Protein AF-0000000068094461 (afdb_homodimer)

Organism: Bordetella pertussis (strain Tohama I / ATCC BAA-589 / NCTC 13251) (NCBI:txid257313)

Radius of gyration: 26.09 Å; Cα contacts (8 Å, |Δi|>4): 1152; chains: 2; bounding box: 46×74×60 Å

Solvent-accessible surface area (backbone atoms only — not comparable to full-atom values): 28260 Å² total; per-residue (Å²): 66,29,74,45,73,50,75,57,95,91,36,49,31,24,32,33,48,38,68,33,44,64,83,70,53,80,80,67,48,47,35,40,39,29,37,34,75,88,44,26,33,73,60,48,44,68,40,42,48,83,42,15,61,67,18,35,32,32,28,33,18,54,78,46,20,65,79,10,39,64,69,60,87,88,53,87,83,51,67,66,58,55,30,49,53,50,52,49,48,31,56,74,70,70,47,70,55,31,35,38,36,11,27,28,51,20,15,47,37,46,51,50,37,26,46,75,39,48,80,40,35,53,29,40,33,23,41,45,41,45,53,48,29,55,93,41,73,48,66,53,44,51,62,46,26,72,69,61,31,59,62,52,41,46,63,75,48,39,69,40,35,36,53,76,88,41,62,87,34,59,68,47,46,48,56,54,58,57,44,72,74,50,54,60,69,58,49,45,53,51,49,49,51,49,20,66,31,69,50,39,89,54,37,60,48,34,71,42,50,26,40,38,36,37,36,54,56,17,66,70,63,41,74,73,46,42,48,40,52,70,73,31,34,82,45,59,48,80,45,72,43,76,74,30,21,53,42,42,65,66,79,36,26,68,61,52,44,52,53,48,50,56,51,32,39,73,62,81,37,70,69,77,132,64,26,76,46,71,49,74,56,95,90,34,49,32,24,32,32,47,40,69,34,44,62,84,69,53,79,79,68,49,46,34,40,39,30,37,32,74,88,43,26,33,74,61,48,44,67,41,41,48,82,43,14,60,67,19,35,31,32,28,34,18,54,79,45,19,65,79,9,39,65,69,61,86,87,52,87,83,50,66,67,56,55,30,49,54,51,52,51,49,32,57,73,69,70,46,70,56,32,34,38,38,11,27,29,51,19,16,47,37,47,51,50,34,26,46,76,40,47,80,40,35,52,29,41,34,23,41,44,40,44,54,47,30,53,91,41,72,48,67,53,43,52,60,45,28,72,71,61,31,60,60,53,42,47,63,75,47,39,67,39,35,35,52,75,90,42,61,86,33,60,68,46,46,48,56,54,58,56,44,72,74,47,55,60,69,59,49,46,53,52,50,48,51,48,20,65,31,68,49,40,90,53,36,60,49,33,73,42,50,27,40,39,37,37,35,55,55,15,68,71,62,40,74,74,47,42,46,41,52,69,74,30,35,83,46,59,46,78,44,72,43,76,75,30,22,53,40,40,64,66,80,36,27,69,61,51,46,52,54,48,51,55,51,32,38,72,62,79,37,71,66,77,130

Nearest PDB structures (foldseek):
  4lyd-assembly1_A-2  TM=8.003E-01  e=4.431E-17  Rhizorhabdus wittichii RW1
  8ckp-assembly1_H  TM=7.603E-01  e=4.846E-14  Haloferax mediterranei
  7al6-assembly1_D  TM=6.971E-01  e=8.835E-15  Pseudomonas aeruginosa PAO1
  7al5-assembly1_D  TM=6.971E-01  e=2.274E-14  Pseudomonas aeruginosa PAO1
  7al5-assembly1_C  TM=7.019E-01  e=9.694E-14  Pseudomonas aeruginosa PAO1

Structure (mmCIF, N/CA/C/O backbone):
data_AF-0000000068094461-model_v1
#
loop_
_entity.id
_entity.type
_entity.pdbx_description
1 polymer Hydrolase
#
loop_
_atom_site.group_PDB
_atom_site.id
_atom_site.type_symbol
_atom_site.label_atom_id
_atom_site.label_alt_id
_atom_site.label_comp_id
_atom_site.label_asym_id
_atom_site.label_entity_id
_atom_site.label_seq_id
_atom_site.pdbx_PDB_ins_code
_atom_site.Cartn_x
_atom_site.Cartn_y
_atom_site.Cartn_z
_atom_site.occupancy
_atom_site.B_iso_or_equiv
_atom_site.auth_seq_id
_atom_site.auth_comp_id
_atom_site.auth_asym_id
_atom_site.auth_atom_id
_atom_site.pdbx_PDB_model_num
ATOM 1 N N . MET A 1 1 ? -1.047 -2.754 5.598 1 56.97 1 MET A N 1
ATOM 2 C CA . MET A 1 1 ? -0.41 -1.593 6.211 1 56.97 1 MET A CA 1
ATOM 3 C C . MET A 1 1 ? 0.22 -1.963 7.551 1 56.97 1 MET A C 1
ATOM 5 O O . MET A 1 1 ? -0.408 -2.631 8.375 1 56.97 1 MET A O 1
ATOM 9 N N . MET A 1 2 ? 1.57 -1.992 7.578 1 71.88 2 MET A N 1
ATOM 10 C CA . MET A 1 2 ? 2.16 -2.432 8.844 1 71.88 2 MET A CA 1
ATOM 11 C C . MET A 1 2 ? 2.232 -1.28 9.836 1 71.88 2 MET A C 1
ATOM 13 O O . MET A 1 2 ? 2.873 -0.261 9.57 1 71.88 2 MET A O 1
ATOM 17 N N . GLN A 1 3 ? 1.286 -1.254 10.742 1 86.62 3 GLN A N 1
ATOM 18 C CA . GLN A 1 3 ? 1.301 -0.293 11.836 1 86.62 3 GLN A CA 1
ATOM 19 C C . GLN A 1 3 ? 2.4 -0.621 12.844 1 86.62 3 GLN A C 1
ATOM 21 O O . GLN A 1 3 ? 2.592 -1.784 13.203 1 86.62 3 GLN A O 1
ATOM 26 N N . HIS A 1 4 ? 3.227 0.303 13.148 1 93.69 4 HIS A N 1
ATOM 27 C CA . HIS A 1 4 ? 4.352 0.184 14.07 1 93.69 4 HIS A CA 1
ATOM 28 C C . HIS A 1 4 ? 4.285 1.249 15.164 1 93.69 4 HIS A C 1
ATOM 30 O O . HIS A 1 4 ? 3.459 2.162 15.094 1 93.69 4 HIS A O 1
ATOM 36 N N . TYR A 1 5 ? 5.051 1.021 16.141 1 96.19 5 TYR A N 1
ATOM 37 C CA . TYR A 1 5 ? 5.164 1.994 17.219 1 96.19 5 TYR A CA 1
ATOM 38 C C . TYR A 1 5 ? 6.625 2.324 17.5 1 96.19 5 TYR A C 1
ATOM 40 O O . TYR A 1 5 ? 7.516 1.516 17.234 1 96.19 5 TYR A O 1
ATOM 48 N N . TYR A 1 6 ? 6.879 3.436 17.953 1 96 6 TYR A N 1
ATOM 49 C CA . TYR A 1 6 ? 8.117 3.873 18.578 1 96 6 TYR A CA 1
ATOM 50 C C . TYR A 1 6 ? 7.828 4.695 19.828 1 96 6 TYR A C 1
ATOM 52 O O . TYR A 1 6 ? 6.695 5.137 20.047 1 96 6 TYR A O 1
ATOM 60 N N . GLU A 1 7 ? 8.805 4.719 20.703 1 95.56 7 GLU A N 1
ATOM 61 C CA . GLU A 1 7 ? 8.562 5.383 21.969 1 95.56 7 GLU A CA 1
ATOM 62 C C . GLU A 1 7 ? 9.508 6.566 22.172 1 95.56 7 GLU A C 1
ATOM 64 O O . GLU A 1 7 ? 10.695 6.484 21.828 1 95.56 7 GLU A O 1
ATOM 69 N N . ARG A 1 8 ? 8.953 7.625 22.641 1 94.44 8 ARG A N 1
ATOM 70 C CA . ARG A 1 8 ? 9.711 8.797 23.047 1 94.44 8 ARG A CA 1
ATOM 71 C C . ARG A 1 8 ? 9.102 9.438 24.297 1 94.44 8 ARG A C 1
ATOM 73 O O . ARG A 1 8 ? 7.918 9.773 24.312 1 94.44 8 ARG A O 1
ATOM 80 N N . ASP A 1 9 ? 9.938 9.617 25.312 1 92.25 9 ASP A N 1
ATOM 81 C CA . ASP A 1 9 ? 9.555 10.289 26.547 1 92.25 9 ASP A CA 1
ATOM 82 C C . ASP A 1 9 ? 8.32 9.648 27.156 1 92.25 9 ASP A C 1
ATOM 84 O O . ASP A 1 9 ? 7.391 10.344 27.578 1 92.25 9 ASP A O 1
ATOM 88 N N . GLY A 1 10 ? 8.25 8.352 27.078 1 93.62 10 GLY A N 1
ATOM 89 C CA . GLY A 1 10 ? 7.18 7.602 27.719 1 93.62 10 GLY A CA 1
ATOM 90 C C . GLY A 1 10 ? 5.891 7.605 26.922 1 93.62 10 GLY A C 1
ATOM 91 O O . GLY A 1 10 ? 4.852 7.152 27.406 1 93.62 10 GLY A O 1
ATOM 92 N N . VAL A 1 11 ? 5.855 8.18 25.781 1 95.69 11 VAL A N 1
ATOM 93 C CA . VAL A 1 11 ? 4.691 8.227 24.906 1 95.69 11 VAL A CA 1
ATOM 94 C C . VAL A 1 11 ? 4.895 7.281 23.719 1 95.69 11 VAL A C 1
ATOM 96 O O . VAL A 1 11 ? 5.918 7.348 23.031 1 95.69 11 VAL A O 1
ATOM 99 N N . ARG A 1 12 ? 3.953 6.363 23.562 1 97.31 12 ARG A N 1
ATOM 100 C CA . ARG A 1 12 ? 3.992 5.484 22.406 1 97.31 12 ARG A CA 1
ATOM 101 C C . ARG A 1 12 ? 3.41 6.172 21.172 1 97.31 12 ARG A C 1
ATOM 103 O O . ARG A 1 12 ? 2.258 6.605 21.188 1 97.31 12 ARG A O 1
ATOM 110 N N . LEU A 1 13 ? 4.191 6.277 20.109 1 98.31 13 LEU A N 1
ATOM 111 C CA . LEU A 1 13 ? 3.779 6.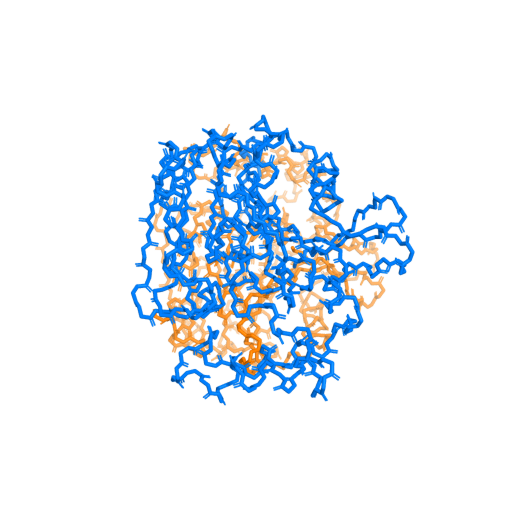961 18.891 1 98.31 13 LEU A CA 1
ATOM 112 C C . LEU A 1 13 ? 3.631 5.973 17.75 1 98.31 13 LEU A C 1
ATOM 114 O O . LEU A 1 13 ? 4.461 5.074 17.578 1 98.31 13 LEU A O 1
ATOM 118 N N . SER A 1 14 ? 2.574 6.18 17.047 1 97.56 14 SER A N 1
ATOM 119 C CA . SER A 1 14 ? 2.23 5.234 15.992 1 97.56 14 SER A CA 1
ATOM 120 C C . SER A 1 14 ? 2.652 5.762 14.625 1 97.56 14 SER A C 1
ATOM 122 O O . SER A 1 14 ? 2.631 6.969 14.383 1 97.56 14 SER A O 1
ATOM 124 N N . TYR A 1 15 ? 3.051 4.812 13.758 1 97.12 15 TYR A N 1
ATOM 125 C CA . TYR A 1 15 ? 3.301 5.137 12.359 1 97.12 15 TYR A CA 1
ATOM 126 C C . TYR A 1 15 ? 3.045 3.928 11.469 1 97.12 15 TYR A C 1
ATOM 128 O O . TYR A 1 15 ? 2.977 2.795 11.945 1 97.12 15 TYR A O 1
ATOM 136 N N . TYR A 1 16 ? 2.766 4.223 10.258 1 96 16 TYR A N 1
ATOM 137 C CA . TYR A 1 16 ? 2.645 3.205 9.219 1 96 16 TYR A CA 1
ATOM 138 C C . TYR A 1 16 ? 3.816 3.275 8.25 1 96 16 TYR A C 1
ATOM 140 O O . TYR A 1 16 ? 4.316 4.359 7.945 1 96 16 TYR A O 1
ATOM 148 N N . LEU A 1 17 ? 4.301 2.135 7.844 1 94.44 17 LEU A N 1
ATOM 149 C CA . LEU A 1 17 ? 5.324 2.02 6.809 1 94.44 17 LEU A CA 1
ATOM 150 C C . LEU A 1 17 ? 4.777 1.295 5.586 1 94.44 17 LEU A C 1
ATOM 152 O O . LEU A 1 17 ? 4.473 0.102 5.648 1 94.44 17 LEU A O 1
ATOM 156 N N . ASP A 1 18 ? 4.559 2.02 4.516 1 94.31 18 ASP A N 1
ATOM 157 C CA . ASP A 1 18 ? 4.098 1.505 3.229 1 94.31 18 ASP A CA 1
ATOM 158 C C . ASP A 1 18 ? 5.242 1.464 2.215 1 94.31 18 ASP A C 1
ATOM 160 O O . ASP A 1 18 ? 5.578 2.484 1.612 1 94.31 18 ASP A O 1
ATOM 164 N N . ASP A 1 19 ? 5.848 0.301 2.055 1 92.75 19 ASP A N 1
ATOM 165 C CA . ASP A 1 19 ? 7.043 0.155 1.225 1 92.75 19 ASP A CA 1
ATOM 166 C C . ASP A 1 19 ? 6.824 -0.886 0.129 1 92.75 19 ASP A C 1
ATOM 168 O O . ASP A 1 19 ? 6.801 -2.088 0.403 1 92.75 19 ASP A O 1
ATOM 172 N N . TYR A 1 20 ? 6.605 -0.406 -1.101 1 93.75 20 TYR A N 1
ATOM 173 C CA . TYR A 1 20 ? 6.488 -1.267 -2.271 1 93.75 20 TYR A CA 1
ATOM 174 C C . TYR A 1 20 ? 7.602 -0.985 -3.271 1 93.75 20 TYR A C 1
ATOM 176 O O . TYR A 1 20 ? 7.43 -1.18 -4.477 1 93.75 20 TYR A O 1
ATOM 184 N N . THR A 1 21 ? 8.711 -0.493 -2.77 1 92.88 21 THR A N 1
ATOM 185 C CA . THR A 1 21 ? 9.867 -0.227 -3.615 1 92.88 21 THR A CA 1
ATOM 186 C C . THR A 1 21 ? 10.57 -1.526 -3.988 1 92.88 21 THR A C 1
ATOM 188 O O . THR A 1 21 ? 10.375 -2.557 -3.34 1 92.88 21 THR A O 1
ATOM 191 N N . ASP A 1 22 ? 11.328 -1.463 -5.098 1 90.5 22 ASP A N 1
ATOM 192 C CA . ASP A 1 22 ? 12.102 -2.629 -5.5 1 90.5 22 ASP A CA 1
ATOM 193 C C . ASP A 1 22 ? 13.164 -2.971 -4.457 1 90.5 22 ASP A C 1
ATOM 195 O O . ASP A 1 22 ? 13.984 -2.123 -4.094 1 90.5 22 ASP A O 1
ATOM 199 N N . PRO A 1 23 ? 13.164 -4.141 -3.994 1 85.88 23 PRO A N 1
ATOM 200 C CA . PRO A 1 23 ? 14.047 -4.504 -2.885 1 85.88 23 PRO A CA 1
ATOM 201 C C . PRO A 1 23 ? 15.523 -4.453 -3.27 1 85.88 23 PRO A C 1
ATOM 203 O O . PRO A 1 23 ? 16.391 -4.469 -2.396 1 85.88 23 PRO A O 1
ATOM 206 N N . TRP A 1 24 ? 15.766 -4.473 -4.551 1 81.5 24 TRP A N 1
ATOM 207 C CA . TRP A 1 24 ? 17.172 -4.465 -4.961 1 81.5 24 TRP A CA 1
ATOM 208 C C . TRP A 1 24 ? 17.672 -3.039 -5.125 1 81.5 24 TRP A C 1
ATOM 210 O O . TRP A 1 24 ? 18.859 -2.824 -5.426 1 81.5 24 TRP A O 1
ATOM 220 N N . THR A 1 25 ? 16.75 -2.109 -4.996 1 76.94 25 THR A N 1
ATOM 221 C CA . THR A 1 25 ? 17.203 -0.723 -4.992 1 76.94 25 THR A CA 1
ATOM 222 C C . THR A 1 25 ? 17.844 -0.372 -3.654 1 76.94 25 THR A C 1
ATOM 224 O O . THR A 1 25 ? 17.406 -0.847 -2.604 1 76.94 25 THR A O 1
ATOM 227 N N . GLN A 1 26 ? 19.078 -0.028 -3.615 1 70.75 26 GLN A N 1
ATOM 228 C CA . GLN A 1 26 ? 19.766 0.335 -2.379 1 70.75 26 GLN A CA 1
ATOM 229 C C . GLN A 1 26 ? 19.141 1.573 -1.745 1 70.75 26 GLN A C 1
ATOM 231 O O . GLN A 1 26 ? 18.828 2.543 -2.441 1 70.75 26 GLN A O 1
ATOM 236 N N . ALA A 1 27 ? 18.812 1.532 -0.424 1 70.38 27 ALA A N 1
ATOM 237 C CA . ALA A 1 27 ? 18.422 2.615 0.474 1 70.38 27 ALA A CA 1
ATOM 238 C C . ALA A 1 27 ? 17.25 3.4 -0.093 1 70.38 27 ALA A C 1
ATOM 240 O O . ALA A 1 27 ? 17.391 4.566 -0.473 1 70.38 27 ALA A O 1
ATOM 241 N N . PRO A 1 28 ? 16.031 2.729 -0.262 1 76.38 28 PRO A N 1
ATOM 242 C CA . PRO A 1 28 ? 14.922 3.52 -0.805 1 76.38 28 PRO A CA 1
ATOM 243 C C . PRO A 1 28 ? 14.68 4.809 -0.024 1 76.38 28 PRO A C 1
ATOM 245 O O . PRO A 1 28 ? 14.852 4.836 1.198 1 76.38 28 PRO A O 1
ATOM 248 N N . THR A 1 29 ? 14.438 5.859 -0.714 1 90.06 29 THR A N 1
ATOM 249 C CA . THR A 1 29 ? 14.211 7.195 -0.179 1 90.06 29 THR A CA 1
ATOM 250 C C . THR A 1 29 ? 12.953 7.23 0.681 1 90.06 29 THR A C 1
ATOM 252 O O . THR A 1 29 ? 11.914 6.672 0.3 1 90.06 29 THR A O 1
ATOM 255 N N . LEU A 1 30 ? 13.117 7.766 1.888 1 95.25 30 LEU A N 1
ATOM 256 C CA . LEU A 1 30 ? 11.992 7.848 2.811 1 95.25 30 LEU A CA 1
ATOM 257 C C . LEU A 1 30 ? 11.172 9.117 2.562 1 95.25 30 LEU A C 1
ATOM 259 O O . LEU A 1 30 ? 11.742 10.188 2.354 1 95.25 30 LEU A O 1
ATOM 263 N N . LEU A 1 31 ? 9.891 9 2.422 1 97.69 31 LEU A N 1
ATOM 264 C CA . LEU A 1 31 ? 8.93 10.094 2.377 1 97.69 31 LEU A CA 1
ATOM 265 C C . LEU A 1 31 ? 8.008 10.055 3.59 1 97.69 31 LEU A C 1
ATOM 267 O O . LEU A 1 31 ? 7.262 9.094 3.777 1 97.69 31 LEU A O 1
ATOM 271 N N . LEU A 1 32 ? 8.133 11.047 4.438 1 98.56 32 LEU A N 1
ATOM 272 C CA . LEU A 1 32 ? 7.328 11.141 5.652 1 98.56 32 LEU A CA 1
ATOM 273 C C . LEU A 1 32 ? 6.105 12.023 5.438 1 98.56 32 LEU A C 1
ATOM 275 O O . LEU A 1 32 ? 6.23 13.156 4.961 1 98.56 32 LEU A O 1
ATOM 279 N N . LEU A 1 33 ? 4.93 11.484 5.715 1 98.81 33 LEU A N 1
ATOM 280 C CA . LEU A 1 33 ? 3.672 12.219 5.641 1 98.81 33 LEU A CA 1
ATOM 281 C C . LEU A 1 33 ? 3.146 12.531 7.035 1 98.81 33 LEU A C 1
ATOM 283 O O . LEU A 1 33 ? 3.01 11.633 7.871 1 98.81 33 LEU A O 1
ATOM 287 N N . LEU A 1 34 ? 2.869 13.797 7.289 1 98.69 34 LEU A N 1
ATOM 288 C CA . LEU A 1 34 ? 2.328 14.242 8.57 1 98.69 34 LEU A CA 1
ATOM 289 C C . LEU A 1 34 ? 0.957 14.883 8.383 1 98.69 34 LEU A C 1
ATOM 291 O O . LEU A 1 34 ? 0.802 15.82 7.594 1 98.69 34 LEU A O 1
ATOM 295 N N . HIS A 1 35 ? -0.01 14.422 9.125 1 96.75 35 HIS A N 1
ATOM 296 C CA . HIS A 1 35 ? -1.402 14.828 8.977 1 96.75 35 HIS A CA 1
ATOM 297 C C . HIS A 1 35 ? -1.664 16.156 9.68 1 96.75 35 HIS A C 1
ATOM 299 O O . HIS A 1 35 ? -0.8 16.672 10.398 1 96.75 35 HIS A O 1
ATOM 305 N N . GLY A 1 36 ? -2.809 16.75 9.391 1 93.75 36 GLY A N 1
ATOM 306 C CA . GLY A 1 36 ? -3.24 17.984 10.023 1 93.75 36 GLY A CA 1
ATOM 307 C C . GLY A 1 36 ? -3.83 17.781 11.406 1 93.75 36 GLY A C 1
ATOM 308 O O . GLY A 1 36 ? -3.973 16.641 11.859 1 93.75 36 GLY A O 1
ATOM 309 N N . ALA A 1 37 ? -4.156 18.891 12.07 1 89.88 37 ALA A N 1
ATOM 310 C CA . ALA A 1 37 ? -4.828 18.797 13.359 1 89.88 37 ALA A CA 1
ATOM 311 C C . ALA A 1 37 ? -6.156 18.062 13.242 1 89.88 37 ALA A C 1
ATOM 313 O O . ALA A 1 37 ? -6.836 18.141 12.219 1 89.88 37 ALA A O 1
ATOM 314 N N . MET A 1 38 ? -6.496 17.328 14.281 1 85.75 38 MET A N 1
ATOM 315 C CA . MET A 1 38 ? -7.762 16.594 14.383 1 85.75 38 MET A CA 1
ATOM 316 C C . MET A 1 38 ? -7.844 15.5 13.328 1 85.75 38 MET A C 1
ATOM 318 O O . MET A 1 38 ? -8.938 15.125 12.906 1 85.75 38 MET A O 1
ATOM 322 N N . ALA A 1 39 ? -6.805 15.109 12.781 1 89.75 39 ALA A N 1
ATOM 323 C CA . ALA A 1 39 ? -6.723 14.031 11.805 1 89.75 39 ALA A CA 1
ATOM 324 C C . ALA A 1 39 ? -5.816 12.906 12.297 1 89.75 39 ALA A C 1
ATOM 326 O O . ALA A 1 39 ? -5.664 12.711 13.5 1 89.75 39 ALA A O 1
ATOM 327 N N . ASN A 1 40 ? -5.418 12.055 11.445 1 93.25 40 ASN A N 1
ATOM 328 C CA . ASN A 1 40 ? -4.484 10.969 11.719 1 93.25 40 ASN A CA 1
ATOM 329 C C . ASN A 1 40 ? -3.811 10.469 10.445 1 93.25 40 ASN A C 1
ATOM 331 O O . ASN A 1 40 ? -4.07 10.984 9.359 1 93.25 40 ASN A O 1
ATOM 335 N N . ALA A 1 41 ? -2.938 9.531 10.641 1 94.94 41 ALA A N 1
ATOM 336 C CA . ALA A 1 41 ? -2.119 9.039 9.531 1 94.94 41 ALA A CA 1
ATOM 337 C C . ALA A 1 41 ? -2.982 8.391 8.461 1 94.94 41 ALA A C 1
ATOM 339 O O . ALA A 1 41 ? -2.602 8.352 7.285 1 94.94 41 ALA A O 1
ATOM 340 N N . GLN A 1 42 ? -4.148 7.883 8.789 1 91.88 42 GLN A N 1
ATOM 341 C CA . GLN A 1 42 ? -5.02 7.172 7.855 1 91.88 42 GLN A CA 1
ATOM 342 C C . GLN A 1 42 ? -5.594 8.117 6.809 1 91.88 42 GLN A C 1
ATOM 344 O O . GLN A 1 42 ? -6.113 7.68 5.781 1 91.88 42 GLN A O 1
ATOM 349 N N . ARG A 1 43 ? -5.473 9.414 7.07 1 92.88 43 ARG A N 1
ATOM 350 C CA . ARG A 1 43 ? -5.992 10.398 6.129 1 92.88 43 ARG A CA 1
ATOM 351 C C . ARG A 1 43 ? -5.172 10.414 4.844 1 92.88 43 ARG A C 1
ATOM 353 O O . ARG A 1 43 ? -5.617 10.938 3.822 1 92.88 43 ARG A O 1
ATOM 360 N N . PHE A 1 44 ? -3.984 9.781 4.879 1 96.38 44 PHE A N 1
ATOM 361 C CA . PHE A 1 44 ? -3.1 9.766 3.721 1 96.38 44 PHE A CA 1
ATOM 362 C C . PHE A 1 44 ? -3.174 8.422 3.004 1 96.38 44 PHE A C 1
ATOM 364 O O . PHE A 1 44 ? -2.383 8.148 2.098 1 96.38 44 PHE A O 1
ATOM 371 N N . TYR A 1 45 ? -4.113 7.59 3.314 1 93.31 45 TYR A N 1
ATOM 372 C CA . TYR A 1 45 ? -4.152 6.246 2.744 1 93.31 45 TYR A CA 1
ATOM 373 C C . TYR A 1 45 ? -4.207 6.301 1.223 1 93.31 45 TYR A C 1
ATOM 375 O O . TYR A 1 45 ? -3.564 5.5 0.542 1 93.31 45 TYR A O 1
ATOM 383 N N . SER A 1 46 ? -4.902 7.273 0.676 1 95.69 46 SER A N 1
ATOM 384 C CA . SER A 1 46 ? -5.137 7.355 -0.762 1 95.69 46 SER A CA 1
ATOM 385 C C . SER A 1 46 ? -3.906 7.883 -1.492 1 95.69 46 SER A C 1
ATOM 387 O O . SER A 1 46 ? -3.826 7.805 -2.721 1 95.69 46 SER A O 1
ATOM 389 N N . TRP A 1 47 ? -2.926 8.422 -0.726 1 98 47 TRP A N 1
ATOM 390 C CA . TRP A 1 47 ? -1.689 8.922 -1.316 1 98 47 TRP A CA 1
ATOM 391 C C . TRP A 1 47 ? -0.721 7.781 -1.605 1 98 47 TRP A C 1
ATOM 393 O O . TRP A 1 47 ? 0.092 7.867 -2.529 1 98 47 TRP A O 1
ATOM 403 N N . VAL A 1 48 ? -0.812 6.723 -0.879 1 96.75 48 VAL A N 1
ATOM 404 C CA . VAL A 1 48 ? 0.229 5.707 -0.754 1 96.75 48 VAL A CA 1
ATOM 405 C C . VAL A 1 48 ? 0.444 5.02 -2.102 1 96.75 48 VAL A C 1
ATOM 407 O O . VAL A 1 48 ? 1.576 4.918 -2.58 1 96.75 48 VAL A O 1
ATOM 410 N N . PRO A 1 49 ? -0.654 4.598 -2.791 1 96.69 49 PRO A N 1
ATOM 411 C CA . PRO A 1 49 ? -0.434 3.893 -4.055 1 96.69 49 PRO A CA 1
ATOM 412 C C . PRO A 1 49 ? 0.334 4.734 -5.074 1 96.69 49 PRO A C 1
ATOM 414 O O . PRO A 1 49 ? 1.141 4.195 -5.836 1 96.69 49 PRO A O 1
ATOM 417 N N . GLY A 1 50 ? 0.168 5.996 -5.074 1 96.75 50 GLY A N 1
ATOM 418 C CA . GLY A 1 50 ? 0.82 6.863 -6.043 1 96.75 50 GLY A CA 1
ATOM 419 C C . GLY A 1 50 ? 2.26 7.18 -5.684 1 96.75 50 GLY A C 1
ATOM 420 O O . GLY A 1 50 ? 2.998 7.742 -6.496 1 96.75 50 GLY A O 1
ATOM 421 N N . LEU A 1 51 ? 2.695 6.77 -4.465 1 96.81 51 LEU A N 1
ATOM 422 C CA . LEU A 1 51 ? 4.008 7.195 -3.984 1 96.81 51 LEU A CA 1
ATOM 423 C C . LEU A 1 51 ? 4.895 5.996 -3.68 1 96.81 51 LEU A C 1
ATOM 425 O O . LEU A 1 51 ? 6.121 6.09 -3.756 1 96.81 51 LEU A O 1
ATOM 429 N N . SER A 1 52 ? 4.336 4.887 -3.404 1 94.94 52 SER A N 1
ATOM 430 C CA . SER A 1 52 ? 5.008 3.846 -2.637 1 94.94 52 SER A CA 1
ATOM 431 C C . SER A 1 52 ? 5.848 2.945 -3.541 1 94.94 52 SER A C 1
ATOM 433 O O . SER A 1 52 ? 6.602 2.1 -3.057 1 94.94 52 SER A O 1
ATOM 435 N N . ARG A 1 53 ? 5.773 3.111 -4.887 1 93.69 53 ARG A N 1
ATOM 436 C CA . ARG A 1 53 ? 6.672 2.385 -5.781 1 93.69 53 ARG A CA 1
ATOM 437 C C . ARG A 1 53 ? 8.055 3.018 -5.793 1 93.69 53 ARG A C 1
ATOM 439 O O . ARG A 1 53 ? 9.047 2.352 -6.102 1 93.69 53 ARG A O 1
ATOM 446 N N . ASP A 1 54 ? 8.094 4.277 -5.406 1 93.25 54 ASP A N 1
ATOM 447 C CA . ASP A 1 54 ? 9.336 5.023 -5.566 1 93.25 54 ASP A CA 1
ATOM 448 C C . ASP A 1 54 ? 9.898 5.461 -4.215 1 93.25 54 ASP A C 1
ATOM 450 O O . ASP A 1 54 ? 11.07 5.824 -4.113 1 93.25 54 ASP A O 1
ATOM 454 N N . TYR A 1 55 ? 9.047 5.422 -3.207 1 94.56 55 TYR A N 1
ATOM 455 C CA . TYR A 1 55 ? 9.438 5.871 -1.878 1 94.56 55 TYR A CA 1
ATOM 456 C C . TYR A 1 55 ? 9.008 4.871 -0.812 1 94.56 55 TYR A C 1
ATOM 458 O O . TYR A 1 55 ? 7.949 4.25 -0.924 1 94.56 55 TYR A O 1
ATOM 466 N N . ARG A 1 56 ? 9.844 4.703 0.185 1 94.25 56 ARG A N 1
ATOM 467 C CA . ARG A 1 56 ? 9.367 4.164 1.453 1 94.25 56 ARG A CA 1
ATOM 468 C C . ARG A 1 56 ? 8.492 5.18 2.186 1 94.25 56 ARG A C 1
ATOM 470 O O . ARG A 1 56 ? 9.008 6.156 2.738 1 94.25 56 ARG A O 1
ATOM 477 N N . VAL A 1 57 ? 7.176 5 2.129 1 96.69 57 VAL A N 1
ATOM 478 C CA . VAL A 1 57 ? 6.25 6.004 2.645 1 96.69 57 VAL A CA 1
ATOM 479 C C . VAL A 1 57 ? 5.969 5.738 4.121 1 96.69 57 VAL A C 1
ATOM 481 O O . VAL A 1 57 ? 5.512 4.652 4.488 1 96.69 57 VAL A O 1
ATOM 484 N N . VAL A 1 58 ? 6.273 6.691 4.961 1 97.12 58 VAL A N 1
ATOM 485 C CA . VAL A 1 58 ? 5.961 6.641 6.383 1 97.12 58 VAL A CA 1
ATOM 486 C C . VAL A 1 58 ? 4.836 7.625 6.699 1 97.12 58 VAL A C 1
ATOM 488 O O . VAL A 1 58 ? 4.922 8.805 6.352 1 97.12 58 VAL A O 1
ATOM 491 N N . ARG A 1 59 ? 3.762 7.152 7.207 1 98.06 59 ARG A N 1
ATOM 492 C CA . ARG A 1 59 ? 2.686 7.984 7.734 1 98.06 59 ARG A CA 1
ATOM 493 C C . ARG A 1 59 ? 2.66 7.941 9.258 1 98.06 59 ARG A C 1
ATOM 495 O O . ARG A 1 59 ? 2.416 6.891 9.852 1 98.06 59 ARG A O 1
ATOM 502 N N . ALA A 1 60 ? 2.83 9.062 9.914 1 98.12 60 ALA A N 1
ATOM 503 C CA . ALA A 1 60 ? 2.938 9.055 11.367 1 98.12 60 ALA A CA 1
ATOM 504 C C . ALA A 1 60 ? 1.733 9.742 12.008 1 98.12 60 ALA A C 1
ATOM 506 O O . ALA A 1 60 ? 1.253 10.758 11.516 1 98.12 60 ALA A O 1
ATOM 507 N N . ASP A 1 61 ? 1.278 9.227 13.102 1 97.38 61 ASP A N 1
ATOM 508 C CA . ASP A 1 61 ? 0.314 9.906 13.961 1 97.38 61 ASP A CA 1
ATOM 509 C C . ASP A 1 61 ? 1.016 10.852 14.938 1 97.38 61 ASP A C 1
ATOM 511 O O . ASP A 1 61 ? 1.852 10.422 15.734 1 97.38 61 ASP A O 1
ATOM 515 N N . LEU A 1 62 ? 0.715 12.086 14.82 1 97.56 62 LEU A N 1
ATOM 516 C CA . LEU A 1 62 ? 1.208 13.008 15.836 1 97.56 62 LEU A CA 1
ATOM 517 C C . LEU A 1 62 ? 0.736 12.594 17.234 1 97.56 62 LEU A C 1
ATOM 519 O O . LEU A 1 62 ? -0.312 11.961 17.359 1 97.56 62 LEU A O 1
ATOM 523 N N . ARG A 1 63 ? 1.578 12.93 18.266 1 97.38 63 ARG A N 1
ATOM 524 C CA . ARG A 1 63 ? 1.139 12.641 19.625 1 97.38 63 ARG A CA 1
ATOM 525 C C . ARG A 1 63 ? -0.273 13.156 19.875 1 97.38 63 ARG A C 1
ATOM 527 O O . ARG A 1 63 ? -0.624 14.25 19.422 1 97.38 63 ARG A O 1
ATOM 534 N N . GLY A 1 64 ? -1.061 12.273 20.531 1 95 64 GLY A N 1
ATOM 535 C CA . GLY A 1 64 ? -2.428 12.641 20.859 1 95 64 GLY A CA 1
ATOM 536 C C . GLY A 1 64 ? -3.396 12.445 19.719 1 95 64 GLY A C 1
ATOM 537 O O . GLY A 1 64 ? -4.59 12.727 19.844 1 95 64 GLY A O 1
ATOM 538 N N . HIS A 1 65 ? -2.928 11.945 18.562 1 94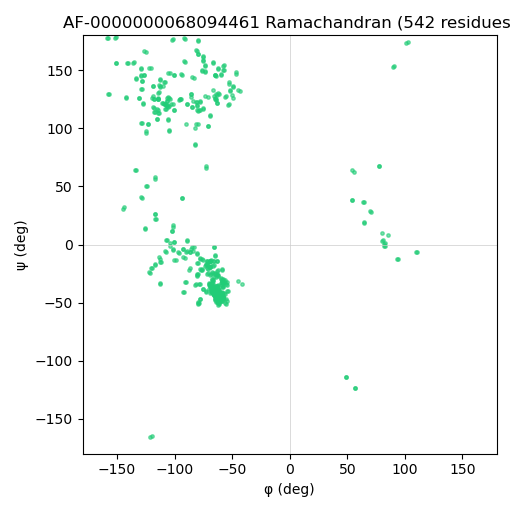.31 65 HIS A N 1
ATOM 539 C CA . HIS A 1 65 ? -3.76 11.695 17.391 1 94.31 65 HIS A CA 1
ATOM 540 C C . HIS A 1 65 ? -3.691 10.234 16.969 1 94.31 65 HIS A C 1
ATOM 542 O O . HIS A 1 65 ? -2.705 9.547 17.234 1 94.31 65 HIS A O 1
ATOM 548 N N . GLY A 1 66 ? -4.797 9.789 16.344 1 92.94 66 GLY A N 1
ATOM 549 C CA . GLY A 1 66 ? -4.812 8.438 15.805 1 92.94 66 GLY A CA 1
ATOM 550 C C . GLY A 1 66 ? -4.516 7.379 16.859 1 92.94 66 GLY A C 1
ATOM 551 O O . GLY A 1 66 ? -5.148 7.348 17.906 1 92.94 66 GLY A O 1
ATOM 552 N N . LEU A 1 67 ? -3.463 6.566 16.578 1 94.25 67 LEU A N 1
ATOM 553 C CA . LEU A 1 67 ? -3.125 5.465 17.469 1 94.25 67 LEU A CA 1
ATOM 554 C C . LEU A 1 67 ? -1.95 5.836 18.375 1 94.25 67 LEU A C 1
ATOM 556 O O . LEU A 1 67 ? -1.453 5 19.125 1 94.25 67 LEU A O 1
ATOM 560 N N . SER A 1 68 ? -1.482 7.078 18.234 1 96.88 68 SER A N 1
ATOM 561 C CA . SER A 1 68 ? -0.493 7.574 19.188 1 96.88 68 SER A CA 1
ATOM 562 C C . SER A 1 68 ? -1.133 7.887 20.531 1 96.88 68 SER A C 1
ATOM 564 O O . SER A 1 68 ? -2.273 8.352 20.594 1 96.88 68 SER A O 1
ATOM 566 N N . ASP A 1 69 ? -0.355 7.715 21.562 1 96.88 69 ASP A N 1
ATOM 567 C CA . ASP A 1 69 ? -0.844 7.969 22.906 1 96.88 69 ASP A CA 1
ATOM 568 C C . ASP A 1 69 ? -1.199 9.445 23.109 1 96.88 69 ASP A C 1
ATOM 570 O O . ASP A 1 69 ? -0.544 10.32 22.531 1 96.88 69 ASP A O 1
ATOM 574 N N . VAL A 1 70 ? -2.219 9.641 23.891 1 95.62 70 VAL A N 1
ATOM 575 C CA . VAL A 1 70 ? -2.459 10.969 24.422 1 95.62 70 VAL A CA 1
ATOM 576 C C . VAL A 1 70 ? -1.512 11.234 25.594 1 95.62 70 VAL A C 1
ATOM 578 O O . VAL A 1 70 ? -1.56 10.539 26.609 1 95.62 70 VAL A O 1
ATOM 581 N N . PRO A 1 71 ? -0.667 12.18 25.422 1 96.06 71 PRO A N 1
ATOM 582 C CA . PRO A 1 71 ? 0.226 12.461 26.547 1 96.06 71 PRO A CA 1
ATOM 583 C C . PRO A 1 71 ? -0.524 12.922 27.781 1 96.06 71 PRO A C 1
ATOM 585 O O . PRO A 1 71 ? -1.593 13.531 27.672 1 96.06 71 PRO A O 1
ATOM 588 N N . PRO A 1 72 ? 0.111 12.625 28.922 1 92.69 72 PRO A N 1
ATOM 589 C CA . PRO A 1 72 ? -0.471 13.172 30.156 1 92.69 72 PRO A CA 1
ATOM 590 C C . PRO A 1 72 ? -0.582 14.695 30.125 1 92.69 72 PRO A C 1
ATOM 592 O O . PRO A 1 72 ? 0.231 15.359 29.484 1 92.69 72 PRO A O 1
ATOM 595 N N . ALA A 1 73 ? -1.536 15.18 30.891 1 89.56 73 ALA A N 1
ATOM 596 C CA . ALA A 1 73 ? -1.862 16.609 30.859 1 89.56 73 ALA A CA 1
ATOM 597 C C . ALA A 1 73 ? -0.695 17.438 31.359 1 89.56 73 ALA A C 1
ATOM 599 O O . ALA A 1 73 ? -0.566 18.609 31 1 89.56 73 ALA A O 1
ATOM 600 N N . ASP A 1 74 ? 0.13 16.859 32.156 1 90.25 74 ASP A N 1
ATOM 601 C CA . ASP A 1 74 ? 1.215 17.625 32.75 1 90.25 74 ASP A CA 1
ATOM 602 C C . ASP A 1 74 ? 2.43 17.688 31.844 1 90.25 74 ASP A C 1
ATOM 604 O O . ASP A 1 74 ? 3.396 18.391 32.125 1 90.25 74 ASP A O 1
ATOM 608 N N . LYS A 1 75 ? 2.375 17 30.719 1 91.69 75 LYS A N 1
ATOM 609 C CA . LYS A 1 75 ? 3.48 17.031 29.766 1 91.69 75 LYS A CA 1
ATOM 610 C C . LYS A 1 75 ? 3.371 18.25 28.828 1 91.69 75 LYS A C 1
ATOM 612 O O . LYS A 1 75 ? 2.268 18.656 28.469 1 91.69 75 LYS A O 1
ATOM 617 N N . PRO A 1 76 ? 4.512 18.781 28.5 1 92.62 76 PRO A N 1
ATOM 618 C CA . PRO A 1 76 ? 4.5 19.938 27.594 1 92.62 76 PRO A CA 1
ATOM 619 C C . PRO A 1 76 ? 3.984 19.578 26.203 1 92.62 76 PRO A C 1
ATOM 621 O O . PRO A 1 76 ? 4.16 18.453 25.75 1 92.62 76 PRO A O 1
ATOM 624 N N . LEU A 1 77 ? 3.291 20.562 25.594 1 93.56 77 LEU A N 1
ATOM 625 C CA . LEU A 1 77 ? 2.873 20.5 24.203 1 93.56 77 LEU A CA 1
ATOM 626 C C . LEU A 1 77 ? 3.291 21.781 23.469 1 93.56 77 LEU A C 1
ATOM 628 O O . LEU A 1 77 ? 2.701 22.844 23.672 1 93.56 77 LEU A O 1
ATOM 632 N N . ASP A 1 78 ? 4.262 21.688 22.719 1 95.5 78 ASP A N 1
ATOM 633 C CA . ASP A 1 78 ? 4.715 22.766 21.844 1 95.5 78 ASP A CA 1
ATOM 634 C C . ASP A 1 78 ? 5.406 22.219 20.594 1 95.5 78 ASP A C 1
ATOM 636 O O . ASP A 1 78 ? 5.531 21 20.438 1 95.5 78 ASP A O 1
ATOM 640 N N . LEU A 1 79 ? 5.809 23.094 19.75 1 96 79 LEU A N 1
ATOM 641 C CA . LEU A 1 79 ? 6.371 22.672 18.469 1 96 79 LEU A CA 1
ATOM 642 C C . LEU A 1 79 ? 7.699 21.953 18.672 1 96 79 LEU A C 1
ATOM 644 O O . LEU A 1 79 ? 8.047 21.047 17.891 1 96 79 LEU A O 1
ATOM 648 N N . GLN A 1 80 ? 8.414 22.312 19.703 1 96.44 80 GLN A N 1
ATOM 649 C CA . GLN A 1 80 ? 9.68 21.641 19.984 1 96.44 80 GLN A CA 1
ATOM 650 C C . GLN A 1 80 ? 9.461 20.172 20.297 1 96.44 80 GLN A C 1
ATOM 652 O O . GLN A 1 80 ? 10.164 19.312 19.766 1 96.44 80 GLN A O 1
ATOM 657 N N . VAL A 1 81 ? 8.477 19.906 21.141 1 97.44 81 VAL A N 1
ATOM 658 C CA . VAL A 1 81 ? 8.164 18.531 21.516 1 97.44 81 VAL A CA 1
ATOM 659 C C . VAL A 1 81 ? 7.727 17.734 20.281 1 97.44 81 VAL A C 1
ATOM 661 O O . VAL A 1 81 ? 8.156 16.594 20.078 1 97.44 81 VAL A O 1
ATOM 664 N N . LEU A 1 82 ? 6.914 18.312 19.469 1 97.81 82 LEU A N 1
ATOM 665 C CA . LEU A 1 82 ? 6.41 17.641 18.281 1 97.81 82 LEU A CA 1
ATOM 666 C C . LEU A 1 82 ? 7.539 17.375 17.281 1 97.81 82 LEU A C 1
ATOM 668 O O . LEU A 1 82 ? 7.598 16.297 16.688 1 97.81 82 LEU A O 1
ATOM 672 N N . THR A 1 83 ? 8.422 18.375 17.109 1 98.06 83 THR A N 1
ATOM 673 C CA . THR A 1 83 ? 9.57 18.219 16.219 1 98.06 83 THR A CA 1
ATOM 674 C C . THR A 1 83 ? 10.492 17.109 16.719 1 98.06 83 THR A C 1
ATOM 676 O O . THR A 1 83 ? 10.977 16.297 15.93 1 98.06 83 THR A O 1
ATOM 679 N N . GLU A 1 84 ? 10.703 17.031 18 1 98.12 84 GLU A N 1
ATOM 680 C CA . GLU A 1 84 ? 11.555 16 18.594 1 98.12 84 GLU A CA 1
ATOM 681 C C . GLU A 1 84 ? 10.953 14.617 18.406 1 98.12 84 GLU A C 1
ATOM 683 O O . GLU A 1 84 ? 11.68 13.633 18.25 1 98.12 84 GLU A O 1
ATOM 688 N N . ASP A 1 85 ? 9.617 14.516 18.469 1 98.44 85 ASP A N 1
ATOM 689 C CA . ASP A 1 85 ? 8.961 13.25 18.172 1 98.44 85 ASP A CA 1
ATOM 690 C C . ASP A 1 85 ? 9.344 12.75 16.781 1 98.44 85 ASP A C 1
ATOM 692 O O . ASP A 1 85 ? 9.617 11.562 16.594 1 98.44 85 ASP A O 1
ATOM 696 N N . ILE A 1 86 ? 9.375 13.656 15.812 1 98.62 86 ILE A N 1
ATOM 697 C CA . ILE A 1 86 ? 9.656 13.289 14.43 1 98.62 86 ILE A CA 1
ATOM 698 C C . ILE A 1 86 ? 11.133 12.938 14.281 1 98.62 86 ILE A C 1
ATOM 700 O O . ILE A 1 86 ? 11.477 11.969 13.594 1 98.62 86 ILE A O 1
ATOM 704 N N . LEU A 1 87 ? 12.008 13.711 14.945 1 98.38 87 LEU A N 1
ATOM 705 C CA . LEU A 1 87 ? 13.43 13.383 14.922 1 98.38 87 LEU A CA 1
ATOM 706 C C . LEU A 1 87 ? 13.68 11.984 15.484 1 98.38 87 LEU A C 1
ATOM 708 O O . LEU A 1 87 ? 14.445 11.211 14.906 1 98.38 87 LEU A O 1
ATOM 712 N N . ALA A 1 88 ? 12.992 11.672 16.547 1 98.31 88 ALA A N 1
ATOM 713 C CA . ALA A 1 88 ? 13.125 10.344 17.156 1 98.31 88 ALA A CA 1
ATOM 714 C C . ALA A 1 88 ? 12.664 9.258 16.203 1 98.31 88 ALA A C 1
ATOM 716 O O . ALA A 1 88 ? 13.266 8.18 16.125 1 98.31 88 ALA A O 1
ATOM 717 N N . LEU A 1 89 ? 11.555 9.5 15.516 1 98.25 89 LEU A N 1
ATOM 718 C CA . LEU A 1 89 ? 11.07 8.547 14.531 1 98.25 89 LEU A CA 1
ATOM 719 C C . LEU A 1 89 ? 12.102 8.328 13.422 1 98.25 89 LEU A C 1
ATOM 721 O O . LEU A 1 89 ? 12.375 7.191 13.039 1 98.25 89 LEU A O 1
ATOM 725 N N . LEU A 1 90 ? 12.664 9.43 12.883 1 97.75 90 LEU A N 1
ATOM 726 C CA . LEU A 1 90 ? 13.672 9.336 11.836 1 97.75 90 LEU A CA 1
ATOM 727 C C . LEU A 1 90 ? 14.875 8.531 12.305 1 97.75 90 LEU A C 1
ATOM 729 O O . LEU A 1 90 ? 15.375 7.668 11.578 1 97.75 90 LEU A O 1
ATOM 733 N N . ASP A 1 91 ? 15.266 8.781 13.562 1 97.25 91 ASP A N 1
ATOM 734 C CA . ASP A 1 91 ? 16.375 8.023 14.141 1 97.25 91 ASP A CA 1
ATOM 735 C C . ASP A 1 91 ? 16.016 6.547 14.273 1 97.25 91 ASP A C 1
ATOM 737 O O . ASP A 1 91 ? 16.828 5.676 13.953 1 97.25 91 ASP A O 1
ATOM 741 N N . HIS A 1 92 ? 14.797 6.324 14.758 1 96.88 92 HIS A N 1
ATOM 742 C CA . HIS A 1 92 ? 14.297 4.965 14.922 1 96.88 92 HIS A CA 1
ATOM 743 C C . HIS A 1 92 ? 14.312 4.207 13.602 1 96.88 92 HIS A C 1
ATOM 745 O O . HIS A 1 92 ? 14.586 3.008 13.57 1 96.88 92 HIS A O 1
ATOM 751 N N . LEU A 1 93 ? 14.094 4.895 12.508 1 95.69 93 LEU A N 1
ATOM 752 C CA . LEU A 1 93 ? 14 4.289 11.18 1 95.69 93 LEU A CA 1
ATOM 753 C C . LEU A 1 93 ? 15.359 4.293 10.484 1 95.69 93 LEU A C 1
ATOM 755 O O . LEU A 1 93 ? 15.492 3.812 9.359 1 95.69 93 LEU A O 1
ATOM 759 N N . GLY A 1 94 ? 16.359 4.871 11.094 1 95.19 94 GLY A N 1
ATOM 760 C CA . GLY A 1 94 ? 17.688 4.957 10.5 1 95.19 94 GLY A CA 1
ATOM 761 C C . GLY A 1 94 ? 17.75 5.906 9.32 1 95.19 94 GLY A C 1
ATOM 762 O O . GLY A 1 94 ? 18.531 5.695 8.391 1 95.19 94 GLY A O 1
ATOM 763 N N . CYS A 1 95 ? 16.922 6.875 9.312 1 95.88 95 CYS A N 1
ATOM 764 C CA . CYS A 1 95 ? 16.859 7.844 8.227 1 95.88 95 CYS A CA 1
ATOM 765 C C . CYS A 1 95 ? 17.578 9.133 8.594 1 95.88 95 CYS A C 1
ATOM 767 O O . CYS A 1 95 ? 17.156 9.852 9.492 1 95.88 95 CYS A O 1
ATOM 769 N N . GLU A 1 96 ? 18.625 9.484 7.922 1 95.19 96 GLU A N 1
ATOM 770 C CA . GLU A 1 96 ? 19.422 10.672 8.219 1 95.19 96 GLU A CA 1
ATOM 771 C C . GLU A 1 96 ? 18.766 11.93 7.668 1 95.19 96 GLU A C 1
ATOM 773 O O . GLU A 1 96 ? 18.703 12.953 8.344 1 95.19 96 GLU A O 1
ATOM 778 N N . ARG A 1 97 ? 18.391 11.875 6.438 1 96.31 97 ARG A N 1
ATOM 779 C CA . ARG A 1 97 ? 17.766 12.992 5.742 1 96.31 97 ARG A CA 1
ATOM 780 C C . ARG A 1 97 ? 16.484 12.555 5.047 1 96.31 97 ARG A C 1
ATOM 782 O O . ARG A 1 97 ? 16.453 11.547 4.344 1 96.31 97 ARG A O 1
ATOM 789 N N . VAL A 1 98 ? 15.297 13.336 5.156 1 97.44 98 VAL A N 1
ATOM 790 C CA . VAL A 1 98 ? 13.992 12.836 4.734 1 97.44 98 VAL A CA 1
ATOM 791 C C . VAL A 1 98 ? 13.32 13.852 3.816 1 97.44 98 VAL A C 1
ATOM 793 O O . VAL A 1 98 ? 13.555 15.055 3.932 1 97.44 98 VAL A O 1
ATOM 796 N N . HIS A 1 99 ? 12.547 13.375 2.814 1 98.25 99 HIS A N 1
ATOM 797 C CA . HIS A 1 99 ? 11.5 14.188 2.197 1 98.25 99 HIS A CA 1
ATOM 798 C C . HIS A 1 99 ? 10.258 14.234 3.076 1 98.25 99 HIS A C 1
ATOM 800 O O . HIS A 1 99 ? 9.711 13.195 3.451 1 98.25 99 HIS A O 1
ATOM 806 N N . LEU A 1 100 ? 9.828 15.406 3.443 1 98.62 100 LEU A N 1
ATOM 807 C CA . LEU A 1 100 ? 8.688 15.547 4.352 1 98.62 100 LEU A CA 1
ATOM 808 C C . LEU A 1 100 ? 7.539 16.281 3.668 1 98.62 100 LEU A C 1
ATOM 810 O O . LEU A 1 100 ? 7.75 17.297 3.012 1 98.62 100 LEU A O 1
ATOM 814 N N . ALA A 1 101 ? 6.391 15.672 3.67 1 98.81 101 ALA A N 1
ATOM 815 C CA . ALA A 1 101 ? 5.152 16.328 3.268 1 98.81 101 ALA A CA 1
ATOM 816 C C . ALA A 1 101 ? 4.191 16.453 4.445 1 98.81 101 ALA A C 1
ATOM 818 O O . ALA A 1 101 ? 3.869 15.469 5.102 1 98.81 101 ALA A O 1
ATOM 819 N N . GLY A 1 102 ? 3.764 17.625 4.711 1 98.56 102 GLY A N 1
ATOM 820 C CA . GLY A 1 102 ? 2.857 17.875 5.82 1 98.56 102 GLY A CA 1
ATOM 821 C C . GLY A 1 102 ? 1.62 18.656 5.418 1 98.56 102 GLY A C 1
ATOM 822 O O . GLY A 1 102 ? 1.695 19.562 4.59 1 98.56 102 GLY A O 1
ATOM 823 N N . ASN A 1 103 ? 0.51 18.266 6 1 97.19 103 ASN A N 1
ATOM 824 C CA . ASN A 1 103 ? -0.746 19 5.871 1 97.19 103 ASN A CA 1
ATOM 825 C C . ASN A 1 103 ? -1.066 19.797 7.137 1 97.19 103 ASN A C 1
ATOM 827 O O . ASN A 1 103 ? -1.143 19.219 8.227 1 97.19 103 ASN A O 1
ATOM 831 N N . SER A 1 104 ? -1.283 21.078 6.926 1 94.19 104 SER A N 1
ATOM 832 C CA . SER A 1 104 ? -1.694 21.922 8.039 1 94.19 104 SER A CA 1
ATOM 833 C C . SER A 1 104 ? -0.788 21.719 9.25 1 94.19 104 SER A C 1
ATOM 835 O O . SER A 1 104 ? 0.429 21.906 9.156 1 94.19 104 SER A O 1
ATOM 837 N N . ALA A 1 105 ? -1.22 21.188 10.398 1 94.12 105 ALA A N 1
ATOM 838 C CA . ALA A 1 105 ? -0.418 20.984 11.602 1 94.12 105 ALA A CA 1
ATOM 839 C C . ALA A 1 105 ? 0.842 20.188 11.297 1 94.12 105 ALA A C 1
ATOM 841 O O . ALA A 1 105 ? 1.916 20.469 11.828 1 94.12 105 ALA A O 1
ATOM 842 N N . GLY A 1 106 ? 0.681 19.188 10.43 1 97.38 106 GLY A N 1
ATOM 843 C CA . GLY A 1 106 ? 1.85 18.422 10.016 1 97.38 106 GLY A CA 1
ATOM 844 C C . GLY A 1 106 ? 2.873 19.266 9.273 1 97.38 106 GLY A C 1
ATOM 845 O O . GLY A 1 106 ? 4.078 19.016 9.383 1 97.38 106 GLY A O 1
ATOM 846 N N . GLY A 1 107 ? 2.395 20.172 8.516 1 97.5 107 GLY A N 1
ATOM 847 C CA . GLY A 1 107 ? 3.283 21.109 7.836 1 97.5 107 GLY A CA 1
ATOM 848 C C . GLY A 1 107 ? 3.965 22.078 8.781 1 97.5 107 GLY A C 1
ATOM 849 O O . GLY A 1 107 ? 5.094 22.516 8.531 1 97.5 107 GLY A O 1
ATOM 850 N N . TYR A 1 108 ? 3.287 22.516 9.891 1 96.38 108 TYR A N 1
ATOM 851 C CA . TYR A 1 108 ? 3.906 23.375 10.898 1 96.38 108 TYR A CA 1
ATOM 852 C C . TYR A 1 108 ? 5.074 22.656 11.57 1 96.38 108 TYR A C 1
ATOM 854 O O . TYR A 1 108 ? 6.148 23.25 11.742 1 96.38 108 TYR A O 1
ATOM 862 N N . VAL A 1 109 ? 4.82 21.422 11.867 1 97.81 109 VAL A N 1
ATOM 863 C CA . VAL A 1 109 ? 5.891 20.609 12.438 1 97.81 109 VAL A CA 1
ATOM 864 C C . VAL A 1 109 ? 7.047 20.5 11.453 1 97.81 109 VAL A C 1
ATOM 866 O O . VAL A 1 109 ? 8.211 20.641 11.828 1 97.81 109 VAL A O 1
ATOM 869 N N . GLY A 1 110 ? 6.734 20.281 10.219 1 98.38 110 GLY A N 1
ATOM 870 C CA . GLY A 1 110 ? 7.742 20.203 9.18 1 98.38 110 GLY A CA 1
ATOM 871 C C . GLY A 1 110 ? 8.547 21.469 9.023 1 98.38 110 GLY A C 1
ATOM 872 O O . GLY A 1 110 ? 9.766 21.438 8.859 1 98.38 110 GLY A O 1
ATOM 873 N N . GLN A 1 111 ? 7.852 22.594 9.039 1 98.19 111 GLN A N 1
ATOM 874 C CA . GLN A 1 111 ? 8.539 23.891 8.961 1 98.19 111 GLN A CA 1
ATOM 875 C C . GLN A 1 111 ? 9.523 24.062 10.109 1 98.19 111 GLN A C 1
ATOM 877 O O . GLN A 1 111 ? 10.672 24.438 9.898 1 98.19 111 GLN A O 1
ATOM 882 N N . HIS A 1 112 ? 9.102 23.75 11.273 1 97.88 112 HIS A N 1
ATOM 883 C CA . HIS A 1 112 ? 9.969 23.891 12.43 1 97.88 112 HIS A CA 1
ATOM 884 C C . HIS A 1 112 ? 11.156 22.938 12.352 1 97.88 112 HIS A C 1
ATOM 886 O O . HIS A 1 112 ? 12.281 23.312 12.688 1 97.88 112 HIS A O 1
ATOM 892 N N . LEU A 1 113 ? 10.859 21.766 11.945 1 98.19 113 LEU A N 1
ATOM 893 C CA . LEU A 1 113 ? 11.93 20.797 11.773 1 98.19 113 LEU A CA 1
ATOM 894 C C . LEU A 1 113 ? 12.953 21.281 10.75 1 98.19 113 LEU A C 1
ATOM 896 O O . LEU A 1 113 ? 14.164 21.203 10.992 1 98.19 113 LEU A O 1
ATOM 900 N N . ALA A 1 114 ? 12.492 21.812 9.703 1 98.12 114 ALA A N 1
ATOM 901 C CA . ALA A 1 114 ? 13.367 22.297 8.641 1 98.12 114 ALA A CA 1
ATOM 902 C C . ALA A 1 114 ? 14.18 23.5 9.109 1 98.12 114 ALA A C 1
ATOM 904 O O . ALA A 1 114 ? 15.32 23.688 8.672 1 98.12 114 ALA A O 1
ATOM 905 N N . MET A 1 115 ? 13.617 24.328 9.984 1 97.88 115 MET A N 1
ATOM 906 C CA . MET A 1 115 ? 14.32 25.5 10.5 1 97.88 115 MET A CA 1
ATOM 907 C C . MET A 1 115 ? 15.375 25.094 11.523 1 97.88 115 MET A C 1
ATOM 909 O O . MET A 1 115 ? 16.484 25.625 11.531 1 97.88 115 MET A O 1
ATOM 913 N N . GLN A 1 116 ? 15.055 24.125 12.312 1 97.81 116 GLN A N 1
ATOM 914 C CA . GLN A 1 116 ? 15.898 23.781 13.453 1 97.81 116 GLN A CA 1
ATOM 915 C C . GLN A 1 116 ? 16.938 22.734 13.07 1 97.81 116 GLN A C 1
ATOM 917 O O . GLN A 1 116 ? 18.031 22.703 13.641 1 97.81 116 GLN A O 1
ATOM 922 N N . HIS A 1 117 ? 16.578 21.891 12.172 1 98.19 117 HIS A N 1
ATOM 923 C CA . HIS A 1 117 ? 17.453 20.797 11.75 1 98.19 117 HIS A CA 1
ATOM 924 C C . HIS A 1 117 ? 17.484 20.672 10.227 1 98.19 117 HIS A C 1
ATOM 926 O O . HIS A 1 117 ? 17.141 19.641 9.672 1 98.19 117 HIS A O 1
ATOM 932 N N . PRO A 1 118 ? 18.016 21.734 9.609 1 97.88 118 PRO A N 1
ATOM 933 C CA . PRO A 1 118 ? 17.984 21.734 8.141 1 97.88 118 PRO A CA 1
ATOM 934 C C . PRO A 1 118 ? 18.703 20.547 7.535 1 97.88 118 PRO A C 1
ATOM 936 O O . PRO A 1 118 ? 18.359 20.094 6.434 1 97.88 118 PRO A O 1
ATOM 939 N N . GLN A 1 119 ? 19.609 19.891 8.25 1 97.44 119 GLN A N 1
ATOM 940 C CA . GLN A 1 119 ? 20.391 18.766 7.738 1 97.44 119 GLN A CA 1
ATOM 941 C C . GLN A 1 119 ? 19.547 17.5 7.676 1 97.44 119 GLN A C 1
ATOM 943 O O . GLN A 1 119 ? 19.953 16.516 7.059 1 97.44 119 GLN A O 1
ATOM 948 N N . ARG A 1 120 ? 18.375 17.516 8.305 1 97.88 120 ARG A N 1
ATOM 949 C CA . ARG A 1 120 ? 17.547 16.312 8.383 1 97.88 120 ARG A CA 1
ATOM 950 C C . ARG A 1 120 ? 16.469 16.328 7.289 1 97.88 120 ARG A C 1
ATOM 952 O O . ARG A 1 120 ? 15.758 15.344 7.105 1 97.88 120 ARG A O 1
ATOM 959 N N . ILE A 1 121 ? 16.391 17.469 6.566 1 97.88 121 ILE A N 1
ATOM 960 C CA . ILE A 1 121 ? 15.289 17.609 5.617 1 97.88 121 ILE A CA 1
ATOM 961 C C . ILE A 1 121 ? 15.844 17.766 4.203 1 97.88 121 ILE A C 1
ATOM 963 O O . ILE A 1 121 ? 16.594 18.703 3.922 1 97.88 121 ILE A O 1
ATOM 967 N N . GLU A 1 122 ? 15.5 16.828 3.34 1 97.25 122 GLU A N 1
ATOM 968 C CA . GLU A 1 122 ? 15.883 16.891 1.934 1 97.25 122 GLU A CA 1
ATOM 969 C C . GLU A 1 122 ? 14.969 17.844 1.16 1 97.25 122 GLU A C 1
ATOM 971 O O . GLU A 1 122 ? 15.445 18.703 0.421 1 97.25 122 GLU A O 1
ATOM 976 N N . THR A 1 123 ? 13.734 17.672 1.275 1 98.25 123 THR A N 1
ATOM 977 C CA . THR A 1 123 ? 12.719 18.562 0.734 1 98.25 123 THR A CA 1
ATOM 978 C C . THR A 1 123 ? 11.555 18.719 1.706 1 98.25 123 THR A C 1
ATOM 980 O O . THR A 1 123 ? 11.352 17.859 2.574 1 98.25 123 THR A O 1
ATOM 983 N N . LEU A 1 124 ? 10.844 19.797 1.584 1 98.38 124 LEU A N 1
ATOM 984 C C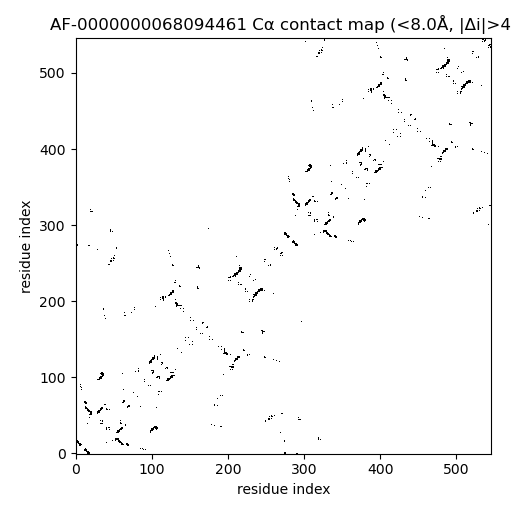A . LEU A 1 124 ? 9.656 20.078 2.389 1 98.38 124 LEU A CA 1
ATOM 985 C C . LEU A 1 124 ? 8.469 20.422 1.502 1 98.38 124 LEU A C 1
ATOM 987 O O . LEU A 1 124 ? 8.57 21.281 0.624 1 98.38 124 LEU A O 1
ATOM 991 N N . ALA A 1 125 ? 7.426 19.672 1.617 1 98.75 125 ALA A N 1
ATOM 992 C CA . ALA A 1 125 ? 6.176 19.984 0.923 1 98.75 125 ALA A CA 1
ATOM 993 C C . ALA A 1 125 ? 5.066 20.328 1.914 1 98.75 125 ALA A C 1
ATOM 995 O O . ALA A 1 125 ? 4.781 19.547 2.828 1 98.75 125 ALA A O 1
ATOM 996 N N . LEU A 1 126 ? 4.465 21.453 1.721 1 98.12 126 LEU A N 1
ATOM 997 C CA . LEU A 1 126 ? 3.477 22 2.645 1 98.12 126 LEU A CA 1
ATOM 998 C C . LEU A 1 126 ? 2.117 22.141 1.967 1 98.12 126 LEU A C 1
ATOM 1000 O O . LEU A 1 126 ? 1.962 22.922 1.029 1 98.12 126 LEU A O 1
ATOM 1004 N N . PHE A 1 127 ? 1.198 21.391 2.424 1 97.75 127 PHE A N 1
ATOM 1005 C CA . PHE A 1 127 ? -0.163 21.438 1.903 1 97.75 127 PHE A CA 1
ATOM 1006 C C . PHE A 1 127 ? -1.093 22.141 2.885 1 97.75 127 PHE A C 1
ATOM 1008 O O . PHE A 1 127 ? -1.427 21.594 3.936 1 97.75 127 PHE A O 1
ATOM 1015 N N . GLY A 1 128 ? -1.513 23.344 2.551 1 94.12 128 GLY A N 1
ATOM 1016 C CA . GLY A 1 128 ? -2.389 24.109 3.424 1 94.12 128 GLY A CA 1
ATOM 1017 C C . GLY A 1 128 ? -1.743 24.469 4.746 1 94.12 128 GLY A C 1
ATOM 1018 O O . GLY A 1 128 ? -2.393 24.422 5.793 1 94.12 128 GLY A O 1
ATOM 1019 N N . SER A 1 129 ? -0.459 24.766 4.703 1 94.25 129 SER A N 1
ATOM 1020 C CA . SER A 1 129 ? 0.279 25.062 5.93 1 94.25 129 SER A CA 1
ATOM 1021 C C . SER A 1 129 ? 0.968 26.422 5.855 1 94.25 129 SER A C 1
ATOM 1023 O O . SER A 1 129 ? 2.094 26.516 5.363 1 94.25 129 SER A O 1
ATOM 1025 N N . ALA A 1 130 ? 0.4 27.453 6.387 1 90.62 130 ALA A N 1
ATOM 1026 C CA . ALA A 1 130 ? 0.977 28.797 6.496 1 90.62 130 ALA A CA 1
ATOM 1027 C C . ALA A 1 130 ? 1.953 28.875 7.664 1 90.62 130 ALA A C 1
ATOM 1029 O O . ALA A 1 130 ? 2.072 27.938 8.453 1 90.62 130 ALA A O 1
ATOM 1030 N N . PRO A 1 131 ? 2.809 29.984 7.625 1 90.19 131 PRO A N 1
ATOM 1031 C CA . PRO A 1 131 ? 3.707 30.141 8.773 1 90.19 131 PRO A CA 1
ATOM 1032 C C . PRO A 1 131 ? 2.98 30.594 10.039 1 90.19 131 PRO A C 1
ATOM 1034 O O . PRO A 1 131 ? 2.926 31.781 10.328 1 90.19 131 PRO A O 1
ATOM 1037 N N . GLY A 1 132 ? 2.107 29.75 10.641 1 80.69 132 GLY A N 1
ATOM 1038 C CA . GLY A 1 132 ? 1.378 30.016 11.867 1 80.69 132 GLY A CA 1
ATOM 1039 C C . GLY A 1 132 ? -0.06 30.438 11.625 1 80.69 132 GLY A C 1
ATOM 1040 O O . GLY A 1 132 ? -0.482 30.594 10.477 1 80.69 132 GLY A O 1
ATOM 1041 N N . LEU A 1 133 ? -0.749 30.547 12.742 1 77.94 133 LEU A N 1
ATOM 1042 C CA . LEU A 1 133 ? -2.182 30.828 12.672 1 77.94 133 LEU A CA 1
ATOM 1043 C C . LEU A 1 133 ? -2.545 32.062 13.5 1 77.94 133 LEU A C 1
ATOM 1045 O O . LEU A 1 133 ? -3.721 32.406 13.602 1 77.94 133 LEU A O 1
ATOM 1049 N N . ARG A 1 134 ? -1.491 32.688 13.797 1 76.25 134 ARG A N 1
ATOM 1050 C CA . ARG A 1 134 ? -1.796 33.875 14.633 1 76.25 134 ARG A CA 1
ATOM 1051 C C . ARG A 1 134 ? -2.592 34.906 13.852 1 76.25 134 ARG A C 1
ATOM 1053 O O . ARG A 1 134 ? -2.342 35.125 12.664 1 76.25 134 ARG A O 1
ATOM 1060 N N . ASN A 1 135 ? -3.748 35.344 14.445 1 65.31 135 ASN A N 1
ATOM 1061 C CA . ASN A 1 135 ? -4.633 36.375 13.922 1 65.31 135 ASN A CA 1
ATOM 1062 C C . ASN A 1 135 ? -5.645 35.781 12.93 1 65.31 135 ASN A C 1
ATOM 1064 O O . ASN A 1 135 ? -6.199 36.5 12.109 1 65.31 135 ASN A O 1
ATOM 1068 N N . SER A 1 136 ? -5.621 34.5 12.891 1 70.69 136 SER A N 1
ATOM 1069 C CA . SER A 1 136 ? -6.645 33.844 12.086 1 70.69 136 SER A CA 1
ATOM 1070 C C . SER A 1 136 ? -7.887 33.531 12.914 1 70.69 136 SER A C 1
ATOM 1072 O O . SER A 1 136 ? -7.977 33.938 14.078 1 70.69 136 SER A O 1
ATOM 1074 N N . GLN A 1 137 ? -8.844 33 12.219 1 70.62 137 GLN A N 1
ATOM 1075 C CA . GLN A 1 137 ? -10.086 32.625 12.891 1 70.62 137 GLN A CA 1
ATOM 1076 C C . GLN A 1 137 ? -9.859 31.5 13.891 1 70.62 137 GLN A C 1
ATOM 1078 O O . GLN A 1 137 ? -10.75 31.172 14.672 1 70.62 137 GLN A O 1
ATOM 1083 N N . ALA A 1 138 ? -8.641 31.047 13.953 1 73.69 138 ALA A N 1
ATOM 1084 C CA . ALA A 1 138 ? -8.367 29.875 14.797 1 73.69 138 ALA A CA 1
ATOM 1085 C C . ALA A 1 138 ? -8.445 30.25 16.281 1 73.69 138 ALA A C 1
ATOM 1087 O O . ALA A 1 138 ? -8.703 29.391 17.125 1 73.69 138 ALA A O 1
ATOM 1088 N N . SER A 1 139 ? -8.211 31.531 16.547 1 70.38 139 SER A N 1
ATOM 1089 C CA . SER A 1 139 ? -8.234 32 17.938 1 70.38 139 SER A CA 1
ATOM 1090 C C . SER A 1 139 ? -9.609 31.812 18.562 1 70.38 139 SER A C 1
ATOM 1092 O O . SER A 1 139 ? -9.742 31.734 19.781 1 70.38 139 SER A O 1
ATOM 1094 N N . THR A 1 140 ? -10.594 31.719 17.719 1 76 140 THR A N 1
ATOM 1095 C CA . THR A 1 140 ? -11.961 31.609 18.219 1 76 140 THR A CA 1
ATOM 1096 C C . THR A 1 140 ? -12.367 30.141 18.359 1 76 140 THR A C 1
ATOM 1098 O O . THR A 1 140 ? -13.414 29.828 18.938 1 76 140 THR A O 1
ATOM 1101 N N . TRP A 1 141 ? -11.555 29.281 17.828 1 76.88 141 TRP A N 1
ATOM 1102 C CA . TRP A 1 141 ? -11.93 27.875 17.766 1 76.88 141 TRP A CA 1
ATOM 1103 C C . TRP A 1 141 ? -12.078 27.266 19.156 1 76.88 141 TRP A C 1
ATOM 1105 O O . TRP A 1 141 ? -13.016 26.516 19.422 1 76.88 141 TRP A O 1
ATOM 1115 N N . LEU A 1 142 ? -11.172 27.641 20.047 1 73.94 142 LEU A N 1
ATOM 1116 C CA . LEU A 1 142 ? -11.164 27.062 21.375 1 73.94 142 LEU A CA 1
ATOM 1117 C C . LEU A 1 142 ? -12.492 27.312 22.094 1 73.94 142 LEU A C 1
ATOM 1119 O O . LEU A 1 142 ? -13.062 26.391 22.688 1 73.94 142 LEU A O 1
ATOM 1123 N N . GLU A 1 143 ? -12.883 28.531 22.031 1 78.81 143 GLU A N 1
ATOM 1124 C CA . GLU A 1 143 ? -14.133 28.906 22.703 1 78.81 143 GLU A CA 1
ATOM 1125 C C . GLU A 1 143 ? -15.32 28.172 22.078 1 78.81 143 GLU A C 1
ATOM 1127 O O . GLU A 1 143 ? -16.203 27.688 22.797 1 78.81 143 GLU A O 1
ATOM 1132 N N . ARG A 1 144 ? -15.336 28.094 20.812 1 80.62 144 ARG A N 1
ATOM 1133 C CA . ARG A 1 144 ? -16.438 27.453 20.109 1 80.62 144 ARG A CA 1
ATOM 1134 C C . ARG A 1 144 ? -16.469 25.953 20.359 1 80.62 144 ARG A C 1
ATOM 1136 O O . ARG A 1 144 ? -17.547 25.359 20.516 1 80.62 144 ARG A O 1
ATOM 1143 N N . VAL A 1 145 ? -15.352 25.344 20.359 1 76.75 145 VAL A N 1
ATOM 1144 C CA . VAL A 1 145 ? -15.25 23.922 20.641 1 76.75 145 VAL A CA 1
ATOM 1145 C C . VAL A 1 145 ? -15.711 23.641 22.062 1 76.75 145 VAL A C 1
ATOM 1147 O O . VAL A 1 145 ? -16.391 22.641 22.312 1 76.75 145 VAL A O 1
ATOM 1150 N N . ALA A 1 146 ? -15.242 24.5 23 1 75.94 146 ALA A N 1
ATOM 1151 C CA . ALA A 1 146 ? -15.648 24.344 24.406 1 75.94 146 ALA A CA 1
ATOM 1152 C C . ALA A 1 146 ? -17.156 24.453 24.547 1 75.94 146 ALA A C 1
ATOM 1154 O O . ALA A 1 146 ? -17.766 23.75 25.359 1 75.94 146 ALA A O 1
ATOM 1155 N N . GLU A 1 147 ? -17.734 25.266 23.766 1 83.56 147 GLU A N 1
ATOM 1156 C CA . GLU A 1 147 ? -19.172 25.547 23.859 1 83.56 147 GLU A CA 1
ATOM 1157 C C . GLU A 1 147 ? -20 24.438 23.25 1 83.56 147 GLU A C 1
ATOM 1159 O O . GLU A 1 147 ? -20.969 23.969 23.828 1 83.56 147 GLU A O 1
ATOM 1164 N N . LYS A 1 148 ? -19.641 24 22.109 1 84.75 148 LYS A N 1
ATOM 1165 C CA . LYS A 1 148 ? -20.547 23.125 21.344 1 84.75 148 LYS A CA 1
ATOM 1166 C C . LYS A 1 148 ? -19.969 21.734 21.203 1 84.75 148 LYS A C 1
ATOM 1168 O O . LYS A 1 148 ? -20.672 20.797 20.797 1 84.75 148 LYS A O 1
ATOM 1173 N N . GLY A 1 149 ? -18.734 21.625 21.562 1 77.94 149 GLY A N 1
ATOM 1174 C CA . GLY A 1 149 ? -18.047 20.359 21.297 1 77.94 149 GLY A CA 1
ATOM 1175 C C . GLY A 1 149 ? -17.359 20.344 19.938 1 77.94 149 GLY A C 1
ATOM 1176 O O . GLY A 1 149 ? -17.734 21.078 19.031 1 77.94 149 GLY A O 1
ATOM 1177 N N . LEU A 1 150 ? -16.359 19.578 19.812 1 77 150 LEU A N 1
ATOM 1178 C CA . LEU A 1 150 ? -15.516 19.531 18.625 1 77 150 LEU A CA 1
ATOM 1179 C C . LEU A 1 150 ? -16.312 19.094 17.406 1 77 150 LEU A C 1
ATOM 1181 O O . LEU A 1 150 ? -16.234 19.719 16.344 1 77 150 LEU A O 1
ATOM 1185 N N . ARG A 1 151 ? -17.031 17.984 17.484 1 79.81 151 ARG A N 1
ATOM 1186 C CA . ARG A 1 151 ? -17.766 17.453 16.344 1 79.81 151 ARG A CA 1
ATOM 1187 C C . ARG A 1 151 ? -18.719 18.5 15.773 1 79.81 151 ARG A C 1
ATOM 1189 O O . ARG A 1 151 ? -18.766 18.719 14.555 1 79.81 151 ARG A O 1
ATOM 1196 N N . GLN A 1 152 ? -19.531 19.094 16.688 1 83.62 152 GLN A N 1
ATOM 1197 C CA . GLN A 1 152 ? -20.5 20.078 16.234 1 83.62 152 GLN A CA 1
ATOM 1198 C C . GLN A 1 152 ? -19.797 21.297 15.641 1 83.62 152 GLN A C 1
ATOM 1200 O O . GLN A 1 152 ? -20.266 21.875 14.656 1 83.62 152 GLN A O 1
ATOM 1205 N N . PHE A 1 153 ? -18.797 21.703 16.266 1 81.81 153 PHE A N 1
ATOM 1206 C CA . PHE A 1 153 ? -18.016 22.812 15.734 1 81.81 153 PHE A CA 1
ATOM 1207 C C . PHE A 1 153 ? -17.547 22.5 14.312 1 81.81 153 PHE A C 1
ATOM 1209 O O . PHE A 1 153 ? -17.703 23.344 13.414 1 81.81 153 PHE A O 1
ATOM 1216 N N . LEU A 1 154 ? -17.016 21.344 14.055 1 83.56 154 LEU A N 1
ATOM 1217 C CA . LEU A 1 154 ? -16.516 20.969 12.734 1 83.56 154 LEU A CA 1
ATOM 1218 C C . LEU A 1 154 ? -17.656 20.828 11.742 1 83.56 154 LEU A C 1
ATOM 1220 O O . LEU A 1 154 ? -17.516 21.219 10.578 1 83.56 154 LEU A O 1
ATOM 1224 N N . ALA A 1 155 ? -18.734 20.297 12.227 1 87 155 ALA A N 1
ATOM 1225 C CA . ALA A 1 155 ? -19.906 20.188 11.367 1 87 155 ALA A CA 1
ATOM 1226 C C . ALA A 1 155 ? -20.375 21.562 10.914 1 87 155 ALA A C 1
ATOM 1228 O O . ALA A 1 155 ? -20.688 21.766 9.742 1 87 155 ALA A O 1
ATOM 1229 N N . ASP A 1 156 ? -20.344 22.531 11.852 1 87.5 156 ASP A N 1
ATOM 1230 C CA . ASP A 1 156 ? -20.812 23.891 11.578 1 87.5 156 ASP A CA 1
ATOM 1231 C C . ASP A 1 156 ? -19.875 24.594 10.602 1 87.5 156 ASP A C 1
ATOM 1233 O O . ASP A 1 156 ? -20.281 25.531 9.906 1 87.5 156 ASP A O 1
ATOM 1237 N N . THR A 1 157 ? -1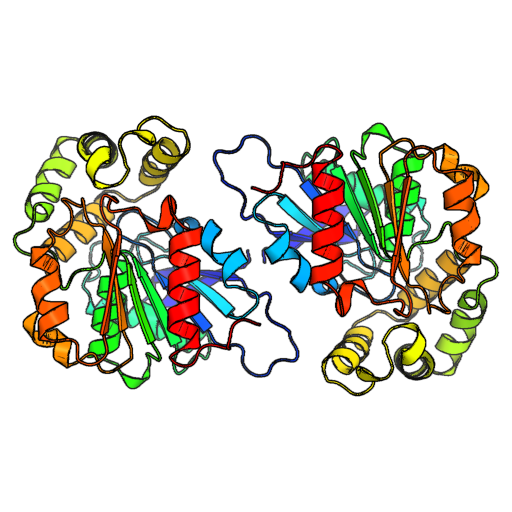8.625 24.188 10.578 1 86.94 157 THR A N 1
ATOM 1238 C CA . THR A 1 157 ? -17.625 24.875 9.766 1 86.94 157 THR A CA 1
ATOM 1239 C C . THR A 1 157 ? -17.094 23.953 8.68 1 86.94 157 THR A C 1
ATOM 1241 O O . THR A 1 157 ? -15.969 24.141 8.195 1 86.94 157 THR A O 1
ATOM 1244 N N . ILE A 1 158 ? -17.797 22.938 8.312 1 89.38 158 ILE A N 1
ATOM 1245 C CA . ILE A 1 158 ? -17.344 21.891 7.418 1 89.38 158 ILE A CA 1
ATOM 1246 C C . ILE A 1 158 ? -17.031 22.469 6.043 1 89.38 158 ILE A C 1
ATOM 1248 O O . ILE A 1 158 ? -16.172 21.953 5.32 1 89.38 158 ILE A O 1
ATOM 1252 N N . ASP A 1 159 ? -17.672 23.578 5.688 1 89.38 159 ASP A N 1
ATOM 1253 C CA . ASP A 1 159 ? -17.453 24.219 4.398 1 89.38 159 ASP A CA 1
ATOM 1254 C C . ASP A 1 159 ? -16.078 24.891 4.336 1 89.38 159 ASP A C 1
ATOM 1256 O O . ASP A 1 159 ? -15.609 25.25 3.256 1 89.38 159 ASP A O 1
ATOM 1260 N N . ASP A 1 160 ? -15.398 25.078 5.422 1 88.75 160 ASP A N 1
ATOM 1261 C CA . ASP A 1 160 ? -14.008 25.531 5.441 1 88.75 160 ASP A CA 1
ATOM 1262 C C . ASP A 1 160 ? -13.07 24.438 4.941 1 88.75 160 ASP A C 1
ATOM 1264 O O . ASP A 1 160 ? -11.961 24.719 4.48 1 88.75 160 ASP A O 1
ATOM 1268 N N . ARG A 1 161 ? -13.531 23.234 4.992 1 91.62 161 ARG A N 1
ATOM 1269 C CA . ARG A 1 161 ? -12.656 22.094 4.754 1 91.62 161 ARG A CA 1
ATOM 1270 C C . ARG A 1 161 ? -13.031 21.375 3.463 1 91.62 161 ARG A C 1
ATOM 1272 O O . ARG A 1 161 ? -12.164 20.828 2.773 1 91.62 161 ARG A O 1
ATOM 1279 N N . PHE A 1 162 ? -14.25 21.359 3.152 1 94.19 162 PHE A N 1
ATOM 1280 C CA . PHE A 1 162 ? -14.727 20.641 1.974 1 94.19 162 PHE A CA 1
ATOM 1281 C C . PHE A 1 162 ? -15.555 21.562 1.082 1 94.19 162 PHE A C 1
ATOM 1283 O O . PHE A 1 162 ? -16.281 22.438 1.577 1 94.19 162 PHE A O 1
ATOM 1290 N N . PRO A 1 163 ? -15.445 21.328 -0.233 1 94.19 163 PRO A N 1
ATOM 1291 C CA . PRO A 1 163 ? -16.328 22.094 -1.115 1 94.19 163 PRO A CA 1
ATOM 1292 C C . PRO A 1 163 ? -17.797 21.734 -0.933 1 94.19 163 PRO A C 1
ATOM 1294 O O . PRO A 1 163 ? -18.109 20.625 -0.486 1 94.19 163 PRO A O 1
ATOM 1297 N N . PRO A 1 164 ? -18.688 22.625 -1.292 1 92.19 164 PRO A N 1
ATOM 1298 C CA . PRO A 1 164 ? -20.109 22.438 -1.042 1 92.19 164 PRO A CA 1
ATOM 1299 C C . PRO A 1 164 ? -20.656 21.141 -1.636 1 92.19 164 PRO A C 1
ATOM 1301 O O . PRO A 1 164 ? -21.531 20.5 -1.044 1 92.19 164 PRO A O 1
ATOM 1304 N N . GLU A 1 165 ? -20.094 20.703 -2.703 1 93.94 165 GLU A N 1
ATOM 1305 C CA . GLU A 1 165 ? -20.594 19.531 -3.387 1 93.94 165 GLU A CA 1
ATOM 1306 C C . GLU A 1 165 ? -20.281 18.25 -2.6 1 93.94 165 GLU A C 1
ATOM 1308 O O . GLU A 1 165 ? -20.891 17.203 -2.838 1 93.94 165 GLU A O 1
ATOM 1313 N N . LEU A 1 166 ? -19.359 18.375 -1.682 1 93.56 166 LEU A N 1
ATOM 1314 C CA . LEU A 1 166 ? -18.969 17.188 -0.919 1 93.56 166 LEU A CA 1
ATOM 1315 C C . LEU A 1 166 ? -19.656 17.188 0.446 1 93.56 166 LEU A C 1
ATOM 1317 O O . LEU A 1 166 ? -19.672 16.156 1.132 1 93.56 166 LEU A O 1
ATOM 1321 N N . VAL A 1 167 ? -20.219 18.281 0.817 1 90.88 167 VAL A N 1
ATOM 1322 C CA . VAL A 1 167 ? -20.891 18.359 2.113 1 90.88 167 VAL A CA 1
ATOM 1323 C C . VAL A 1 167 ? -22.094 17.422 2.139 1 90.88 167 VAL A C 1
ATOM 1325 O O . VAL A 1 167 ? -22.906 17.422 1.215 1 90.88 167 VAL A O 1
ATOM 1328 N N . GLY A 1 168 ? -22.156 16.531 3.111 1 89.44 168 GLY A N 1
ATOM 1329 C CA . GLY A 1 168 ? -23.25 15.57 3.23 1 89.44 168 GLY A CA 1
ATOM 1330 C C . GLY A 1 168 ? -22.969 14.234 2.578 1 89.44 168 GLY A C 1
ATOM 1331 O O . GLY A 1 168 ? -23.719 13.281 2.736 1 89.44 168 GLY A O 1
ATOM 1332 N N . THR A 1 169 ? -21.906 14.234 1.798 1 91.56 169 THR A N 1
ATOM 1333 C CA . THR A 1 169 ? -21.5 12.969 1.193 1 91.56 169 THR A CA 1
ATOM 1334 C C . THR A 1 169 ? -20.828 12.062 2.221 1 91.56 169 THR A C 1
ATOM 1336 O O . THR A 1 169 ? -20.391 12.531 3.273 1 91.56 169 THR A O 1
ATOM 1339 N N . PRO A 1 170 ? -20.734 10.758 1.94 1 89.69 170 PRO A N 1
ATOM 1340 C CA . PRO A 1 170 ? -20.078 9.828 2.863 1 89.69 170 PRO A CA 1
ATOM 1341 C C . PRO A 1 170 ? -18.625 10.203 3.141 1 89.69 170 PRO A C 1
ATOM 1343 O O . PRO A 1 170 ? -18.125 9.977 4.246 1 89.69 170 PRO A O 1
ATOM 1346 N N . ARG A 1 171 ? -18.031 10.789 2.195 1 88.38 171 ARG A N 1
ATOM 1347 C CA . ARG A 1 171 ? -16.656 11.211 2.369 1 88.38 171 ARG A CA 1
ATOM 1348 C C . ARG A 1 171 ? -16.531 12.258 3.471 1 88.38 171 ARG A C 1
ATOM 1350 O O . ARG A 1 171 ? -15.695 12.133 4.367 1 88.38 171 ARG A O 1
ATOM 1357 N N . CYS A 1 172 ? -17.375 13.25 3.369 1 88.81 172 CYS A N 1
ATOM 1358 C CA . CYS A 1 172 ? -17.375 14.305 4.375 1 88.81 172 CYS A CA 1
ATOM 1359 C C . CYS A 1 172 ? -17.828 13.773 5.73 1 88.81 172 CYS A C 1
ATOM 1361 O O . CYS A 1 172 ? -17.25 14.133 6.766 1 88.81 172 CYS A O 1
ATOM 1363 N N . GLU A 1 173 ? -18.797 12.891 5.691 1 86.75 173 GLU A N 1
ATOM 1364 C CA . GLU A 1 173 ? -19.312 12.32 6.934 1 86.75 173 GLU A CA 1
ATOM 1365 C C . GLU A 1 173 ? -18.266 11.469 7.633 1 86.75 173 GLU A C 1
ATOM 1367 O O . GLU A 1 173 ? -18.188 11.453 8.859 1 86.75 173 GLU A O 1
ATOM 1372 N N . GLN A 1 174 ? -17.516 10.805 6.844 1 84.56 174 GLN A N 1
ATOM 1373 C CA . GLN A 1 174 ? -16.438 9.992 7.418 1 84.56 174 GLN A CA 1
ATOM 1374 C C . GLN A 1 174 ? -15.43 10.867 8.156 1 84.56 174 GLN A C 1
ATOM 1376 O O . GLN A 1 174 ? -14.906 10.469 9.195 1 84.56 174 GLN A O 1
ATOM 1381 N N . PHE A 1 175 ? -15.172 11.969 7.617 1 85.06 175 PHE A N 1
ATOM 1382 C CA . PHE A 1 175 ? -14.289 12.93 8.273 1 85.06 175 PHE A CA 1
ATOM 1383 C C . PHE A 1 175 ? -14.836 13.32 9.641 1 85.06 175 PHE A C 1
ATOM 1385 O O . PHE A 1 175 ? -14.109 13.289 10.633 1 85.06 175 PHE A O 1
ATOM 1392 N N . LEU A 1 176 ? -16.094 13.594 9.641 1 84.62 176 LEU A N 1
ATOM 1393 C CA . LEU A 1 176 ? -16.75 14.039 10.867 1 84.62 176 LEU A CA 1
ATOM 1394 C C . LEU A 1 176 ? -16.812 12.898 11.883 1 84.62 176 LEU A C 1
ATOM 1396 O O . LEU A 1 176 ? -16.609 13.109 13.078 1 84.62 176 LEU A O 1
ATOM 1400 N N . ASP A 1 177 ? -17.031 11.727 11.359 1 82.44 177 ASP A N 1
ATOM 1401 C CA . ASP A 1 177 ? -17.188 10.57 12.234 1 82.44 177 ASP A CA 1
ATOM 1402 C C . ASP A 1 177 ? -15.859 10.195 12.891 1 82.44 177 ASP A C 1
ATOM 1404 O O . ASP A 1 177 ? -15.82 9.789 14.047 1 82.44 177 ASP A O 1
ATOM 1408 N N . ALA A 1 178 ? -14.805 10.422 12.156 1 78.94 178 ALA A N 1
ATOM 1409 C CA . ALA A 1 178 ? -13.484 10.055 12.656 1 78.94 178 ALA A CA 1
ATOM 1410 C C . ALA A 1 178 ? -13.023 11.008 13.758 1 78.94 178 ALA A C 1
ATOM 1412 O O . ALA A 1 178 ? -12.125 10.688 14.531 1 78.94 178 ALA A O 1
ATOM 1413 N N . LEU A 1 179 ? -13.625 12.148 13.828 1 77.25 179 LEU A N 1
ATOM 1414 C CA . LEU A 1 179 ? -13.258 13.141 14.828 1 77.25 179 LEU A CA 1
ATOM 1415 C C . LEU A 1 179 ? -13.602 12.656 16.234 1 77.25 179 LEU A C 1
ATOM 1417 O O . LEU A 1 179 ? -12.938 13.023 17.203 1 77.25 179 LEU A O 1
ATOM 1421 N N . SER A 1 180 ? -14.672 11.852 16.297 1 70.88 180 SER A N 1
ATOM 1422 C CA . SER A 1 180 ? -15.148 11.344 17.578 1 70.88 180 SER A CA 1
ATOM 1423 C C . SER A 1 180 ? -14.125 10.422 18.219 1 70.88 180 SER A C 1
ATOM 1425 O O . SER A 1 180 ? -14.188 10.164 19.422 1 70.88 180 SER A O 1
ATOM 1427 N N . ASP A 1 181 ? -13.133 10.078 17.531 1 75.31 181 ASP A N 1
ATOM 1428 C CA . ASP A 1 181 ? -12.148 9.125 18.016 1 75.31 181 ASP A CA 1
ATOM 1429 C C . ASP A 1 181 ? -11.023 9.836 18.781 1 75.31 181 ASP A C 1
ATOM 1431 O O . ASP A 1 181 ? -10.172 9.188 19.391 1 75.31 181 ASP A O 1
ATOM 1435 N N . HIS A 1 182 ? -11.133 11.156 18.938 1 82.69 182 HIS A N 1
ATOM 1436 C CA . HIS A 1 182 ? -10.039 11.914 19.516 1 82.69 182 HIS A CA 1
ATOM 1437 C C . HIS A 1 182 ? -10.344 12.297 20.969 1 82.69 182 HIS A C 1
ATOM 1439 O O . HIS A 1 182 ? -11.508 12.406 21.344 1 82.69 182 HIS A O 1
ATOM 1445 N N . ASP A 1 183 ? -9.227 12.344 21.75 1 87.25 183 ASP A N 1
ATOM 1446 C CA . ASP A 1 183 ? -9.344 12.984 23.047 1 87.25 183 ASP A CA 1
ATOM 1447 C C . ASP A 1 183 ? -9.547 14.492 22.906 1 87.25 183 ASP A C 1
ATOM 1449 O O . ASP A 1 183 ? -8.602 15.227 22.594 1 87.25 183 ASP A O 1
ATOM 1453 N N . MET A 1 184 ? -10.688 14.914 23.234 1 81.19 184 MET A N 1
ATOM 1454 C CA . MET A 1 184 ? -11.094 16.281 22.938 1 81.19 184 MET A CA 1
ATOM 1455 C C . MET A 1 184 ? -10.305 17.281 23.781 1 81.19 184 MET A C 1
ATOM 1457 O O . MET A 1 184 ? -10.016 18.391 23.328 1 81.19 184 MET A O 1
ATOM 1461 N N . ALA A 1 185 ? -10.039 16.891 24.953 1 84.75 185 ALA A N 1
ATOM 1462 C CA . ALA A 1 185 ? -9.25 17.797 25.812 1 84.75 185 ALA A CA 1
ATOM 1463 C C . ALA A 1 185 ? -7.867 18.031 25.203 1 84.75 185 ALA A C 1
ATOM 1465 O O . ALA A 1 185 ? -7.398 19.172 25.156 1 84.75 185 ALA A O 1
ATOM 1466 N N . TYR A 1 186 ? -7.258 16.984 24.766 1 90.69 186 TYR A N 1
ATOM 1467 C CA . TYR A 1 186 ? -5.938 17.125 24.172 1 90.69 186 TYR A CA 1
ATOM 1468 C C . TYR A 1 186 ? -6.016 17.906 22.859 1 90.69 186 TYR A C 1
ATOM 1470 O O . TYR A 1 186 ? -5.195 18.797 22.625 1 90.69 186 TYR A O 1
ATOM 1478 N N . ILE A 1 187 ? -7 17.609 22.062 1 88.81 187 ILE A N 1
ATOM 1479 C CA . ILE A 1 187 ? -7.133 18.281 20.766 1 88.81 187 ILE A CA 1
ATOM 1480 C C . ILE A 1 187 ? -7.387 19.766 20.984 1 88.81 187 ILE A C 1
ATOM 1482 O O . ILE A 1 187 ? -6.855 20.609 20.234 1 88.81 187 ILE A O 1
ATOM 1486 N N . GLY A 1 188 ? -8.18 20.047 21.938 1 83.19 188 GLY A N 1
ATOM 1487 C CA . GLY A 1 188 ? -8.375 21.453 22.281 1 83.19 188 GLY A CA 1
ATOM 1488 C C . GLY A 1 188 ? -7.09 22.172 22.625 1 83.19 188 GLY A C 1
ATOM 1489 O O . GLY A 1 188 ? -6.848 23.297 22.156 1 83.19 188 GLY A O 1
ATOM 1490 N N . ARG A 1 189 ? -6.277 21.547 23.469 1 86.81 189 ARG A N 1
ATOM 1491 C CA . ARG A 1 189 ? -4.984 22.109 23.828 1 86.81 189 ARG A CA 1
ATOM 1492 C C . ARG A 1 189 ? -4.082 22.266 22.609 1 86.81 189 ARG A C 1
ATOM 1494 O O . ARG A 1 189 ? -3.396 23.266 22.453 1 86.81 189 ARG A O 1
ATOM 1501 N N . PHE A 1 190 ? -4.117 21.25 21.797 1 91.44 190 PHE A N 1
ATOM 1502 C CA . PHE A 1 190 ? -3.291 21.219 20.594 1 91.44 190 PHE A CA 1
ATOM 1503 C C . PHE A 1 190 ? -3.658 22.359 19.656 1 91.44 190 PHE A C 1
ATOM 1505 O O . PHE A 1 190 ? -2.793 23.125 19.234 1 91.44 190 PHE A O 1
ATOM 1512 N N . VAL A 1 191 ? -4.91 22.547 19.344 1 86.25 191 VAL A N 1
ATOM 1513 C CA . VAL A 1 191 ? -5.395 23.578 18.438 1 86.25 191 VAL A CA 1
ATOM 1514 C C . VAL A 1 191 ? -5.188 24.953 19.047 1 86.25 191 VAL A C 1
ATOM 1516 O O . VAL A 1 191 ? -4.816 25.906 18.359 1 86.25 191 VAL A O 1
ATOM 1519 N N . GLY A 1 192 ? -5.461 25.016 20.328 1 84.12 192 GLY A N 1
ATOM 1520 C CA . GLY A 1 192 ? -5.227 26.266 21.031 1 84.12 192 GLY A CA 1
ATOM 1521 C C . GLY A 1 192 ? -3.785 26.734 20.953 1 84.12 192 GLY A C 1
ATOM 1522 O O . GLY A 1 192 ? -3.514 27.906 20.734 1 84.12 192 GLY A O 1
ATOM 1523 N N . TYR A 1 193 ? -2.912 25.844 21.141 1 88.75 193 TYR A N 1
ATOM 1524 C CA . TYR A 1 193 ? -1.494 26.156 21.031 1 88.75 193 TYR A CA 1
ATOM 1525 C C . TYR A 1 193 ? -1.14 26.609 19.625 1 88.75 193 TYR A C 1
ATOM 1527 O O . TYR A 1 193 ? -0.51 27.656 19.438 1 88.75 193 TYR A O 1
ATOM 1535 N N . MET A 1 194 ? -1.558 25.875 18.641 1 88.38 194 MET A N 1
ATOM 1536 C CA . MET A 1 194 ? -1.223 26.172 17.25 1 88.38 194 MET A CA 1
ATOM 1537 C C . MET A 1 194 ? -1.784 27.516 16.828 1 88.38 194 MET A C 1
ATOM 1539 O O . MET A 1 194 ? -1.146 28.25 16.078 1 88.38 194 MET A O 1
ATOM 1543 N N . ALA A 1 195 ? -2.906 27.828 17.344 1 82.81 195 ALA A N 1
ATOM 1544 C CA . ALA A 1 195 ? -3.594 29.062 16.969 1 82.81 195 ALA A CA 1
ATOM 1545 C C . ALA A 1 195 ? -2.812 30.281 17.438 1 82.81 195 ALA A C 1
ATOM 1547 O O . ALA A 1 195 ? -3.037 31.406 16.953 1 82.81 195 ALA A O 1
ATOM 1548 N N . GLN A 1 196 ? -1.867 30.062 18.312 1 84.81 196 GLN A N 1
ATOM 1549 C CA . GLN A 1 196 ? -1.138 31.188 18.891 1 84.81 196 GLN A CA 1
ATOM 1550 C C . GLN A 1 196 ? 0.25 31.312 18.281 1 84.81 196 GLN A C 1
ATOM 1552 O O . GLN A 1 196 ? 0.997 32.25 18.609 1 84.81 196 GLN A O 1
ATOM 1557 N N . GLN A 1 197 ? 0.564 30.484 17.391 1 88.12 197 GLN A N 1
ATOM 1558 C CA . GLN A 1 197 ? 1.923 30.453 16.859 1 88.12 197 GLN A CA 1
ATOM 1559 C C . GLN A 1 197 ? 2.039 31.297 15.586 1 88.12 197 GLN A C 1
ATOM 1561 O O . GLN A 1 197 ? 1.065 31.453 14.844 1 88.12 197 GLN A O 1
ATOM 1566 N N . GLU A 1 198 ? 3.23 31.906 15.398 1 88.62 198 GLU A N 1
ATOM 1567 C CA . GLU A 1 198 ? 3.613 32.656 14.211 1 88.62 198 GLU A CA 1
ATOM 1568 C C . GLU A 1 198 ? 5.133 32.719 14.062 1 88.62 198 GLU A C 1
ATOM 1570 O O . GLU A 1 198 ? 5.836 33.062 15.023 1 88.62 198 GLU A O 1
ATOM 1575 N N . TRP A 1 199 ? 5.594 32.375 12.883 1 93.19 199 TRP A N 1
ATOM 1576 C CA . TRP A 1 199 ? 7.039 32.406 12.688 1 93.19 199 TRP A CA 1
ATOM 1577 C C . TRP A 1 199 ? 7.383 32.844 11.266 1 93.19 199 TRP A C 1
ATOM 1579 O O . TRP A 1 199 ? 8.398 32.406 10.711 1 93.19 199 TRP A O 1
ATOM 1589 N N . GLY A 1 200 ? 6.539 33.688 10.648 1 93.12 200 GLY A N 1
ATOM 1590 C CA . GLY A 1 200 ? 6.695 34.125 9.273 1 93.12 200 GLY A CA 1
ATOM 1591 C C . GLY A 1 200 ? 8.039 34.781 9.008 1 93.12 200 GLY A C 1
ATOM 1592 O O . GLY A 1 200 ? 8.602 34.625 7.918 1 93.12 200 GLY A O 1
ATOM 1593 N N . ASP A 1 201 ? 8.578 35.438 9.969 1 92.94 201 ASP A N 1
ATOM 1594 C CA . ASP A 1 201 ? 9.828 36.156 9.789 1 92.94 201 ASP A CA 1
ATOM 1595 C C . ASP A 1 201 ? 11.039 35.25 9.938 1 92.94 201 ASP A C 1
ATOM 1597 O O . ASP A 1 201 ? 12.172 35.656 9.711 1 92.94 201 ASP A O 1
ATOM 1601 N N . GLN A 1 202 ? 10.773 33.969 10.242 1 96.38 202 GLN A N 1
ATOM 1602 C CA . GLN A 1 202 ? 11.867 33.031 10.469 1 96.38 202 GLN A CA 1
ATOM 1603 C C . GLN A 1 202 ? 12.008 32.062 9.305 1 96.38 202 GLN A C 1
ATOM 1605 O O . GLN A 1 202 ? 12.883 31.188 9.312 1 96.38 202 GLN A O 1
ATOM 1610 N N . LEU A 1 203 ? 11.25 32.219 8.297 1 97.12 203 LEU A N 1
ATOM 1611 C CA . LEU A 1 203 ? 11.148 31.219 7.234 1 97.12 203 LEU A CA 1
ATOM 1612 C C . LEU A 1 203 ? 12.438 31.156 6.414 1 97.12 203 LEU A C 1
ATOM 1614 O O . LEU A 1 203 ? 12.68 30.188 5.703 1 97.12 203 LEU A O 1
ATOM 1618 N N . HIS A 1 204 ? 13.258 32.219 6.492 1 96.56 204 HIS A N 1
ATOM 1619 C CA . HIS A 1 204 ? 14.523 32.25 5.77 1 96.56 204 HIS A CA 1
ATOM 1620 C C . HIS A 1 204 ? 15.461 31.156 6.254 1 96.56 204 HIS A C 1
ATOM 1622 O O . HIS A 1 204 ? 16.438 30.812 5.574 1 96.56 204 HIS A O 1
ATOM 1628 N N . ARG A 1 205 ? 15.125 30.562 7.41 1 97.75 205 ARG A N 1
ATOM 1629 C CA . ARG A 1 205 ? 15.938 29.5 7.984 1 97.75 205 ARG A CA 1
ATOM 1630 C C . ARG A 1 205 ? 15.656 28.156 7.301 1 97.75 205 ARG A C 1
ATOM 1632 O O . ARG A 1 205 ? 16.406 27.203 7.473 1 97.75 205 ARG A O 1
ATOM 1639 N N . ILE A 1 206 ? 14.594 28.047 6.582 1 98.12 206 ILE A N 1
ATOM 1640 C CA . ILE A 1 206 ? 14.328 26.875 5.754 1 98.12 206 ILE A CA 1
ATOM 1641 C C . ILE A 1 206 ? 15.117 26.984 4.453 1 98.12 206 ILE A C 1
ATOM 1643 O O . ILE A 1 206 ? 14.844 27.844 3.613 1 98.12 206 ILE A O 1
ATOM 1647 N N . THR A 1 207 ? 16.047 26.062 4.266 1 97.31 207 THR A N 1
ATOM 1648 C CA . THR A 1 207 ? 16.969 26.203 3.146 1 97.31 207 THR A CA 1
ATOM 1649 C C . THR A 1 207 ? 16.734 25.109 2.111 1 97.31 207 THR A C 1
ATOM 1651 O O . THR A 1 207 ? 17.25 25.188 0.993 1 97.31 207 THR A O 1
ATOM 1654 N N . CYS A 1 208 ? 16.016 24.078 2.453 1 97.38 208 CYS A N 1
ATOM 1655 C CA . CYS A 1 208 ? 15.727 23 1.517 1 97.38 208 CYS A CA 1
ATOM 1656 C C . CYS A 1 208 ? 14.695 23.422 0.478 1 97.38 208 CYS A C 1
ATOM 1658 O O . CYS A 1 208 ? 13.945 24.375 0.7 1 97.38 208 CYS A O 1
ATOM 1660 N N . PRO A 1 209 ? 14.727 22.781 -0.735 1 98.06 209 PRO A N 1
ATOM 1661 C CA . PRO A 1 209 ? 13.609 23.016 -1.649 1 98.06 209 PRO A CA 1
ATOM 1662 C C . PRO A 1 209 ? 12.25 22.781 -0.993 1 98.06 209 PRO A C 1
ATOM 1664 O O . PRO A 1 209 ? 12.07 21.797 -0.272 1 98.06 209 PRO A O 1
ATOM 1667 N N . THR A 1 210 ? 11.328 23.719 -1.173 1 98.25 210 THR A N 1
ATOM 1668 C CA . THR A 1 210 ? 10.039 23.656 -0.486 1 98.25 210 THR A CA 1
ATOM 1669 C C . THR A 1 210 ? 8.891 23.859 -1.473 1 98.25 210 THR A C 1
ATOM 1671 O O . THR A 1 210 ? 8.914 24.797 -2.277 1 98.25 210 THR A O 1
ATOM 1674 N N . LEU A 1 211 ? 7.961 22.922 -1.477 1 98.5 211 LEU A N 1
ATOM 1675 C CA . LEU A 1 211 ? 6.695 23.062 -2.191 1 98.5 211 LEU A CA 1
ATOM 1676 C C . LEU A 1 211 ? 5.605 23.594 -1.267 1 98.5 211 LEU A C 1
ATOM 1678 O O . LEU A 1 211 ? 5.391 23.047 -0.181 1 98.5 211 LEU A O 1
ATOM 1682 N N . VAL A 1 212 ? 4.969 24.672 -1.646 1 97.44 212 VAL A N 1
ATOM 1683 C CA . VAL A 1 212 ? 3.834 25.219 -0.909 1 97.44 212 VAL A CA 1
ATOM 1684 C C . VAL A 1 212 ? 2.57 25.125 -1.761 1 97.44 212 VAL A C 1
ATOM 1686 O O .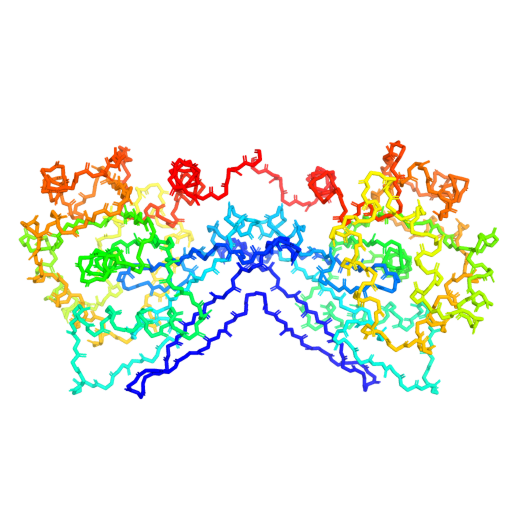 VAL A 1 212 ? 2.504 25.703 -2.85 1 97.44 212 VAL A O 1
ATOM 1689 N N . VAL A 1 213 ? 1.61 24.359 -1.316 1 97.31 213 VAL A N 1
ATOM 1690 C CA . VAL A 1 213 ? 0.313 24.25 -1.976 1 97.31 213 VAL A CA 1
ATOM 1691 C C . VAL A 1 213 ? -0.748 24.969 -1.146 1 97.31 213 VAL A C 1
ATOM 1693 O O . VAL A 1 213 ? -1.013 24.594 -0.003 1 97.31 213 VAL A O 1
ATOM 1696 N N . ILE A 1 214 ? -1.376 25.953 -1.719 1 94.81 214 ILE A N 1
ATOM 1697 C CA . ILE A 1 214 ? -2.322 26.812 -1.022 1 94.81 214 ILE A CA 1
ATOM 1698 C C . ILE A 1 214 ? -3.744 26.5 -1.47 1 94.81 214 ILE A C 1
ATOM 1700 O O . ILE A 1 214 ? -4.07 26.609 -2.652 1 94.81 214 ILE A O 1
ATOM 1704 N N . PRO A 1 215 ? -4.605 26.016 -0.533 1 94 215 PRO A N 1
ATOM 1705 C CA . PRO A 1 215 ? -6.031 26 -0.867 1 94 215 PRO A CA 1
ATOM 1706 C C . PRO A 1 215 ? -6.598 27.406 -1.078 1 94 215 PRO A C 1
ATOM 1708 O O . PRO A 1 215 ? -6.617 28.219 -0.146 1 94 215 PRO A O 1
ATOM 1711 N N . GLY A 1 216 ? -7.137 27.703 -2.191 1 90.19 216 GLY A N 1
ATOM 1712 C CA . GLY A 1 216 ? -7.406 29.078 -2.619 1 90.19 216 GLY A CA 1
ATOM 1713 C C . GLY A 1 216 ? -8.672 29.656 -2.008 1 90.19 216 GLY A C 1
ATOM 1714 O O . GLY A 1 216 ? -8.844 30.875 -1.983 1 90.19 216 GLY A O 1
ATOM 1715 N N . ALA A 1 217 ? -9.609 28.875 -1.632 1 82.19 217 ALA A N 1
ATOM 1716 C CA . ALA A 1 217 ? -10.859 29.359 -1.055 1 82.19 217 ALA A CA 1
ATOM 1717 C C . ALA A 1 217 ? -10.859 29.219 0.464 1 82.19 217 ALA A C 1
ATOM 1719 O O . ALA A 1 217 ? -11.898 29.359 1.108 1 82.19 217 ALA A O 1
ATOM 1720 N N . GLY A 1 218 ? -9.844 29.016 1.023 1 69.12 218 GLY A N 1
ATOM 1721 C CA . GLY A 1 218 ? -9.828 28.625 2.424 1 69.12 218 GLY A CA 1
ATOM 1722 C C . GLY A 1 218 ? -9.867 29.812 3.375 1 69.12 218 GLY A C 1
ATOM 1723 O O . GLY A 1 218 ? -9.305 30.875 3.08 1 69.12 218 GLY A O 1
ATOM 1724 N N . ARG A 1 219 ? -10.859 29.688 4.254 1 70.25 219 ARG A N 1
ATOM 1725 C CA . ARG A 1 219 ? -10.891 30.656 5.352 1 70.25 219 ARG A CA 1
ATOM 1726 C C . ARG A 1 219 ? -9.844 30.312 6.406 1 70.25 219 ARG A C 1
ATOM 1728 O O . ARG A 1 219 ? -9.414 31.172 7.172 1 70.25 219 ARG A O 1
ATOM 1735 N N . ILE A 1 220 ? -9.508 29.016 6.328 1 67.62 220 ILE A N 1
ATOM 1736 C CA . ILE A 1 220 ? -8.43 28.594 7.215 1 67.62 220 ILE A CA 1
ATOM 1737 C C . ILE A 1 220 ? -7.082 28.984 6.621 1 67.62 220 ILE A C 1
ATOM 1739 O O . ILE A 1 220 ? -6.695 28.5 5.555 1 67.62 220 ILE A O 1
ATOM 1743 N N . GLY A 1 221 ? -6.461 30.031 7.152 1 60.84 221 GLY A N 1
ATOM 1744 C CA . GLY A 1 221 ? -5.227 30.562 6.586 1 60.84 221 GLY A CA 1
ATOM 1745 C C . GLY A 1 221 ? -5.445 31.406 5.348 1 60.84 221 GLY A C 1
ATOM 1746 O O . GLY A 1 221 ? -5.242 30.938 4.227 1 60.84 221 GLY A O 1
ATOM 1747 N N . ALA A 1 222 ? -6.055 32.531 5.504 1 65.81 222 ALA A N 1
ATOM 1748 C CA . ALA A 1 222 ? -6.305 33.438 4.402 1 65.81 222 ALA A CA 1
ATOM 1749 C C . ALA A 1 222 ? -5.055 33.625 3.545 1 65.81 222 ALA A C 1
ATOM 1751 O O . ALA A 1 222 ? -3.938 33.375 3.998 1 65.81 222 ALA A O 1
ATOM 1752 N N . MET A 1 223 ? -5.25 33.812 2.309 1 69.94 223 MET A N 1
ATOM 1753 C CA . MET A 1 223 ? -4.18 33.969 1.326 1 69.94 223 MET A CA 1
ATOM 1754 C C . MET A 1 223 ? -3.068 34.844 1.852 1 69.94 223 MET A C 1
ATOM 1756 O O . MET A 1 223 ? -1.892 34.625 1.569 1 69.94 223 MET A O 1
ATOM 1760 N N . ASP A 1 224 ? -3.438 35.75 2.604 1 77.75 224 ASP A N 1
ATOM 1761 C CA . ASP A 1 224 ? -2.449 36.688 3.139 1 77.75 224 ASP A CA 1
ATOM 1762 C C . ASP A 1 224 ? -1.528 36 4.141 1 77.75 224 ASP A C 1
ATOM 1764 O O . ASP A 1 224 ? -0.402 36.438 4.367 1 77.75 224 ASP A O 1
ATOM 1768 N N . ALA A 1 225 ? -1.996 34.906 4.625 1 81.38 225 ALA A N 1
ATOM 1769 C CA . ALA A 1 225 ? -1.207 34.125 5.594 1 81.38 225 ALA A CA 1
ATOM 1770 C C . ALA A 1 225 ? 0.009 33.5 4.934 1 81.38 225 ALA A C 1
ATOM 1772 O O . ALA A 1 225 ? 0.97 33.125 5.609 1 81.38 225 ALA A O 1
ATOM 1773 N N . TYR A 1 226 ? 0.021 33.438 3.609 1 88.88 226 TYR A N 1
ATOM 1774 C CA . TYR A 1 226 ? 1.09 32.75 2.895 1 88.88 226 TYR A CA 1
ATOM 1775 C C . TYR A 1 226 ? 2.1 33.75 2.334 1 88.88 226 TYR A C 1
ATOM 1777 O O . TYR A 1 226 ? 3.139 33.344 1.8 1 88.88 226 TYR A O 1
ATOM 1785 N N . GLN A 1 227 ? 1.827 35.062 2.484 1 88.31 227 GLN A N 1
ATOM 1786 C CA . GLN A 1 227 ? 2.699 36.094 1.933 1 88.31 227 GLN A CA 1
ATOM 1787 C C . GLN A 1 227 ? 4.121 35.969 2.467 1 88.31 227 GLN A C 1
ATOM 1789 O O . GLN A 1 227 ? 5.09 36.031 1.708 1 88.31 227 GLN A O 1
ATOM 1794 N N . PRO A 1 228 ? 4.273 35.75 3.791 1 91.56 228 PRO A N 1
ATOM 1795 C CA . PRO A 1 228 ? 5.637 35.562 4.301 1 91.56 228 PRO A CA 1
ATOM 1796 C C . PRO A 1 228 ? 6.402 34.469 3.596 1 91.56 228 PRO A C 1
ATOM 1798 O O . PRO A 1 228 ? 7.633 34.5 3.498 1 91.56 228 PRO A O 1
ATOM 1801 N N . MET A 1 229 ? 5.711 33.406 3.195 1 93.38 229 MET A N 1
ATOM 1802 C CA . MET A 1 229 ? 6.371 32.312 2.49 1 93.38 229 MET A CA 1
ATOM 1803 C C . MET A 1 229 ? 6.977 32.781 1.178 1 93.38 229 MET A C 1
ATOM 1805 O O . MET A 1 229 ? 8.102 32.438 0.835 1 93.38 229 MET A O 1
ATOM 1809 N N . ARG A 1 230 ? 6.277 33.656 0.494 1 90.38 230 ARG A N 1
ATOM 1810 C CA . ARG A 1 230 ? 6.785 34.25 -0.735 1 90.38 230 ARG A CA 1
ATOM 1811 C C . ARG A 1 230 ? 7.98 35.156 -0.45 1 90.38 230 ARG A C 1
ATOM 1813 O O . ARG A 1 230 ? 8.945 35.156 -1.215 1 90.38 230 ARG A O 1
ATOM 1820 N N . ASP A 1 231 ? 7.859 35.75 0.602 1 92.5 231 ASP A N 1
ATOM 1821 C CA . ASP A 1 231 ? 8.852 36.781 0.93 1 92.5 231 ASP A CA 1
ATOM 1822 C C . ASP A 1 231 ? 10.141 36.156 1.438 1 92.5 231 ASP A C 1
ATOM 1824 O O . ASP A 1 231 ? 11.234 36.656 1.187 1 92.5 231 ASP A O 1
ATOM 1828 N N . HIS A 1 232 ? 10 35.031 2.16 1 94.75 232 HIS A N 1
ATOM 1829 C CA . HIS A 1 232 ? 11.148 34.656 2.982 1 94.75 232 HIS A CA 1
ATOM 1830 C C . HIS A 1 232 ? 11.68 33.281 2.576 1 94.75 232 HIS A C 1
ATOM 1832 O O . HIS A 1 232 ? 12.805 32.938 2.93 1 94.75 232 HIS A O 1
ATOM 1838 N N . LEU A 1 233 ? 10.883 32.438 1.897 1 95.5 233 LEU A N 1
ATOM 1839 C CA . LEU A 1 233 ? 11.406 31.172 1.431 1 95.5 233 LEU A CA 1
ATOM 1840 C C . LEU A 1 233 ? 12.203 31.344 0.145 1 95.5 233 LEU A C 1
ATOM 1842 O O . LEU A 1 233 ? 11.656 31.75 -0.884 1 95.5 233 LEU A O 1
ATOM 1846 N N . LYS A 1 234 ? 13.445 31.016 0.133 1 91.88 234 LYS A N 1
ATOM 1847 C CA . LYS A 1 234 ? 14.336 31.281 -0.997 1 91.88 234 LYS A CA 1
ATOM 1848 C C . LYS A 1 234 ? 14.172 30.203 -2.08 1 91.88 234 LYS A C 1
ATOM 1850 O O . LYS A 1 234 ? 14.359 30.484 -3.266 1 91.88 234 LYS A O 1
ATOM 1855 N N . ARG A 1 235 ? 13.914 28.969 -1.731 1 95.44 235 ARG A N 1
ATOM 1856 C CA . ARG A 1 235 ? 13.781 27.844 -2.66 1 95.44 235 ARG A CA 1
ATOM 1857 C C . ARG A 1 235 ? 12.375 27.25 -2.604 1 95.44 235 ARG A C 1
ATOM 1859 O O . ARG A 1 235 ? 12.211 26.062 -2.346 1 95.44 235 ARG A O 1
ATOM 1866 N N . ALA A 1 236 ? 11.406 28.141 -2.883 1 96.31 236 ALA A N 1
ATOM 1867 C CA . ALA A 1 236 ? 10.023 27.688 -2.756 1 96.31 236 ALA A CA 1
ATOM 1868 C C . ALA A 1 236 ? 9.336 27.641 -4.117 1 96.31 236 ALA A C 1
ATOM 1870 O O . ALA A 1 236 ? 9.586 28.484 -4.98 1 96.31 236 ALA A O 1
ATOM 1871 N N . GLU A 1 237 ? 8.617 26.594 -4.375 1 96.94 237 GLU A N 1
ATOM 1872 C CA . GLU A 1 237 ? 7.59 26.516 -5.406 1 96.94 237 GLU A CA 1
ATOM 1873 C C . GLU A 1 237 ? 6.191 26.641 -4.809 1 96.94 237 GLU A C 1
ATOM 1875 O O . GLU A 1 237 ? 5.82 25.859 -3.924 1 96.94 237 GLU A O 1
ATOM 1880 N N . ILE A 1 238 ? 5.465 27.656 -5.266 1 95.69 238 ILE A N 1
ATOM 1881 C CA . ILE A 1 238 ? 4.152 27.922 -4.688 1 95.69 238 ILE A CA 1
ATOM 1882 C C . ILE A 1 238 ? 3.062 27.594 -5.707 1 95.69 238 ILE A C 1
ATOM 1884 O O . ILE A 1 238 ? 3.086 28.109 -6.828 1 95.69 238 ILE A O 1
ATOM 1888 N N . LEU A 1 239 ? 2.156 26.688 -5.371 1 96.5 239 LEU A N 1
ATOM 1889 C CA . LEU A 1 239 ? 0.983 26.328 -6.16 1 96.5 239 LEU A CA 1
ATOM 1890 C C . LEU A 1 239 ? -0.3 26.734 -5.438 1 96.5 239 LEU A C 1
ATOM 1892 O O . LEU A 1 239 ? -0.443 26.484 -4.238 1 96.5 239 LEU A O 1
ATOM 1896 N N . VAL A 1 240 ? -1.188 27.406 -6.156 1 95.12 240 VAL A N 1
ATOM 1897 C CA . VAL A 1 240 ? -2.498 27.719 -5.602 1 95.12 240 VAL A CA 1
ATOM 1898 C C . VAL A 1 240 ? -3.559 26.812 -6.223 1 95.12 240 VAL A C 1
ATOM 1900 O O . VAL A 1 240 ? -3.684 26.734 -7.445 1 95.12 240 VAL A O 1
ATOM 1903 N N . TYR A 1 241 ? -4.238 26.016 -5.406 1 96.25 241 TYR A N 1
ATOM 1904 C CA . TYR A 1 241 ? -5.422 25.281 -5.84 1 96.25 241 TYR A CA 1
ATOM 1905 C C . TYR A 1 241 ? -6.66 26.172 -5.797 1 96.25 241 TYR A C 1
ATOM 1907 O O . TYR A 1 241 ? -7.422 26.141 -4.824 1 96.25 241 TYR A O 1
ATOM 1915 N N . GLU A 1 242 ? -6.887 26.906 -6.855 1 94.12 242 GLU A N 1
ATOM 1916 C CA . GLU A 1 242 ? -7.938 27.922 -6.914 1 94.12 242 GLU A CA 1
ATOM 1917 C C . GLU A 1 242 ? -9.297 27.328 -6.586 1 94.12 242 GLU A C 1
ATOM 1919 O O . GLU A 1 242 ? -9.688 26.297 -7.152 1 94.12 242 GLU A O 1
ATOM 1924 N N . GLY A 1 243 ? -9.953 27.922 -5.652 1 92.56 243 GLY A N 1
ATOM 1925 C CA . GLY A 1 243 ? -11.32 27.547 -5.328 1 92.56 243 GLY A CA 1
ATOM 1926 C C . GLY A 1 243 ? -11.406 26.344 -4.402 1 92.56 243 GLY A C 1
ATOM 1927 O O . GLY A 1 243 ? -12.5 25.938 -4.004 1 92.56 243 GLY A O 1
ATOM 1928 N N . GLU A 1 244 ? -10.305 25.781 -4.031 1 94.62 244 GLU A N 1
ATOM 1929 C CA . GLU A 1 244 ? -10.32 24.578 -3.215 1 94.62 244 GLU A CA 1
ATOM 1930 C C . GLU A 1 244 ? -10.281 24.906 -1.728 1 94.62 244 GLU A C 1
ATOM 1932 O O . GLU A 1 244 ? -9.867 26 -1.343 1 94.62 244 GLU A O 1
ATOM 1937 N N . ARG A 1 245 ? -10.758 23.969 -0.958 1 93.81 245 ARG A N 1
ATOM 1938 C CA . ARG A 1 245 ? -10.883 24.125 0.487 1 93.81 245 ARG A CA 1
ATOM 1939 C C . ARG A 1 245 ? -9.75 23.406 1.22 1 93.81 245 ARG A C 1
ATOM 1941 O O . ARG A 1 245 ? -8.875 22.812 0.589 1 93.81 245 ARG A O 1
ATOM 1948 N N . HIS A 1 246 ? -9.711 23.516 2.527 1 92.62 246 HIS A N 1
ATOM 1949 C CA . HIS A 1 246 ? -8.547 23.234 3.354 1 92.62 246 HIS A CA 1
ATOM 1950 C C . HIS A 1 246 ? -8.188 21.75 3.291 1 92.62 246 HIS A C 1
ATOM 1952 O O . HIS A 1 246 ? -7.012 21.391 3.385 1 92.62 246 HIS A O 1
ATOM 1958 N N . SER A 1 247 ? -9.141 20.812 3.055 1 93.88 247 SER A N 1
ATOM 1959 C CA . SER A 1 247 ? -8.891 19.375 3.135 1 93.88 247 SER A CA 1
ATOM 1960 C C . SER A 1 247 ? -8.523 18.812 1.771 1 93.88 247 SER A C 1
ATOM 1962 O O . SER A 1 247 ? -8.922 17.688 1.432 1 93.88 247 SER A O 1
ATOM 1964 N N . ILE A 1 248 ? -7.734 19.531 1.018 1 95.88 248 ILE A N 1
ATOM 1965 C CA . ILE A 1 248 ? -7.34 19.156 -0.335 1 95.88 248 ILE A CA 1
ATOM 1966 C C . ILE A 1 248 ? -6.629 17.797 -0.309 1 95.88 248 ILE A C 1
ATOM 1968 O O . ILE A 1 248 ? -6.762 17.016 -1.241 1 95.88 248 ILE A O 1
ATOM 1972 N N . CYS A 1 249 ? -5.898 17.422 0.74 1 96.81 249 CYS A N 1
ATOM 1973 C CA . CYS A 1 249 ? -5.164 16.156 0.824 1 96.81 249 CYS A CA 1
ATOM 1974 C C . CYS A 1 249 ? -6.121 14.977 0.88 1 96.81 249 CYS A C 1
ATOM 1976 O O . CYS A 1 249 ? -5.75 13.859 0.52 1 96.81 249 CYS A O 1
ATOM 1978 N N . GLU A 1 250 ? -7.34 15.258 1.338 1 94 250 GLU A N 1
ATOM 1979 C CA . GLU A 1 250 ? -8.312 14.18 1.523 1 94 250 GLU A CA 1
ATOM 1980 C C . GLU A 1 250 ? -9.18 14 0.283 1 94 250 GLU A C 1
ATOM 1982 O O . GLU A 1 250 ? -9.461 12.875 -0.131 1 94 250 GLU A O 1
ATOM 1987 N N . TYR A 1 251 ? -9.594 15.164 -0.317 1 94.62 251 TYR A N 1
ATOM 1988 C CA . TYR A 1 251 ? -10.578 14.977 -1.383 1 94.62 251 TYR A CA 1
ATOM 1989 C C . TYR A 1 251 ? -9.945 15.227 -2.748 1 94.62 251 TYR A C 1
ATOM 1991 O O . TYR A 1 251 ? -10.547 14.922 -3.781 1 94.62 251 TYR A O 1
ATOM 1999 N N . LEU A 1 252 ? -8.695 15.688 -2.857 1 96.75 252 LEU A N 1
ATOM 2000 C CA . LEU A 1 252 ? -7.941 15.789 -4.102 1 96.75 252 LEU A CA 1
ATOM 2001 C C . LEU A 1 252 ? -6.617 15.039 -3.996 1 96.75 252 LEU A C 1
ATOM 2003 O O . LEU A 1 252 ? -5.566 15.586 -4.352 1 96.75 252 LEU A O 1
ATOM 2007 N N . PRO A 1 253 ? -6.625 13.797 -3.551 1 97.19 253 PRO A N 1
ATOM 2008 C CA . PRO A 1 253 ? -5.355 13.102 -3.316 1 97.19 253 PRO A CA 1
ATOM 2009 C C . PRO A 1 253 ? -4.547 12.906 -4.598 1 97.19 253 PRO A C 1
ATOM 2011 O O . PRO A 1 253 ? -3.32 13.031 -4.578 1 97.19 253 PRO A O 1
ATOM 2014 N N . GLN A 1 254 ? -5.18 12.609 -5.719 1 96.69 254 GLN A N 1
ATOM 2015 C CA . GLN A 1 254 ? -4.465 12.352 -6.965 1 96.69 254 GLN A CA 1
ATOM 2016 C C . GLN A 1 254 ? -3.723 13.594 -7.441 1 96.69 254 GLN A C 1
ATOM 2018 O O . GLN A 1 254 ? -2.58 13.508 -7.895 1 96.69 254 GLN A O 1
ATOM 2023 N N . ARG A 1 255 ? -4.402 14.711 -7.355 1 98.06 255 ARG A N 1
ATOM 2024 C CA . ARG A 1 255 ? -3.762 15.969 -7.746 1 98.06 255 ARG A CA 1
ATOM 2025 C C . ARG A 1 255 ? -2.592 16.297 -6.824 1 98.06 255 ARG A C 1
ATOM 2027 O O . ARG A 1 255 ? -1.506 16.641 -7.293 1 98.06 255 ARG A O 1
ATOM 2034 N N . CYS A 1 256 ? -2.789 16.172 -5.539 1 98.62 256 CYS A N 1
ATOM 2035 C CA . CYS A 1 256 ? -1.738 16.438 -4.562 1 98.62 256 CYS A CA 1
ATOM 2036 C C . CYS A 1 256 ? -0.529 15.539 -4.805 1 98.62 256 CYS A C 1
ATOM 2038 O O . CYS A 1 256 ? 0.607 16.016 -4.824 1 98.62 256 CYS A O 1
ATOM 2040 N N . VAL A 1 257 ? -0.784 14.258 -5.039 1 98.31 257 VAL A N 1
ATOM 2041 C CA . VAL A 1 257 ? 0.289 13.297 -5.246 1 98.31 257 VAL A CA 1
ATOM 2042 C C . VAL A 1 257 ? 1.032 13.625 -6.539 1 98.31 257 VAL A C 1
ATOM 2044 O O . VAL A 1 257 ? 2.264 13.562 -6.586 1 98.31 257 VAL A O 1
ATOM 2047 N N . ALA A 1 258 ? 0.286 13.945 -7.59 1 97.81 258 ALA A N 1
ATOM 2048 C CA . ALA A 1 258 ? 0.915 14.289 -8.859 1 97.81 258 ALA A CA 1
ATOM 2049 C C . ALA A 1 258 ? 1.847 15.492 -8.703 1 97.81 258 ALA A C 1
ATOM 2051 O O . ALA A 1 258 ? 2.982 15.469 -9.188 1 97.81 258 ALA A O 1
ATOM 2052 N N . ASP A 1 259 ? 1.405 16.516 -8.023 1 98.31 259 ASP A N 1
ATOM 2053 C CA . ASP A 1 259 ? 2.211 17.719 -7.828 1 98.31 259 ASP A CA 1
ATOM 2054 C C . ASP A 1 259 ? 3.406 17.438 -6.918 1 98.31 259 ASP A C 1
ATOM 2056 O O . ASP A 1 259 ? 4.504 17.938 -7.156 1 98.31 259 ASP A O 1
ATOM 2060 N N . LEU A 1 260 ? 3.195 16.641 -5.91 1 98.25 260 LEU A N 1
ATOM 2061 C CA . LEU A 1 260 ? 4.301 16.25 -5.035 1 98.25 260 LEU A CA 1
ATOM 2062 C C . LEU A 1 260 ? 5.355 15.469 -5.809 1 98.25 260 LEU A C 1
ATOM 2064 O O . LEU A 1 260 ? 6.551 15.75 -5.684 1 98.25 260 LEU A O 1
ATOM 2068 N N . ARG A 1 261 ? 4.906 14.492 -6.586 1 96.94 261 ARG A N 1
ATOM 2069 C CA . ARG A 1 261 ? 5.832 13.68 -7.367 1 96.94 261 ARG A CA 1
ATOM 2070 C C . ARG A 1 261 ? 6.648 14.539 -8.32 1 96.94 261 ARG A C 1
ATOM 2072 O O . ARG A 1 261 ? 7.859 14.359 -8.453 1 96.94 261 ARG A O 1
ATOM 2079 N N . SER A 1 262 ? 5.957 15.438 -9.023 1 96.75 262 SER A N 1
ATOM 2080 C CA . SER A 1 262 ? 6.637 16.344 -9.953 1 96.75 262 SER A CA 1
ATOM 2081 C C . SER A 1 262 ? 7.695 17.172 -9.234 1 96.75 262 SER A C 1
ATOM 2083 O O . SER A 1 262 ? 8.82 17.312 -9.727 1 96.75 262 SER A O 1
ATOM 2085 N N . PHE A 1 263 ? 7.344 17.688 -8.125 1 97.94 263 PHE A N 1
ATOM 2086 C CA . PHE A 1 263 ? 8.258 18.469 -7.309 1 97.94 263 PHE A CA 1
ATOM 2087 C C . PHE A 1 263 ? 9.461 17.641 -6.879 1 97.94 263 PHE A C 1
ATOM 2089 O O . PHE A 1 263 ? 10.609 18.062 -7.031 1 97.94 263 PHE A O 1
ATOM 2096 N N . LEU A 1 264 ? 9.219 16.406 -6.34 1 96.62 264 LEU A N 1
ATOM 2097 C CA . LEU A 1 264 ? 10.281 15.539 -5.852 1 96.62 264 LEU A CA 1
ATOM 2098 C C . LEU A 1 264 ? 11.219 15.133 -6.984 1 96.62 264 LEU A C 1
ATOM 2100 O O . LEU A 1 264 ? 12.43 15.008 -6.781 1 96.62 264 LEU A O 1
ATOM 2104 N N . ALA A 1 265 ? 10.648 14.891 -8.156 1 93.69 265 ALA A N 1
ATOM 2105 C CA . ALA A 1 265 ? 11.461 14.523 -9.312 1 93.69 265 ALA A CA 1
ATOM 2106 C C . ALA A 1 265 ? 12.477 15.617 -9.648 1 93.69 265 ALA A C 1
ATOM 2108 O O . ALA A 1 265 ? 13.578 15.328 -10.125 1 93.69 265 ALA A O 1
ATOM 2109 N N . ARG A 1 266 ? 12.094 16.828 -9.328 1 93.94 266 ARG A N 1
ATOM 2110 C CA . ARG A 1 266 ? 12.961 17.953 -9.633 1 93.94 266 ARG A CA 1
ATOM 2111 C C . ARG A 1 266 ? 13.977 18.188 -8.523 1 93.94 266 ARG A C 1
ATOM 2113 O O . ARG A 1 266 ? 15.016 18.812 -8.742 1 93.94 266 ARG A O 1
ATOM 2120 N N . HIS A 1 267 ? 13.742 17.719 -7.363 1 92.19 267 HIS A N 1
ATOM 2121 C CA . HIS A 1 267 ? 14.578 18.094 -6.23 1 92.19 267 HIS A CA 1
ATOM 2122 C C . HIS A 1 267 ? 15.062 16.859 -5.473 1 92.19 267 HIS A C 1
ATOM 2124 O O . HIS A 1 267 ? 15.117 16.875 -4.242 1 92.19 267 HIS A O 1
ATOM 2130 N N . GLY A 1 268 ? 15.484 15.711 -6.117 1 73.12 268 GLY A N 1
ATOM 2131 C CA . GLY A 1 268 ? 16.172 14.625 -5.457 1 73.12 268 GLY A CA 1
ATOM 2132 C C . GLY A 1 268 ? 15.328 13.367 -5.324 1 73.12 268 GLY A C 1
ATOM 2133 O O . GLY A 1 268 ? 15.727 12.414 -4.648 1 73.12 268 GLY A O 1
ATOM 2134 N N . GLY A 1 269 ? 14.141 13.398 -5.648 1 65.81 269 GLY A N 1
ATOM 2135 C CA . GLY A 1 269 ? 13.391 12.156 -5.691 1 65.81 269 GLY A CA 1
ATOM 2136 C C . GLY A 1 269 ? 13.695 11.312 -6.914 1 65.81 269 GLY A C 1
ATOM 2137 O O . GLY A 1 269 ? 14.328 11.781 -7.859 1 65.81 269 GLY A O 1
ATOM 2138 N N . PRO A 1 270 ? 13.578 10.023 -6.723 1 59.41 270 PRO A N 1
ATOM 2139 C CA . PRO A 1 270 ? 13.719 9.227 -7.941 1 59.41 270 PRO A CA 1
ATOM 2140 C C . PRO A 1 270 ? 12.844 9.734 -9.086 1 59.41 270 PRO A C 1
ATOM 2142 O O . PRO A 1 270 ? 11.781 10.312 -8.844 1 59.41 270 PRO A O 1
ATOM 2145 N N . ALA A 1 271 ? 13.469 9.961 -10.312 1 47.56 271 ALA A N 1
ATOM 2146 C CA . ALA A 1 271 ? 12.695 10.391 -11.477 1 47.56 271 ALA A CA 1
ATOM 2147 C C . ALA A 1 271 ? 11.539 9.438 -11.742 1 47.56 271 ALA A C 1
ATOM 2149 O O . ALA A 1 271 ? 11.656 8.227 -11.523 1 47.56 271 ALA A O 1
ATOM 2150 N N . TRP A 1 272 ? 10.164 9.852 -11.742 1 43.41 272 TRP A N 1
ATOM 2151 C CA . TRP A 1 272 ? 9.055 9.023 -12.195 1 43.41 272 TRP A CA 1
ATOM 2152 C C . TRP A 1 272 ? 9.391 8.328 -13.508 1 43.41 272 TRP A C 1
ATOM 2154 O O . TRP A 1 272 ? 9.969 8.938 -14.414 1 43.41 272 TRP A O 1
ATOM 2164 N N . PRO A 1 273 ? 9.141 7.023 -13.656 1 39.5 273 PRO A N 1
ATOM 2165 C CA . PRO A 1 273 ? 9.445 6.453 -14.977 1 39.5 273 PRO A CA 1
ATOM 2166 C C . PRO A 1 273 ? 8.625 7.082 -16.094 1 39.5 273 PRO A C 1
ATOM 2168 O O . PRO A 1 273 ? 7.547 7.629 -15.844 1 39.5 273 PRO A O 1
ATOM 2171 N N . MET B 1 1 ? 2.051 -2.594 5.062 1 59.34 1 MET B N 1
ATOM 2172 C CA . MET B 1 1 ? 1.671 -3.967 4.746 1 59.34 1 MET B CA 1
ATOM 2173 C C . MET B 1 1 ? 1.336 -4.746 6.016 1 59.34 1 MET B C 1
ATOM 2175 O O . MET B 1 1 ? 2.131 -4.781 6.957 1 59.34 1 MET B O 1
ATOM 2179 N N . MET B 1 2 ? 0.049 -4.977 6.219 1 72.94 2 MET B N 1
ATOM 2180 C CA . MET B 1 2 ? -0.266 -5.676 7.461 1 72.94 2 MET B CA 1
ATOM 2181 C C . MET B 1 2 ? -0.269 -7.188 7.25 1 72.94 2 MET B C 1
ATOM 2183 O O . MET B 1 2 ? -1.024 -7.699 6.426 1 72.94 2 MET B O 1
ATOM 2187 N N . GLN B 1 3 ? 0.8 -7.809 7.715 1 86.81 3 GLN B N 1
ATOM 2188 C CA . GLN B 1 3 ? 0.89 -9.266 7.695 1 86.81 3 GLN B CA 1
ATOM 2189 C C . GLN B 1 3 ? -0.014 -9.891 8.758 1 86.81 3 GLN B C 1
ATOM 2191 O O . GLN B 1 3 ? -0.071 -9.406 9.891 1 86.81 3 GLN B O 1
ATOM 2196 N N . HIS B 1 4 ? -0.831 -10.805 8.375 1 93.94 4 HIS B N 1
ATOM 2197 C CA . HIS B 1 4 ? -1.786 -11.5 9.234 1 93.94 4 HIS B CA 1
ATOM 2198 C C . HIS B 1 4 ? -1.629 -13.016 9.117 1 93.94 4 HIS B C 1
ATOM 2200 O O . HIS B 1 4 ? -0.89 -13.5 8.258 1 93.94 4 HIS B O 1
ATOM 2206 N N . TYR B 1 5 ? -2.227 -13.656 10.031 1 96.31 5 TYR B N 1
ATOM 2207 C CA . TYR B 1 5 ? -2.246 -15.117 10.008 1 96.31 5 TYR B CA 1
ATOM 2208 C C . TYR B 1 5 ? -3.666 -15.648 10.164 1 96.31 5 TYR B C 1
ATOM 2210 O O . TYR B 1 5 ? -4.531 -14.969 10.727 1 96.31 5 TYR B O 1
ATOM 2218 N N . TYR B 1 6 ? -3.938 -16.719 9.648 1 96.12 6 TYR B N 1
ATOM 2219 C CA . TYR B 1 6 ? -5.094 -17.562 9.914 1 96.12 6 TYR B CA 1
ATOM 2220 C C . TYR B 1 6 ? -4.684 -19.016 10.039 1 96.12 6 TYR B C 1
ATOM 2222 O O . TYR B 1 6 ? -3.564 -19.391 9.672 1 96.12 6 TYR B O 1
ATOM 2230 N N . GLU B 1 7 ? -5.523 -19.766 10.719 1 95.69 7 GLU B N 1
ATOM 2231 C CA . GLU B 1 7 ? -5.141 -21.141 10.984 1 95.69 7 GLU B CA 1
ATOM 2232 C C . GLU B 1 7 ? -6.125 -22.125 10.359 1 95.69 7 GLU B C 1
ATOM 2234 O O . GLU B 1 7 ? -7.34 -21.891 10.391 1 95.69 7 GLU B O 1
ATOM 2239 N N . ARG B 1 8 ? -5.586 -23.141 9.766 1 94.56 8 ARG B N 1
ATOM 2240 C CA . ARG B 1 8 ? -6.359 -24.266 9.258 1 94.56 8 ARG B CA 1
ATOM 2241 C C . ARG B 1 8 ? -5.621 -25.578 9.484 1 94.56 8 ARG B C 1
ATOM 2243 O O . ARG B 1 8 ? -4.473 -25.734 9.062 1 94.56 8 ARG B O 1
ATOM 2250 N N . ASP B 1 9 ? -6.309 -26.516 10.117 1 92.25 9 ASP B N 1
ATOM 2251 C CA . ASP B 1 9 ? -5.801 -27.875 10.336 1 92.25 9 ASP B CA 1
ATOM 2252 C C . ASP B 1 9 ? -4.441 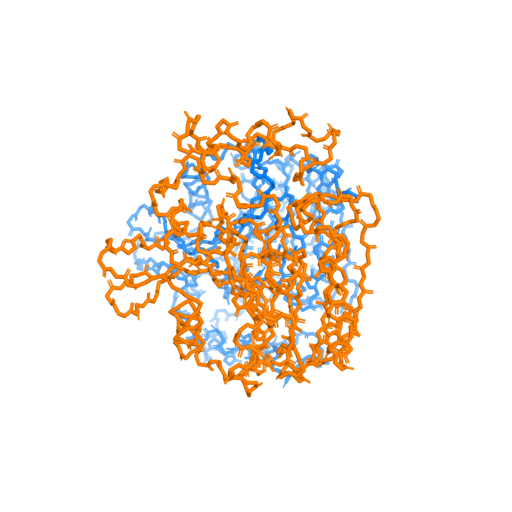-27.844 11.031 1 92.25 9 ASP B C 1
ATOM 2254 O O . ASP B 1 9 ? -3.516 -28.547 10.625 1 92.25 9 ASP B O 1
ATOM 2258 N N . GLY B 1 10 ? -4.289 -26.938 11.938 1 93.69 10 GLY B N 1
ATOM 2259 C CA . GLY B 1 10 ? -3.086 -26.859 12.75 1 93.69 10 GLY B CA 1
ATOM 2260 C C . GLY B 1 10 ? -1.933 -26.172 12.047 1 93.69 10 GLY B C 1
ATOM 2261 O O . GLY B 1 10 ? -0.804 -26.172 12.547 1 93.69 10 GLY B O 1
ATOM 2262 N N . VAL B 1 11 ? -2.105 -25.672 10.883 1 95.75 11 VAL B N 1
ATOM 2263 C CA . VAL B 1 11 ? -1.087 -24.969 10.125 1 95.75 11 VAL B CA 1
ATOM 2264 C C . VAL B 1 11 ? -1.398 -23.469 10.117 1 95.75 11 VAL B C 1
ATOM 2266 O O . VAL B 1 11 ? -2.514 -23.062 9.781 1 95.75 11 VAL B O 1
ATOM 2269 N N . ARG B 1 12 ? -0.436 -22.688 10.578 1 97.44 12 ARG B N 1
ATOM 2270 C CA . ARG B 1 12 ? -0.585 -21.234 10.516 1 97.44 12 ARG B CA 1
ATOM 2271 C C . ARG B 1 12 ? -0.237 -20.719 9.125 1 97.44 12 ARG B C 1
ATOM 2273 O O . ARG B 1 12 ? 0.876 -20.922 8.641 1 97.44 12 ARG B O 1
ATOM 2280 N N . LEU B 1 13 ? -1.159 -20.031 8.477 1 98.38 13 LEU B N 1
ATOM 2281 C CA . LEU B 1 13 ? -0.981 -19.531 7.121 1 98.38 13 LEU B CA 1
ATOM 2282 C C . LEU B 1 13 ? -0.94 -18.016 7.109 1 98.38 13 LEU B C 1
ATOM 2284 O O . LEU B 1 13 ? -1.713 -17.359 7.816 1 98.38 13 LEU B O 1
ATOM 2288 N N . SER B 1 14 ? -0.023 -17.531 6.344 1 97.62 14 SER B N 1
ATOM 2289 C CA . SER B 1 14 ? 0.225 -16.094 6.328 1 97.62 14 SER B CA 1
ATOM 2290 C C . SER B 1 14 ? -0.425 -15.438 5.117 1 97.62 14 SER B C 1
ATOM 2292 O O . SER B 1 14 ? -0.52 -16.047 4.051 1 97.62 14 SER B O 1
ATOM 2294 N N . TYR B 1 15 ? -0.877 -14.203 5.344 1 97.19 15 TYR B N 1
ATOM 2295 C CA . TYR B 1 15 ? -1.349 -13.375 4.242 1 97.19 15 TYR B CA 1
ATOM 2296 C C . TYR B 1 15 ? -1.142 -11.898 4.547 1 97.19 15 TYR B C 1
ATOM 2298 O O . TYR B 1 15 ? -0.933 -11.516 5.703 1 97.19 15 TYR B O 1
ATOM 2306 N N . TYR B 1 16 ? -1.062 -11.148 3.51 1 96.06 16 TYR B N 1
ATOM 2307 C CA . TYR B 1 16 ? -1.026 -9.695 3.6 1 96.06 16 TYR B CA 1
ATOM 2308 C C . TYR B 1 16 ? -2.334 -9.086 3.105 1 96.06 16 TYR B C 1
ATOM 2310 O O . TYR B 1 16 ? -2.947 -9.602 2.166 1 96.06 16 TYR B O 1
ATOM 2318 N N . LEU B 1 17 ? -2.801 -8.078 3.781 1 94.56 17 LEU B N 1
ATOM 2319 C CA . LEU B 1 17 ? -3.955 -7.289 3.361 1 94.56 17 LEU B CA 1
ATOM 2320 C C . LEU B 1 17 ? -3.547 -5.852 3.051 1 94.56 17 LEU B C 1
ATOM 2322 O O . LEU B 1 17 ? -3.141 -5.109 3.947 1 94.56 17 LEU B O 1
ATOM 2326 N N . ASP B 1 18 ? -3.549 -5.5 1.789 1 94.38 18 ASP B N 1
ATOM 2327 C CA . ASP B 1 18 ? -3.254 -4.16 1.292 1 94.38 18 ASP B CA 1
ATOM 2328 C C . ASP B 1 18 ? -4.527 -3.443 0.85 1 94.38 18 ASP B C 1
ATOM 2330 O O . ASP B 1 18 ? -5.031 -3.682 -0.251 1 94.38 18 ASP B O 1
ATOM 2334 N N . ASP B 1 19 ? -5.066 -2.602 1.707 1 92.75 19 ASP B N 1
ATOM 2335 C CA . ASP B 1 19 ? -6.355 -1.962 1.466 1 92.75 19 ASP B CA 1
ATOM 2336 C C . ASP B 1 19 ? -6.234 -0.441 1.522 1 92.75 19 ASP B C 1
ATOM 2338 O O . ASP B 1 19 ? -6.086 0.135 2.602 1 92.75 19 ASP B O 1
ATOM 2342 N N . TYR B 1 20 ? -6.246 0.181 0.343 1 93.81 20 TYR B N 1
ATOM 2343 C CA . TYR B 1 20 ? -6.242 1.636 0.23 1 93.81 20 TYR B CA 1
ATOM 2344 C C . TYR B 1 20 ? -7.512 2.133 -0.45 1 93.81 20 TYR B C 1
ATOM 2346 O O . TYR B 1 20 ? -7.508 3.184 -1.095 1 93.81 20 TYR B O 1
ATOM 2354 N N . THR B 1 21 ? -8.555 1.36 -0.341 1 92.94 21 THR B N 1
ATOM 2355 C CA . THR B 1 21 ? -9.844 1.747 -0.914 1 92.94 21 THR B CA 1
ATOM 2356 C C . THR B 1 21 ? -10.508 2.828 -0.068 1 92.94 21 THR B C 1
ATOM 2358 O O . THR B 1 21 ? -10.133 3.035 1.089 1 92.94 21 THR B O 1
ATOM 2361 N N . ASP B 1 22 ? -11.43 3.555 -0.704 1 90.44 22 ASP B N 1
ATOM 2362 C CA . ASP B 1 22 ? -12.18 4.57 0.025 1 90.44 22 ASP B CA 1
ATOM 2363 C C . ASP B 1 22 ? -13.039 3.939 1.123 1 90.44 22 ASP B C 1
ATOM 2365 O O . ASP B 1 22 ? -13.852 3.057 0.852 1 90.44 22 ASP B O 1
ATOM 2369 N N . PRO B 1 23 ? -12.867 4.359 2.295 1 85.75 23 PRO B N 1
ATOM 2370 C CA . PRO B 1 23 ? -13.539 3.705 3.42 1 85.75 23 PRO B CA 1
ATOM 2371 C C . PRO B 1 23 ? -15.055 3.863 3.377 1 85.75 23 PRO B C 1
ATOM 2373 O O . PRO B 1 23 ? -15.773 3.16 4.09 1 85.75 23 PRO B O 1
ATOM 2376 N N . TRP B 1 24 ? -15.5 4.816 2.602 1 81.25 24 TRP B N 1
ATOM 2377 C CA . TRP B 1 24 ? -16.938 5.027 2.561 1 81.25 24 TRP B CA 1
ATOM 2378 C C . TRP B 1 24 ? -17.578 4.184 1.469 1 81.25 24 TRP B C 1
ATOM 2380 O O . TRP B 1 24 ? -18.812 4.184 1.315 1 81.25 24 TRP B O 1
ATOM 2390 N N . THR B 1 25 ? -16.734 3.539 0.698 1 77 25 THR B N 1
ATOM 2391 C CA . THR B 1 25 ? -17.281 2.602 -0.272 1 77 25 THR B CA 1
ATOM 2392 C C . THR B 1 25 ? -17.734 1.313 0.414 1 77 25 THR B C 1
ATOM 2394 O O . THR B 1 25 ? -17.094 0.857 1.364 1 77 25 THR B O 1
ATOM 2397 N N . GLN B 1 26 ? -18.969 0.972 0.404 1 70.62 26 GLN B N 1
ATOM 2398 C CA . GLN B 1 26 ? -19.469 -0.251 1.021 1 70.62 26 GLN B CA 1
ATOM 2399 C C . GLN B 1 26 ? -18.844 -1.487 0.38 1 70.62 26 GLN B C 1
ATOM 2401 O O . GLN B 1 26 ? -18.75 -1.577 -0.846 1 70.62 26 GLN B O 1
ATOM 2406 N N . ALA B 1 27 ? -18.281 -2.432 1.188 1 70.5 27 ALA B N 1
ATOM 2407 C CA . ALA B 1 27 ? -17.844 -3.789 0.875 1 70.5 27 ALA B CA 1
ATOM 2408 C C . ALA B 1 27 ? -16.844 -3.791 -0.278 1 70.5 27 ALA B C 1
ATOM 2410 O O . ALA B 1 27 ? -17.141 -4.285 -1.367 1 70.5 27 ALA B O 1
ATOM 2411 N N . PRO B 1 28 ? -15.625 -3.121 -0.092 1 75.94 28 PRO B N 1
ATOM 2412 C CA . PRO B 1 28 ? -14.688 -3.158 -1.218 1 75.94 28 PRO B CA 1
ATOM 2413 C C . PRO B 1 28 ? -14.422 -4.578 -1.716 1 75.94 28 PRO B C 1
ATOM 2415 O O . PRO B 1 28 ? -14.398 -5.52 -0.92 1 75.94 28 PRO B O 1
ATOM 2418 N N . THR B 1 29 ? -14.352 -4.73 -2.994 1 90.31 29 THR B N 1
ATOM 2419 C CA . THR B 1 29 ? -14.141 -6 -3.684 1 90.31 29 THR B CA 1
ATOM 2420 C C . THR B 1 29 ? -12.773 -6.578 -3.344 1 90.31 29 THR B C 1
ATOM 2422 O O . THR B 1 29 ? -11.773 -5.852 -3.318 1 90.31 29 THR B O 1
ATOM 2425 N N . LEU B 1 30 ? -12.781 -7.848 -2.953 1 95.31 30 LEU B N 1
ATOM 2426 C CA . LEU B 1 30 ? -11.539 -8.516 -2.596 1 95.31 30 LEU B CA 1
ATOM 2427 C C . LEU B 1 30 ? -10.859 -9.094 -3.83 1 95.31 30 LEU B C 1
ATOM 2429 O O . LEU B 1 30 ? -11.516 -9.68 -4.691 1 95.31 30 LEU B O 1
ATOM 2433 N N . LEU B 1 31 ? -9.602 -8.828 -4.023 1 97.69 31 LEU B N 1
ATOM 2434 C CA . LEU B 1 31 ? -8.742 -9.438 -5.023 1 97.69 31 LEU B CA 1
ATOM 2435 C C . LEU B 1 31 ? -7.648 -10.273 -4.363 1 97.69 31 LEU B C 1
ATOM 2437 O O . LEU B 1 31 ? -6.816 -9.734 -3.625 1 97.69 31 LEU B O 1
ATOM 2441 N N . LEU B 1 32 ? -7.703 -11.57 -4.551 1 98.56 32 LEU B N 1
ATOM 2442 C CA . LEU B 1 32 ? -6.738 -12.492 -3.963 1 98.56 32 LEU B CA 1
ATOM 2443 C C . LEU B 1 32 ? -5.629 -12.82 -4.953 1 98.56 32 LEU B C 1
ATOM 2445 O O . LEU B 1 32 ? -5.898 -13.203 -6.094 1 98.56 32 LEU B O 1
ATOM 2449 N N . LEU B 1 33 ? -4.395 -12.594 -4.547 1 98.81 33 LEU B N 1
ATOM 2450 C CA . LEU B 1 33 ? -3.213 -12.93 -5.336 1 98.81 33 LEU B CA 1
ATOM 2451 C C . LEU B 1 33 ? -2.508 -14.156 -4.766 1 98.81 33 LEU B C 1
ATOM 2453 O O . LEU B 1 33 ? -2.188 -14.195 -3.574 1 98.81 33 LEU B O 1
ATOM 2457 N N . LEU B 1 34 ? -2.271 -15.148 -5.598 1 98.75 34 LEU B N 1
ATOM 2458 C CA . LEU B 1 34 ? -1.58 -16.375 -5.203 1 98.75 34 LEU B CA 1
ATOM 2459 C C . LEU B 1 34 ? -0.298 -16.562 -6.008 1 98.75 34 LEU B C 1
ATOM 2461 O O . LEU B 1 34 ? -0.33 -16.562 -7.238 1 98.75 34 LEU B O 1
ATOM 2465 N N . HIS B 1 35 ? 0.794 -16.734 -5.328 1 96.81 35 HIS B N 1
ATOM 2466 C CA . HIS B 1 35 ? 2.117 -16.797 -5.938 1 96.81 35 HIS B CA 1
ATOM 2467 C C . HIS B 1 35 ? 2.387 -18.188 -6.527 1 96.81 35 HIS B C 1
ATOM 2469 O O . HIS B 1 35 ? 1.605 -19.109 -6.32 1 96.81 35 HIS B O 1
ATOM 2475 N N . GLY B 1 36 ? 3.428 -18.281 -7.34 1 93.81 36 GLY B N 1
ATOM 2476 C CA . GLY B 1 36 ? 3.859 -19.531 -7.93 1 93.81 36 GLY B CA 1
ATOM 2477 C C . GLY B 1 36 ? 4.664 -20.391 -6.977 1 93.81 36 GLY B C 1
ATOM 2478 O O . GLY B 1 36 ? 4.945 -19.984 -5.848 1 93.81 36 GLY B O 1
ATOM 2479 N N . ALA B 1 37 ? 5.027 -21.594 -7.441 1 89.88 37 ALA B N 1
ATOM 2480 C CA . ALA B 1 37 ? 5.887 -22.469 -6.652 1 89.88 37 ALA B CA 1
ATOM 2481 C C . ALA B 1 37 ? 7.227 -21.797 -6.359 1 89.88 37 ALA B C 1
ATOM 2483 O O . ALA B 1 37 ? 7.734 -21.031 -7.176 1 89.88 37 ALA B O 1
ATOM 2484 N N . MET B 1 38 ? 7.773 -22.094 -5.195 1 85.88 38 MET B N 1
ATOM 2485 C CA . MET B 1 38 ? 9.086 -21.609 -4.777 1 85.88 38 MET B CA 1
ATOM 2486 C C . MET B 1 38 ? 9.086 -20.094 -4.637 1 85.88 38 MET B C 1
ATOM 2488 O O . MET B 1 38 ? 10.125 -19.453 -4.805 1 85.88 38 MET B O 1
ATOM 2492 N N . ALA B 1 39 ? 8 -19.5 -4.52 1 89.75 39 ALA B N 1
ATOM 2493 C CA . ALA B 1 39 ? 7.844 -18.062 -4.324 1 89.75 39 ALA B CA 1
ATOM 2494 C C . ALA B 1 39 ? 7.098 -17.766 -3.027 1 89.75 39 ALA B C 1
ATOM 2496 O O . ALA B 1 39 ? 7.121 -18.562 -2.09 1 89.75 39 ALA B O 1
ATOM 2497 N N . ASN B 1 40 ? 6.648 -16.594 -2.863 1 93.31 40 ASN B N 1
ATOM 2498 C CA . ASN B 1 40 ? 5.84 -16.156 -1.728 1 93.31 40 ASN B CA 1
ATOM 2499 C C . ASN B 1 40 ? 5.02 -14.922 -2.064 1 93.31 40 ASN B C 1
ATOM 2501 O O . ASN B 1 40 ? 5.078 -14.414 -3.188 1 93.31 40 ASN B O 1
ATOM 2505 N N . ALA B 1 41 ? 4.246 -14.516 -1.102 1 95.06 41 ALA B N 1
ATOM 2506 C CA . ALA B 1 41 ? 3.305 -13.414 -1.314 1 95.06 41 ALA B CA 1
ATOM 2507 C C . ALA B 1 41 ? 4.039 -12.117 -1.643 1 95.06 41 ALA B C 1
ATOM 2509 O O . ALA B 1 41 ? 3.486 -11.234 -2.301 1 95.06 41 ALA B O 1
ATOM 2510 N N . GLN B 1 42 ? 5.277 -11.945 -1.222 1 92 42 GLN B N 1
ATOM 2511 C CA . GLN B 1 42 ? 6.043 -10.719 -1.412 1 92 42 GLN B CA 1
ATOM 2512 C C . GLN B 1 42 ? 6.391 -10.508 -2.883 1 92 42 GLN B C 1
ATOM 2514 O O . GLN B 1 42 ? 6.777 -9.414 -3.285 1 92 42 GLN B O 1
ATOM 2519 N N . ARG B 1 43 ? 6.211 -11.562 -3.674 1 92.88 43 ARG B N 1
ATOM 2520 C CA . ARG B 1 43 ? 6.512 -11.461 -5.098 1 92.88 43 ARG B CA 1
ATOM 2521 C C . ARG B 1 43 ? 5.508 -10.555 -5.805 1 92.88 43 ARG B C 1
ATOM 2523 O O . ARG B 1 43 ? 5.758 -10.094 -6.922 1 92.88 43 ARG B O 1
ATOM 2530 N N . PHE B 1 44 ? 4.379 -10.258 -5.121 1 96.44 44 PHE B N 1
ATOM 2531 C CA . PHE B 1 44 ? 3.332 -9.43 -5.715 1 96.44 44 PHE B CA 1
ATOM 2532 C C . PHE B 1 44 ? 3.385 -8.008 -5.164 1 96.44 44 PHE B C 1
ATOM 2534 O O . PHE B 1 44 ? 2.488 -7.203 -5.418 1 96.44 44 PHE B O 1
ATOM 2541 N N . TYR B 1 45 ? 4.422 -7.637 -4.469 1 93.44 45 TYR B N 1
ATOM 2542 C CA . TYR B 1 45 ? 4.457 -6.332 -3.822 1 93.44 45 TYR B CA 1
ATOM 2543 C C . TYR B 1 45 ? 4.285 -5.211 -4.84 1 93.44 45 TYR B C 1
ATOM 2545 O O . TYR B 1 45 ? 3.598 -4.223 -4.574 1 93.44 45 TYR B O 1
ATOM 2553 N N . SER B 1 46 ? 4.828 -5.379 -6.023 1 95.69 46 SER B N 1
ATOM 2554 C CA . SER B 1 46 ? 4.844 -4.328 -7.035 1 95.69 46 SER B CA 1
ATOM 2555 C C . SER B 1 46 ? 3.488 -4.203 -7.723 1 95.69 46 SER B C 1
ATOM 2557 O O . SER B 1 46 ? 3.234 -3.23 -8.438 1 95.69 46 SER B O 1
ATOM 2559 N N . TRP B 1 47 ? 2.598 -5.195 -7.496 1 97.94 47 TRP B N 1
ATOM 2560 C CA . TRP B 1 47 ? 1.256 -5.16 -8.07 1 97.94 47 TRP B CA 1
ATOM 2561 C C . TRP B 1 47 ? 0.336 -4.266 -7.242 1 97.94 47 TRP B C 1
ATOM 2563 O O . TRP B 1 47 ? -0.613 -3.682 -7.773 1 97.94 47 TRP B O 1
ATOM 2573 N N . VAL B 1 48 ? 0.609 -4.117 -6 1 96.75 48 VAL B N 1
ATOM 2574 C CA . VAL B 1 48 ? -0.327 -3.617 -4.996 1 96.75 48 VAL B CA 1
ATOM 2575 C C . VAL B 1 48 ? -0.692 -2.168 -5.305 1 96.75 48 VAL B C 1
ATOM 2577 O O . VAL B 1 48 ? -1.873 -1.817 -5.367 1 96.75 48 VAL B O 1
ATOM 2580 N N . PRO B 1 49 ? 0.314 -1.302 -5.598 1 96.69 49 PRO B N 1
ATOM 2581 C CA . PRO B 1 49 ? -0.043 0.098 -5.84 1 96.69 49 PRO B CA 1
ATOM 2582 C C . PRO B 1 49 ? -1.012 0.266 -7.008 1 96.69 49 PRO B C 1
ATOM 2584 O O . PRO B 1 49 ? -1.889 1.133 -6.969 1 96.69 49 PRO B O 1
ATOM 2587 N N . GLY B 1 50 ? -0.926 -0.544 -7.988 1 96.75 50 GLY B N 1
ATOM 2588 C CA . GLY B 1 50 ? -1.772 -0.424 -9.164 1 96.75 50 GLY B CA 1
ATOM 2589 C C . GLY B 1 50 ? -3.16 -1.003 -8.961 1 96.75 50 GLY B C 1
ATOM 2590 O O . GLY B 1 50 ? -4.047 -0.805 -9.797 1 96.75 50 GLY B O 1
ATOM 2591 N N . LEU B 1 51 ? -3.385 -1.688 -7.801 1 96.88 51 LEU B N 1
ATOM 2592 C CA . LEU B 1 51 ? -4.637 -2.418 -7.625 1 96.88 51 LEU B CA 1
ATOM 2593 C C . LEU B 1 51 ? -5.383 -1.928 -6.391 1 96.88 51 LEU B C 1
ATOM 2595 O O . LEU B 1 51 ? -6.613 -2.016 -6.332 1 96.88 51 LEU B O 1
ATOM 2599 N N . SER B 1 52 ? -4.719 -1.367 -5.473 1 95 52 SER B N 1
ATOM 2600 C CA . SER B 1 52 ? -5.199 -1.313 -4.094 1 95 52 SER B CA 1
ATOM 2601 C C . SER B 1 52 ? -6.098 -0.101 -3.871 1 95 52 SER B C 1
ATOM 2603 O O . SER B 1 52 ? -6.711 0.037 -2.811 1 95 52 SER B O 1
ATOM 2605 N N . ARG B 1 53 ? -6.242 0.805 -4.859 1 93.81 53 ARG B N 1
ATOM 2606 C CA . ARG B 1 53 ? -7.211 1.889 -4.75 1 93.81 53 ARG B CA 1
ATOM 2607 C C . ARG B 1 53 ? -8.625 1.391 -5.035 1 93.81 53 ARG B C 1
ATOM 2609 O O . ARG B 1 53 ? -9.602 1.994 -4.59 1 93.81 53 ARG B O 1
ATOM 2616 N N . ASP B 1 54 ? -8.68 0.266 -5.73 1 93.25 54 ASP B N 1
ATOM 2617 C CA . ASP B 1 54 ? -9.977 -0.185 -6.211 1 93.25 54 ASP B CA 1
ATOM 2618 C C . ASP B 1 54 ? -10.359 -1.526 -5.59 1 93.25 54 ASP B C 1
ATOM 2620 O O . ASP B 1 54 ? -11.523 -1.921 -5.617 1 93.25 54 ASP B O 1
ATOM 2624 N N . TYR B 1 55 ? -9.359 -2.191 -5.047 1 94.62 55 TYR B N 1
ATOM 2625 C CA . TYR B 1 55 ? -9.586 -3.514 -4.473 1 94.62 55 TYR B CA 1
ATOM 2626 C C . TYR B 1 55 ? -8.938 -3.633 -3.102 1 94.62 55 TYR B C 1
ATOM 2628 O O . TYR B 1 55 ? -7.867 -3.068 -2.863 1 94.62 55 TYR B O 1
ATOM 2636 N N . ARG B 1 56 ? -9.602 -4.344 -2.209 1 94.31 56 ARG B N 1
ATOM 2637 C CA . ARG B 1 56 ? -8.898 -4.914 -1.067 1 94.31 56 ARG B CA 1
ATOM 2638 C C . ARG B 1 56 ? -7.996 -6.066 -1.5 1 94.31 56 ARG B C 1
ATOM 2640 O O . ARG B 1 56 ? -8.484 -7.156 -1.812 1 94.31 56 ARG B O 1
ATOM 2647 N N . VAL B 1 57 ? -6.695 -5.816 -1.598 1 96.75 57 VAL B N 1
ATOM 2648 C CA . VAL B 1 57 ? -5.773 -6.793 -2.164 1 96.75 57 VAL B CA 1
ATOM 2649 C C . VAL B 1 57 ? -5.262 -7.719 -1.063 1 96.75 57 VAL B C 1
ATOM 2651 O O . VAL B 1 57 ? -4.691 -7.258 -0.072 1 96.75 57 VAL B O 1
ATOM 2654 N N . VAL B 1 58 ? -5.488 -8.992 -1.202 1 97.19 58 VAL B N 1
ATOM 2655 C CA . VAL B 1 58 ? -4.961 -10.016 -0.306 1 97.19 58 VAL B CA 1
ATOM 2656 C C . VAL B 1 58 ? -3.875 -10.82 -1.018 1 97.19 58 VAL B C 1
ATOM 2658 O O . VAL B 1 58 ? -4.094 -11.328 -2.121 1 97.19 58 VAL B O 1
ATOM 2661 N N . ARG B 1 59 ? -2.713 -10.82 -0.499 1 98.12 59 ARG B N 1
ATOM 2662 C CA . ARG B 1 59 ? -1.631 -11.688 -0.952 1 98.12 59 ARG B CA 1
ATOM 2663 C C . ARG B 1 59 ? -1.378 -12.812 0.045 1 98.12 59 ARG B C 1
ATOM 2665 O O . ARG B 1 59 ? -0.975 -12.562 1.184 1 98.12 59 ARG B O 1
ATOM 2672 N N . ALA B 1 60 ? -1.52 -14.047 -0.359 1 98.12 60 ALA B N 1
ATOM 2673 C CA . ALA B 1 60 ? -1.409 -15.156 0.589 1 98.12 60 ALA B CA 1
ATOM 2674 C C . ALA B 1 60 ? -0.172 -16 0.303 1 98.12 60 ALA B C 1
ATOM 2676 O O . ALA B 1 60 ? 0.16 -16.25 -0.857 1 98.12 60 ALA B O 1
ATOM 2677 N N . ASP B 1 61 ? 0.472 -16.453 1.317 1 97.38 61 ASP B N 1
ATOM 2678 C CA . ASP B 1 61 ? 1.505 -17.484 1.211 1 97.38 61 ASP B CA 1
ATOM 2679 C C . ASP B 1 61 ? 0.894 -18.875 1.217 1 97.38 61 ASP B C 1
ATOM 2681 O O . ASP B 1 61 ? 0.218 -19.266 2.174 1 97.38 61 ASP B O 1
ATOM 2685 N N . LEU B 1 62 ? 1.092 -19.578 0.167 1 97.56 62 LEU B N 1
ATOM 2686 C CA . LEU B 1 62 ? 0.697 -20.984 0.189 1 97.56 62 LEU B CA 1
ATOM 2687 C C . LEU B 1 62 ? 1.396 -21.719 1.322 1 97.56 62 LEU B C 1
ATOM 2689 O O . LEU B 1 62 ? 2.494 -21.344 1.735 1 97.56 62 LEU B O 1
ATOM 2693 N N . ARG B 1 63 ? 0.692 -22.781 1.854 1 97.38 63 ARG B N 1
ATOM 2694 C CA . ARG B 1 63 ? 1.343 -23.594 2.883 1 97.38 63 ARG B CA 1
ATOM 2695 C C . ARG B 1 63 ? 2.74 -24.016 2.443 1 97.38 63 ARG B C 1
ATOM 2697 O O . ARG B 1 63 ? 2.951 -24.375 1.281 1 97.38 63 ARG B O 1
ATOM 2704 N N . GLY B 1 64 ?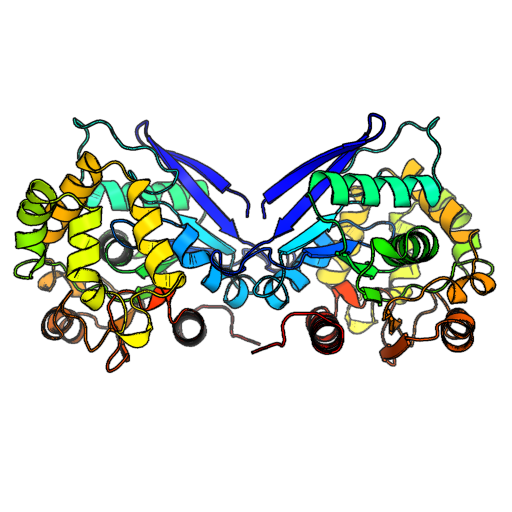 3.676 -23.891 3.426 1 95.06 64 GLY B N 1
ATOM 2705 C CA . GLY B 1 64 ? 5.051 -24.281 3.166 1 95.06 64 GLY B CA 1
ATOM 2706 C C . GLY B 1 64 ? 5.852 -23.219 2.443 1 95.06 64 GLY B C 1
ATOM 2707 O O . GLY B 1 64 ? 7.031 -23.422 2.139 1 95.06 64 GLY B O 1
ATOM 2708 N N . HIS B 1 65 ? 5.258 -22.062 2.133 1 94.38 65 HIS B N 1
ATOM 2709 C CA . HIS B 1 65 ? 5.922 -20.953 1.448 1 94.38 65 HIS B CA 1
ATOM 2710 C C . HIS B 1 65 ? 5.895 -19.688 2.293 1 94.38 65 HIS B C 1
ATOM 2712 O O . HIS B 1 65 ? 5.004 -19.516 3.131 1 94.38 65 HIS B O 1
ATOM 2718 N N . GLY B 1 66 ? 6.922 -18.844 2.072 1 93.06 66 GLY B N 1
ATOM 2719 C CA . GLY B 1 66 ? 6.945 -17.562 2.75 1 93.06 66 GLY B CA 1
ATOM 2720 C C . GLY B 1 66 ? 6.871 -17.688 4.262 1 93.06 66 GLY B C 1
ATOM 2721 O O . GLY B 1 66 ? 7.656 -18.406 4.867 1 93.06 66 GLY B O 1
ATOM 2722 N N . LEU B 1 67 ? 5.848 -17.016 4.848 1 94.25 67 LEU B N 1
ATOM 2723 C CA . LEU B 1 67 ? 5.715 -17 6.301 1 94.25 67 LEU B CA 1
ATOM 2724 C C . LEU B 1 67 ? 4.672 -18 6.766 1 94.25 67 LEU B C 1
ATOM 2726 O O . LEU B 1 67 ? 4.355 -18.078 7.957 1 94.25 67 LEU B O 1
ATOM 2730 N N . SER B 1 68 ? 4.102 -18.734 5.812 1 96.88 68 SER B N 1
ATOM 2731 C CA . SER B 1 68 ? 3.234 -19.844 6.191 1 96.88 68 SER B CA 1
ATOM 2732 C C . SER B 1 68 ? 4.043 -21.031 6.723 1 96.88 68 SER B C 1
ATOM 2734 O O . SER B 1 68 ? 5.141 -21.297 6.234 1 96.88 68 SER B O 1
ATOM 2736 N N . ASP B 1 69 ? 3.441 -21.75 7.617 1 96.94 69 ASP B N 1
ATOM 2737 C CA . ASP B 1 69 ? 4.109 -22.891 8.219 1 96.94 69 ASP B CA 1
ATOM 2738 C C . ASP B 1 69 ? 4.387 -23.969 7.18 1 96.94 69 ASP B C 1
ATOM 2740 O O . ASP B 1 69 ? 3.594 -24.172 6.254 1 96.94 69 ASP B O 1
ATOM 2744 N N . VAL B 1 70 ? 5.496 -24.625 7.379 1 95.69 70 VAL B N 1
ATOM 2745 C CA . VAL B 1 70 ? 5.723 -25.891 6.688 1 95.69 70 VAL B CA 1
ATOM 2746 C C . VAL B 1 70 ? 4.941 -27 7.379 1 95.69 70 VAL B C 1
ATOM 2748 O O . VAL B 1 70 ? 5.184 -27.312 8.547 1 95.69 70 VAL B O 1
ATOM 2751 N N . PRO B 1 71 ? 4.02 -27.547 6.684 1 96.12 71 PRO B N 1
ATOM 2752 C CA . PRO B 1 71 ? 3.283 -28.641 7.324 1 96.12 71 PRO B CA 1
ATOM 2753 C C . PRO B 1 71 ? 4.176 -29.828 7.66 1 96.12 71 PRO B C 1
ATOM 2755 O O . PRO B 1 71 ? 5.168 -30.078 6.973 1 96.12 71 PRO B O 1
ATOM 2758 N N . PRO B 1 72 ? 3.738 -30.531 8.727 1 92.69 72 PRO B N 1
ATOM 2759 C CA . PRO B 1 72 ? 4.453 -31.781 9.008 1 92.69 72 PRO B CA 1
ATOM 2760 C C . PRO B 1 72 ? 4.445 -32.75 7.824 1 92.69 72 PRO B C 1
ATOM 2762 O O . PRO B 1 72 ? 3.502 -32.75 7.031 1 92.69 72 PRO B O 1
ATOM 2765 N N . ALA B 1 73 ? 5.457 -33.594 7.797 1 89.56 73 ALA B N 1
ATOM 2766 C CA . ALA B 1 73 ? 5.668 -34.469 6.656 1 89.56 73 ALA B CA 1
ATOM 2767 C C . ALA B 1 73 ? 4.527 -35.469 6.523 1 89.56 73 ALA B C 1
ATOM 2769 O O . ALA B 1 73 ? 4.258 -35.969 5.426 1 89.56 73 ALA B O 1
ATOM 2770 N N . ASP B 1 74 ? 3.875 -35.75 7.59 1 90.19 74 ASP B N 1
ATOM 2771 C CA . ASP B 1 74 ? 2.834 -36.75 7.566 1 90.19 74 ASP B CA 1
ATOM 2772 C C . ASP B 1 74 ? 1.501 -36.188 7.102 1 90.19 74 ASP B C 1
ATOM 2774 O O . ASP B 1 74 ? 0.541 -36.906 6.875 1 90.19 74 ASP B O 1
ATOM 2778 N N . LYS B 1 75 ? 1.442 -34.875 6.902 1 91.75 75 LYS B N 1
ATOM 2779 C CA . LYS B 1 75 ? 0.217 -34.25 6.418 1 91.75 75 LYS B CA 1
ATOM 2780 C C . LYS B 1 75 ? 0.117 -34.344 4.898 1 91.75 75 LYS B C 1
ATOM 2782 O O . LYS B 1 75 ? 1.129 -34.25 4.199 1 91.75 75 LYS B O 1
ATOM 2787 N N . PRO B 1 76 ? -1.086 -34.531 4.434 1 92.69 76 PRO B N 1
ATOM 2788 C CA . PRO B 1 76 ? -1.274 -34.594 2.98 1 92.69 76 PRO B CA 1
ATOM 2789 C C . PRO B 1 76 ? -0.95 -33.25 2.283 1 92.69 76 PRO B C 1
ATOM 2791 O O . PRO B 1 76 ? -1.119 -32.188 2.873 1 92.69 76 PRO B O 1
ATOM 2794 N N . LEU B 1 77 ? -0.416 -33.406 1.063 1 93.62 77 LEU B N 1
ATOM 2795 C CA . LEU B 1 77 ? -0.208 -32.281 0.148 1 93.62 77 LEU B CA 1
ATOM 2796 C C . LEU B 1 77 ? -0.812 -32.594 -1.221 1 93.62 77 LEU B C 1
ATOM 2798 O O . LEU B 1 77 ? -0.263 -33.375 -1.983 1 93.62 77 LEU B O 1
ATOM 2802 N N . ASP B 1 78 ? -1.885 -32.031 -1.486 1 95.5 78 ASP B N 1
ATOM 2803 C CA . ASP B 1 78 ? -2.535 -32.094 -2.791 1 95.5 78 ASP B CA 1
ATOM 2804 C C . ASP B 1 78 ? -3.375 -30.859 -3.064 1 95.5 78 ASP B C 1
ATOM 2806 O O . ASP B 1 78 ? -3.445 -29.953 -2.227 1 95.5 78 ASP B O 1
ATOM 2810 N N . LEU B 1 79 ? -3.957 -30.812 -4.215 1 96 79 LEU B N 1
ATOM 2811 C CA . LEU B 1 79 ? -4.68 -29.625 -4.633 1 96 79 LEU B CA 1
ATOM 2812 C C . LEU B 1 79 ? -5.914 -29.406 -3.762 1 96 79 LEU B C 1
ATOM 2814 O O . LEU B 1 79 ? -6.312 -28.266 -3.523 1 96 79 LEU B O 1
ATOM 2818 N N . GLN B 1 80 ? -6.492 -30.484 -3.266 1 96.5 80 GLN B N 1
ATOM 2819 C CA . GLN B 1 80 ? -7.656 -30.344 -2.393 1 96.5 80 GLN B CA 1
ATOM 2820 C C . GLN B 1 80 ? -7.293 -29.594 -1.107 1 96.5 80 GLN B C 1
ATOM 2822 O O . GLN B 1 80 ? -8 -28.688 -0.693 1 96.5 80 GLN B O 1
ATOM 2827 N N . VAL B 1 81 ? -6.172 -29.969 -0.526 1 97.44 81 VAL B N 1
ATOM 2828 C CA . VAL B 1 81 ? -5.707 -29.344 0.704 1 97.44 81 VAL B CA 1
ATOM 2829 C C . VAL B 1 81 ? -5.41 -27.859 0.444 1 97.44 81 VAL B C 1
ATOM 2831 O O . VAL B 1 81 ? -5.781 -27 1.241 1 97.44 81 VAL B O 1
ATOM 2834 N N . LEU B 1 82 ? -4.77 -27.578 -0.624 1 97.81 82 LEU B N 1
ATOM 2835 C CA . LEU B 1 82 ? -4.406 -26.203 -0.959 1 97.81 82 LEU B CA 1
ATOM 2836 C C . LEU B 1 82 ? -5.652 -25.359 -1.219 1 97.81 82 LEU B C 1
ATOM 2838 O O . LEU B 1 82 ? -5.727 -24.203 -0.785 1 97.81 82 LEU B O 1
ATOM 2842 N N . THR B 1 83 ? -6.625 -25.938 -1.958 1 98.06 83 THR B N 1
ATOM 2843 C CA . THR B 1 83 ? -7.883 -25.25 -2.23 1 98.06 83 THR B CA 1
ATOM 2844 C C . THR B 1 83 ? -8.633 -24.969 -0.934 1 98.06 83 THR B C 1
ATOM 2846 O O . THR B 1 83 ? -9.18 -23.875 -0.75 1 98.06 83 THR B O 1
ATOM 2849 N N . GLU B 1 84 ? -8.641 -25.906 -0.031 1 98.19 84 GLU B N 1
ATOM 2850 C CA . GLU B 1 84 ? -9.32 -25.734 1.25 1 98.19 84 GLU B CA 1
ATOM 2851 C C . GLU B 1 84 ? -8.664 -24.656 2.092 1 98.19 84 GLU B C 1
ATOM 2853 O O . GLU B 1 84 ? -9.336 -23.938 2.838 1 98.19 84 GLU B O 1
ATOM 2858 N N . ASP B 1 85 ? -7.328 -24.531 2.006 1 98.5 85 ASP B N 1
ATOM 2859 C CA . ASP B 1 85 ? -6.641 -23.438 2.676 1 98.5 85 ASP B CA 1
ATOM 2860 C C . ASP B 1 85 ? -7.191 -22.078 2.219 1 98.5 85 ASP B C 1
ATOM 2862 O O . ASP B 1 85 ? -7.414 -21.188 3.039 1 98.5 85 ASP B O 1
ATOM 2866 N N . ILE B 1 86 ? -7.43 -21.953 0.917 1 98.62 86 ILE B N 1
ATOM 2867 C CA . ILE B 1 86 ? -7.891 -20.688 0.354 1 98.62 86 ILE B CA 1
ATOM 2868 C C . ILE B 1 86 ? -9.344 -20.438 0.749 1 98.62 86 ILE B C 1
ATOM 2870 O O . ILE B 1 86 ? -9.727 -19.328 1.091 1 98.62 86 ILE B O 1
ATOM 2874 N N . LEU B 1 87 ? -10.164 -21.516 0.727 1 98.44 87 LEU B N 1
ATOM 2875 C CA . LEU B 1 87 ? -11.547 -21.375 1.17 1 98.44 87 LEU B CA 1
ATOM 2876 C C . LEU B 1 87 ? -11.609 -20.906 2.617 1 98.44 87 LEU B C 1
ATOM 2878 O O . LEU B 1 87 ? -12.398 -20.016 2.951 1 98.44 87 LEU B O 1
ATOM 2882 N N . ALA B 1 88 ? -10.766 -21.469 3.436 1 98.38 88 ALA B N 1
ATOM 2883 C CA . ALA B 1 88 ? -10.711 -21.062 4.84 1 98.38 88 ALA B CA 1
ATOM 2884 C C . ALA B 1 88 ? -10.32 -19.594 4.984 1 98.38 88 ALA B C 1
ATOM 2886 O O . ALA B 1 88 ? -10.852 -18.891 5.84 1 98.38 88 ALA B O 1
ATOM 2887 N N . LEU B 1 89 ? -9.344 -19.172 4.195 1 98.25 89 LEU B N 1
ATOM 2888 C CA . LEU B 1 89 ? -8.938 -17.766 4.215 1 98.25 89 LEU B CA 1
ATOM 2889 C C . LEU B 1 89 ? -10.109 -16.859 3.828 1 98.25 89 LEU B C 1
ATOM 2891 O O . LEU B 1 89 ? -10.352 -15.852 4.484 1 98.25 89 LEU B O 1
ATOM 2895 N N . LEU B 1 90 ? -10.828 -17.203 2.74 1 97.81 90 LEU B N 1
ATOM 2896 C CA . LEU B 1 90 ? -11.969 -16.422 2.291 1 97.81 90 LEU B CA 1
ATOM 2897 C C . LEU B 1 90 ? -13.031 -16.328 3.383 1 97.81 90 LEU B C 1
ATOM 2899 O O . LEU B 1 90 ? -13.57 -15.258 3.646 1 97.81 90 LEU B O 1
ATOM 2903 N N . ASP B 1 91 ? -13.25 -17.469 4.047 1 97.31 91 ASP B N 1
ATOM 2904 C CA . ASP B 1 91 ? -14.203 -17.484 5.152 1 97.31 91 ASP B CA 1
ATOM 2905 C C . ASP B 1 91 ? -13.727 -16.609 6.301 1 97.31 91 ASP B C 1
ATOM 2907 O O . ASP B 1 91 ? -14.508 -15.852 6.875 1 97.31 91 ASP B O 1
ATOM 2911 N N . HIS B 1 92 ? -12.438 -16.75 6.594 1 96.94 92 HIS B N 1
ATOM 2912 C CA . HIS B 1 92 ? -11.828 -15.953 7.648 1 96.94 92 HIS B CA 1
ATOM 2913 C C . HIS B 1 92 ? -11.977 -14.461 7.375 1 96.94 92 HIS B C 1
ATOM 2915 O O . HIS B 1 92 ? -12.172 -13.672 8.305 1 96.94 92 HIS B O 1
ATOM 2921 N N . LEU B 1 93 ? -11.969 -14.062 6.129 1 95.81 93 LEU B N 1
ATOM 2922 C CA . LEU B 1 93 ? -12.039 -12.664 5.727 1 95.81 93 LEU B CA 1
ATOM 2923 C C . LEU B 1 93 ? -13.477 -12.234 5.484 1 95.81 93 LEU B C 1
ATOM 2925 O O . LEU B 1 93 ? -13.742 -11.078 5.145 1 95.81 93 LEU B O 1
ATOM 2929 N N . GLY B 1 94 ? -14.406 -13.125 5.582 1 95.19 94 GLY B N 1
ATOM 2930 C CA . GLY B 1 94 ? -15.812 -12.828 5.34 1 95.19 94 GLY B CA 1
ATOM 2931 C C . GLY B 1 94 ? -16.109 -12.555 3.877 1 95.19 94 GLY B C 1
ATOM 2932 O O . GLY B 1 94 ? -17 -11.766 3.561 1 95.19 94 GLY B O 1
ATOM 2933 N N . CYS B 1 95 ? -15.367 -13.133 3.016 1 95.94 95 CYS B N 1
ATOM 2934 C CA . CYS B 1 95 ? -15.531 -12.938 1.581 1 95.94 95 CYS B CA 1
ATOM 2935 C C . CYS B 1 95 ? -16.281 -14.109 0.954 1 95.94 95 CYS B C 1
ATOM 2937 O O . CYS B 1 95 ? -15.766 -15.227 0.917 1 95.94 95 CYS B O 1
ATOM 2939 N N . GLU B 1 96 ? -17.438 -13.906 0.426 1 95.19 96 GLU B N 1
ATOM 2940 C CA . GLU B 1 96 ? -18.25 -14.953 -0.165 1 95.19 96 GLU B CA 1
ATOM 2941 C C . GLU B 1 96 ? -17.766 -15.32 -1.564 1 95.19 96 GLU B C 1
ATOM 2943 O O . GLU B 1 96 ? -17.672 -16.5 -1.913 1 95.19 96 GLU B O 1
ATOM 2948 N N . ARG B 1 97 ? -17.594 -14.336 -2.373 1 96.38 97 ARG B N 1
ATOM 2949 C CA . ARG B 1 97 ? -17.156 -14.492 -3.756 1 96.38 97 ARG B CA 1
ATOM 2950 C C . ARG B 1 97 ? -15.953 -13.594 -4.059 1 96.38 97 ARG B C 1
ATOM 2952 O O . ARG B 1 97 ? -15.969 -12.406 -3.746 1 96.38 97 ARG B O 1
ATOM 2959 N N . VAL B 1 98 ? -14.82 -14.109 -4.754 1 97.44 98 VAL B N 1
ATOM 2960 C CA . VAL B 1 98 ? -13.562 -13.375 -4.84 1 97.44 98 VAL B CA 1
ATOM 2961 C C . VAL B 1 98 ? -13.102 -13.297 -6.293 1 97.44 98 VAL B C 1
ATOM 2963 O O . VAL B 1 98 ? -13.406 -14.188 -7.094 1 97.44 98 VAL B O 1
ATOM 2966 N N . HIS B 1 99 ? -12.469 -12.172 -6.684 1 98.25 99 HIS B N 1
ATOM 2967 C CA . HIS B 1 99 ? -11.586 -12.156 -7.84 1 98.25 99 HIS B CA 1
ATOM 2968 C C . HIS B 1 99 ? -10.227 -12.766 -7.508 1 98.25 99 HIS B C 1
ATOM 2970 O O . HIS B 1 99 ? -9.562 -12.336 -6.559 1 98.25 99 HIS B O 1
ATOM 2976 N N . LEU B 1 100 ? -9.82 -13.773 -8.219 1 98.62 100 LEU B N 1
ATOM 2977 C CA . LEU B 1 100 ? -8.578 -14.477 -7.918 1 98.62 100 LEU B CA 1
ATOM 2978 C C . LEU B 1 100 ? -7.59 -14.359 -9.078 1 98.62 100 LEU B C 1
ATOM 2980 O O . LEU B 1 100 ? -7.969 -14.539 -10.242 1 98.62 100 LEU B O 1
ATOM 2984 N N . ALA B 1 101 ? -6.418 -13.891 -8.797 1 98.81 101 ALA B N 1
ATOM 2985 C CA . ALA B 1 101 ? -5.301 -13.93 -9.734 1 98.81 101 ALA B CA 1
ATOM 2986 C C . ALA B 1 101 ? -4.188 -14.844 -9.227 1 98.81 101 ALA B C 1
ATOM 2988 O O . ALA B 1 101 ? -3.709 -14.672 -8.102 1 98.81 101 ALA B O 1
ATOM 2989 N N . GLY B 1 102 ? -3.803 -15.773 -10.008 1 98.56 102 GLY B N 1
ATOM 2990 C CA . GLY B 1 102 ? -2.762 -16.719 -9.625 1 98.56 102 GLY B CA 1
ATOM 2991 C C . GLY B 1 102 ? -1.655 -16.828 -10.656 1 98.56 102 GLY B C 1
ATOM 2992 O O . GLY B 1 102 ? -1.915 -16.797 -11.859 1 98.56 102 GLY B O 1
ATOM 2993 N N . ASN B 1 103 ? -0.452 -16.938 -10.156 1 97.19 103 ASN B N 1
ATOM 2994 C CA . ASN B 1 103 ? 0.718 -17.234 -10.977 1 97.19 103 ASN B CA 1
ATOM 2995 C C . ASN B 1 103 ? 1.173 -18.672 -10.812 1 97.19 103 ASN B C 1
ATOM 2997 O O . ASN B 1 103 ? 1.447 -19.125 -9.695 1 97.19 103 ASN B O 1
ATOM 3001 N N . SER B 1 104 ? 1.277 -19.344 -11.953 1 94.19 104 SER B N 1
ATOM 3002 C CA . SER B 1 104 ? 1.793 -20.719 -11.938 1 94.19 104 SER B CA 1
ATOM 3003 C C . SER B 1 104 ? 1.09 -21.562 -10.883 1 94.19 104 SER B C 1
ATOM 3005 O O . SER B 1 104 ? -0.136 -21.688 -10.891 1 94.19 104 SER B O 1
ATOM 3007 N N . ALA B 1 105 ? 1.722 -22.047 -9.812 1 94.06 105 ALA B N 1
ATOM 3008 C CA . ALA B 1 105 ? 1.122 -22.875 -8.773 1 94.06 105 ALA B CA 1
ATOM 3009 C C . ALA B 1 105 ? -0.114 -22.203 -8.18 1 94.06 105 ALA B C 1
ATOM 3011 O O . ALA B 1 105 ? -1.113 -22.875 -7.895 1 94.06 105 ALA B O 1
ATOM 3012 N N . GLY B 1 106 ? -0.012 -20.906 -8 1 97.38 106 GLY B N 1
ATOM 3013 C CA . GLY B 1 106 ? -1.173 -20.172 -7.516 1 97.38 106 GLY B CA 1
ATOM 3014 C C . GLY B 1 106 ? -2.352 -20.219 -8.469 1 97.38 106 GLY B C 1
ATOM 3015 O O . GLY B 1 106 ? -3.506 -20.219 -8.039 1 97.38 106 GLY B O 1
ATOM 3016 N N . GLY B 1 107 ? -2.059 -20.203 -9.711 1 97.5 107 GLY B N 1
ATOM 3017 C CA . GLY B 1 107 ? -3.102 -20.359 -10.711 1 97.5 107 GLY B CA 1
ATOM 3018 C C . GLY B 1 107 ? -3.703 -21.75 -10.742 1 97.5 107 GLY B C 1
ATOM 3019 O O . GLY B 1 107 ? -4.883 -21.922 -11.055 1 97.5 107 GLY B O 1
ATOM 3020 N N . TYR B 1 108 ? -2.895 -22.828 -10.469 1 96.38 108 TYR B N 1
ATOM 3021 C CA . TYR B 1 108 ? -3.416 -24.188 -10.375 1 96.38 108 TYR B CA 1
ATOM 3022 C C . TYR B 1 108 ? -4.418 -24.312 -9.234 1 96.38 108 TYR B C 1
ATOM 3024 O O . TYR B 1 108 ? -5.492 -24.891 -9.406 1 96.38 108 TYR B O 1
ATOM 3032 N N . VAL B 1 109 ? -4.043 -23.719 -8.148 1 97.81 109 VAL B N 1
ATOM 3033 C CA . VAL B 1 109 ? -4.957 -23.703 -7.008 1 97.81 109 VAL B CA 1
ATOM 3034 C C . VAL B 1 109 ? -6.234 -22.953 -7.387 1 97.81 109 VAL B C 1
ATOM 3036 O O . VAL B 1 109 ? -7.34 -23.422 -7.09 1 97.81 109 VAL B O 1
ATOM 3039 N N . GLY B 1 110 ? -6.098 -21.859 -8.047 1 98.31 110 GLY B N 1
ATOM 3040 C CA . GLY B 1 110 ? -7.242 -21.094 -8.5 1 98.31 110 GLY B CA 1
ATOM 3041 C C . GLY B 1 110 ? -8.141 -21.859 -9.445 1 98.31 110 GLY B C 1
ATOM 3042 O O . GLY B 1 110 ? -9.367 -21.797 -9.336 1 98.31 110 GLY B O 1
ATOM 3043 N N . GLN B 1 111 ? -7.531 -22.562 -10.383 1 98.12 111 GLN B N 1
ATOM 3044 C CA . GLN B 1 111 ? -8.312 -23.375 -11.305 1 98.12 111 GLN B CA 1
ATOM 3045 C C . GLN B 1 111 ? -9.117 -24.422 -10.562 1 98.12 111 GLN B C 1
ATOM 3047 O O . GLN B 1 111 ? -10.312 -24.594 -10.812 1 98.12 111 GLN B O 1
ATOM 3052 N N . HIS B 1 112 ? -8.516 -25.078 -9.656 1 97.81 112 HIS B N 1
ATOM 3053 C CA . HIS B 1 112 ? -9.211 -26.109 -8.891 1 97.81 112 HIS B CA 1
ATOM 3054 C C . HIS B 1 112 ? -10.336 -25.516 -8.047 1 97.81 112 HIS B C 1
ATOM 3056 O O . HIS B 1 112 ? -11.422 -26.078 -7.953 1 97.81 112 HIS B O 1
ATOM 3062 N N . LEU B 1 113 ? -10.016 -24.406 -7.461 1 98.19 113 LEU B N 1
ATOM 3063 C CA . LEU B 1 113 ? -11.031 -23.719 -6.68 1 98.19 113 LEU B CA 1
ATOM 3064 C C . LEU B 1 113 ? -12.227 -23.344 -7.551 1 98.19 113 LEU B C 1
ATOM 3066 O O . LEU B 1 113 ? -13.375 -23.562 -7.16 1 98.19 113 LEU B O 1
ATOM 3070 N N . ALA B 1 114 ? -11.969 -22.859 -8.688 1 98.12 114 ALA B N 1
ATOM 3071 C CA . ALA B 1 114 ? -13.023 -22.438 -9.594 1 98.12 114 ALA B CA 1
ATOM 3072 C C . ALA B 1 114 ? -13.836 -23.625 -10.094 1 98.12 114 ALA B C 1
ATOM 3074 O O . ALA B 1 114 ? -15.039 -23.516 -10.352 1 98.12 114 ALA B O 1
ATOM 3075 N N . MET B 1 115 ? -13.203 -24.797 -10.242 1 97.88 115 MET B N 1
ATOM 3076 C CA . MET B 1 115 ? -13.898 -26 -10.695 1 97.88 115 MET B CA 1
ATOM 3077 C C . MET B 1 115 ? -14.758 -26.578 -9.57 1 97.88 115 MET B C 1
ATOM 3079 O O . MET B 1 115 ? -15.891 -27 -9.812 1 97.88 115 MET B O 1
ATOM 3083 N N . GLN B 1 116 ? -14.266 -26.531 -8.391 1 97.81 116 GLN B N 1
ATOM 3084 C CA . GLN B 1 116 ? -14.906 -27.219 -7.281 1 97.81 116 GLN B CA 1
ATOM 3085 C C . GLN B 1 116 ? -15.914 -26.328 -6.578 1 97.81 116 GLN B C 1
ATOM 3087 O O . GLN B 1 116 ? -16.906 -26.812 -6.023 1 97.81 116 GLN B O 1
ATOM 3092 N N . HIS B 1 117 ? -15.633 -25.062 -6.559 1 98.19 117 HIS B N 1
ATOM 3093 C CA . HIS B 1 117 ? -16.469 -24.094 -5.867 1 98.19 117 HIS B CA 1
ATOM 3094 C C . HIS B 1 117 ? -16.734 -22.875 -6.742 1 98.19 117 HIS B C 1
ATOM 3096 O O . HIS B 1 117 ? -16.406 -21.75 -6.355 1 98.19 117 HIS B O 1
ATOM 3102 N N . PRO B 1 118 ? -17.422 -23.125 -7.852 1 97.81 118 PRO B N 1
ATOM 3103 C CA . PRO B 1 118 ? -17.609 -22.031 -8.797 1 97.81 118 PRO B CA 1
ATOM 3104 C C . PRO B 1 118 ? -18.328 -20.828 -8.172 1 97.81 118 PRO B C 1
ATOM 3106 O O . PRO B 1 118 ? -18.125 -19.688 -8.594 1 97.81 118 PRO B O 1
ATOM 3109 N N . GLN B 1 119 ? -19.062 -21.016 -7.094 1 97.44 119 GLN B N 1
ATOM 3110 C CA . GLN B 1 119 ? -19.828 -19.953 -6.453 1 97.44 119 GLN B CA 1
ATOM 3111 C C . GLN B 1 119 ? -18.922 -19.016 -5.66 1 97.44 119 GLN B C 1
ATOM 3113 O O . GLN B 1 119 ? -19.344 -17.922 -5.25 1 97.44 119 GLN B O 1
ATOM 3118 N N . ARG B 1 120 ? -17.688 -19.422 -5.438 1 97.88 120 ARG B N 1
ATOM 3119 C CA . ARG B 1 120 ? -16.766 -18.641 -4.617 1 97.88 120 ARG B CA 1
ATOM 3120 C C . ARG B 1 120 ? -15.875 -17.75 -5.48 1 97.88 120 ARG B C 1
ATOM 3122 O O . ARG B 1 120 ? -15.133 -16.922 -4.961 1 97.88 120 ARG B O 1
ATOM 3129 N N . ILE B 1 121 ? -15.969 -17.938 -6.812 1 97.88 121 ILE B N 1
ATOM 3130 C CA . ILE B 1 121 ? -15.039 -17.25 -7.695 1 97.88 121 ILE B CA 1
ATOM 3131 C C . ILE B 1 121 ? -15.805 -16.312 -8.633 1 97.88 121 ILE B C 1
ATOM 3133 O O . ILE B 1 121 ? -16.656 -16.766 -9.406 1 97.88 121 ILE B O 1
ATOM 3137 N N . GLU B 1 122 ? -15.531 -15.016 -8.516 1 97.25 122 GLU B N 1
ATOM 3138 C CA . GLU B 1 122 ? -16.125 -14.031 -9.414 1 97.25 122 GLU B CA 1
ATOM 3139 C C . GLU B 1 122 ? -15.406 -13.992 -10.758 1 97.25 122 GLU B C 1
ATOM 3141 O O . GLU B 1 122 ? -16.047 -14.039 -11.812 1 97.25 122 GLU B O 1
ATOM 3146 N N . THR B 1 123 ? -14.164 -13.883 -10.734 1 98.25 123 THR B N 1
ATOM 3147 C CA . THR B 1 123 ? -13.305 -13.984 -11.914 1 98.25 123 THR B CA 1
ATOM 3148 C C . THR B 1 123 ? -12.016 -14.734 -11.57 1 98.25 123 THR B C 1
ATOM 3150 O O . THR B 1 123 ? -11.633 -14.82 -10.406 1 98.25 123 THR B O 1
ATOM 3153 N N . LEU B 1 124 ? -11.398 -15.305 -12.578 1 98.38 124 LEU B N 1
ATOM 3154 C CA . LEU B 1 124 ? -10.133 -16.016 -12.453 1 98.38 124 LEU B CA 1
ATOM 3155 C C . LEU B 1 124 ? -9.109 -15.484 -13.453 1 98.38 124 LEU B C 1
ATOM 3157 O O . LEU B 1 124 ? -9.398 -15.391 -14.648 1 98.38 124 LEU B O 1
ATOM 3161 N N . ALA B 1 125 ? -8.023 -15.008 -12.977 1 98.75 125 ALA B N 1
ATOM 3162 C CA . ALA B 1 125 ? -6.914 -14.594 -13.836 1 98.75 125 ALA B CA 1
ATOM 3163 C C . ALA B 1 125 ? -5.695 -15.484 -13.625 1 98.75 125 ALA B C 1
ATOM 3165 O O . ALA B 1 125 ? -5.223 -15.656 -12.5 1 98.75 125 ALA B O 1
ATOM 3166 N N . LEU B 1 126 ? -5.203 -16.047 -14.695 1 98.06 126 LEU B N 1
ATOM 3167 C CA . LEU B 1 126 ? -4.125 -17.031 -14.672 1 98.06 126 LEU B CA 1
ATOM 3168 C C . LEU B 1 126 ? -2.895 -16.5 -15.406 1 98.06 126 LEU B C 1
ATOM 3170 O O . LEU B 1 126 ? -2.939 -16.281 -16.609 1 98.06 126 LEU B O 1
ATOM 3174 N N . PHE B 1 127 ? -1.869 -16.297 -14.688 1 97.75 127 PHE B N 1
ATOM 3175 C CA . PHE B 1 127 ? -0.608 -15.844 -15.258 1 97.75 127 PHE B CA 1
ATOM 3176 C C . PHE B 1 127 ? 0.409 -16.969 -15.297 1 97.75 127 PHE B C 1
ATOM 3178 O O . PHE B 1 127 ? 0.929 -17.391 -14.266 1 97.75 127 PHE B O 1
ATOM 3185 N N . GLY B 1 128 ? 0.686 -17.484 -16.484 1 94.12 128 GLY B N 1
ATOM 3186 C CA . GLY B 1 128 ? 1.628 -18.578 -16.641 1 94.12 128 GLY B CA 1
ATOM 3187 C C . GLY B 1 128 ? 1.164 -19.859 -15.977 1 94.12 128 GLY B C 1
ATOM 3188 O O . GLY B 1 128 ? 1.965 -20.578 -15.383 1 94.12 128 GLY B O 1
ATOM 3189 N N . SER B 1 129 ? -0.12 -20.109 -16.031 1 94.25 129 SER B N 1
ATOM 3190 C CA . SER B 1 129 ? -0.686 -21.281 -15.359 1 94.25 129 SER B CA 1
ATOM 3191 C C . SER B 1 129 ? -1.47 -22.156 -16.328 1 94.25 129 SER B C 1
ATOM 3193 O O . SER B 1 129 ? -2.658 -21.922 -16.562 1 94.25 129 SER B O 1
ATOM 3195 N N . ALA B 1 130 ? -0.896 -23.188 -16.875 1 90.56 130 ALA B N 1
ATOM 3196 C CA . ALA B 1 130 ? -1.54 -24.172 -17.734 1 90.56 130 ALA B CA 1
ATOM 3197 C C . ALA B 1 130 ? -2.33 -25.188 -16.906 1 90.56 130 ALA B C 1
ATOM 3199 O O . ALA B 1 130 ? -2.26 -25.188 -15.672 1 90.56 130 ALA B O 1
ATOM 3200 N N . PRO B 1 131 ? -3.26 -25.953 -17.641 1 89.81 131 PRO B N 1
ATOM 3201 C CA . PRO B 1 131 ? -3.988 -26.969 -16.875 1 89.81 131 PRO B CA 1
ATOM 3202 C C . PRO B 1 131 ? -3.109 -28.172 -16.5 1 89.81 131 PRO B C 1
ATOM 3204 O O . PRO B 1 131 ? -3.09 -29.172 -17.219 1 89.81 131 PRO B O 1
ATOM 3207 N N . GLY B 1 132 ? -2.078 -28 -15.648 1 80.38 132 GLY B N 1
ATOM 3208 C CA . GLY B 1 132 ? -1.197 -29.047 -15.164 1 80.38 132 GLY B CA 1
ATOM 3209 C C . GLY B 1 132 ? 0.157 -29.047 -15.852 1 80.38 132 GLY B C 1
ATOM 3210 O O . GLY B 1 132 ? 0.396 -28.266 -16.766 1 80.38 132 GLY B O 1
ATOM 3211 N N . LEU B 1 133 ? 0.997 -29.922 -15.32 1 77.5 133 LEU B N 1
ATOM 3212 C CA . LEU B 1 133 ? 2.381 -29.953 -15.773 1 77.5 133 LEU B CA 1
ATOM 3213 C C . LEU B 1 133 ? 2.77 -31.359 -16.219 1 77.5 133 LEU B C 1
ATOM 3215 O O . LEU B 1 133 ? 3.918 -31.609 -16.609 1 77.5 133 LEU B O 1
ATOM 3219 N N . ARG B 1 134 ? 1.748 -32.094 -16.344 1 76 134 ARG B N 1
ATOM 3220 C CA . ARG B 1 134 ? 2.098 -33.469 -16.719 1 76 134 ARG B CA 1
ATOM 3221 C C . ARG B 1 134 ? 2.703 -33.5 -18.125 1 76 134 ARG B C 1
ATOM 3223 O O . ARG B 1 134 ? 2.266 -32.781 -19.016 1 76 134 ARG B O 1
ATOM 3230 N N . ASN B 1 135 ? 3.824 -34.219 -18.266 1 65.25 135 ASN B N 1
ATOM 3231 C CA . ASN B 1 135 ? 4.547 -34.438 -19.516 1 65.25 135 ASN B CA 1
ATOM 3232 C C . ASN B 1 135 ? 5.43 -33.25 -19.875 1 65.25 135 ASN B C 1
ATOM 3234 O O . ASN B 1 135 ? 5.789 -33.062 -21.031 1 65.25 135 ASN B O 1
ATOM 3238 N N . SER B 1 136 ? 5.523 -32.375 -18.922 1 70.69 136 SER B N 1
ATOM 3239 C CA . SER B 1 136 ? 6.457 -31.266 -19.109 1 70.69 136 SER B CA 1
ATOM 3240 C C . SER B 1 136 ? 7.828 -31.594 -18.531 1 70.69 136 SER B C 1
ATOM 3242 O O . SER B 1 136 ? 8.062 -32.719 -18.078 1 70.69 136 SER B O 1
ATOM 3244 N N . GLN B 1 137 ? 8.703 -30.641 -18.719 1 70.81 137 GLN B N 1
ATOM 3245 C CA . GLN B 1 137 ? 10.055 -30.812 -18.203 1 70.81 137 GLN B CA 1
ATOM 3246 C C . GLN B 1 137 ? 10.055 -30.844 -16.672 1 70.81 137 GLN B C 1
ATOM 3248 O O . GLN B 1 137 ? 11.078 -31.141 -16.047 1 70.81 137 GLN B O 1
ATOM 3253 N N . ALA B 1 138 ? 8.898 -30.672 -16.094 1 73.81 138 ALA B N 1
ATOM 3254 C CA . ALA B 1 138 ? 8.836 -30.562 -14.641 1 73.81 138 ALA B CA 1
ATOM 3255 C C . ALA B 1 138 ? 9.117 -31.922 -13.984 1 73.81 138 ALA B C 1
ATOM 3257 O O . ALA B 1 138 ? 9.562 -31.969 -12.836 1 73.81 138 ALA B O 1
ATOM 3258 N N . SER B 1 139 ? 8.844 -32.969 -14.758 1 70.94 139 SER B N 1
ATOM 3259 C CA . SER B 1 139 ? 9.047 -34.312 -14.234 1 70.94 139 SER B CA 1
ATOM 3260 C C . SER B 1 139 ? 10.516 -34.562 -13.906 1 70.94 139 SER B C 1
ATOM 3262 O O . SER B 1 139 ? 10.836 -35.438 -13.086 1 70.94 139 SER B O 1
ATOM 3264 N N . THR B 1 140 ? 11.367 -33.812 -14.531 1 76.19 140 THR B N 1
ATOM 3265 C CA . THR B 1 140 ? 12.797 -34 -14.336 1 76.19 140 THR B CA 1
ATOM 3266 C C . THR B 1 140 ? 13.32 -33.125 -13.195 1 76.19 140 THR B C 1
ATOM 3268 O O . THR B 1 140 ? 14.461 -33.281 -12.758 1 76.19 140 THR B O 1
ATOM 3271 N N . TRP B 1 141 ? 12.5 -32.219 -12.758 1 77.12 141 TRP B N 1
ATOM 3272 C CA . TRP B 1 141 ? 12.953 -31.219 -11.805 1 77.12 141 TRP B CA 1
ATOM 3273 C C . TRP B 1 141 ? 13.352 -31.875 -10.484 1 77.12 141 TRP B C 1
ATOM 3275 O O . TRP B 1 141 ? 14.359 -31.516 -9.883 1 77.12 141 TRP B O 1
ATOM 3285 N N . LEU B 1 142 ? 12.57 -32.875 -10.055 1 74.44 142 LEU B N 1
ATOM 3286 C CA . LEU B 1 142 ? 12.797 -33.5 -8.758 1 74.44 142 LEU B CA 1
ATOM 3287 C C . LEU B 1 142 ? 14.195 -34.094 -8.688 1 74.44 142 LEU B C 1
ATOM 3289 O O . LEU B 1 142 ? 14.906 -33.906 -7.703 1 74.44 142 LEU B O 1
ATOM 3293 N N . GLU B 1 143 ? 14.484 -34.812 -9.719 1 79.44 143 GLU B N 1
ATOM 3294 C CA . GLU B 1 143 ? 15.789 -35.469 -9.758 1 79.44 143 GLU B CA 1
ATOM 3295 C C . GLU B 1 143 ? 16.922 -34.469 -9.773 1 79.44 143 GLU B C 1
ATOM 3297 O O . GLU B 1 143 ? 17.922 -34.625 -9.07 1 79.44 143 GLU B O 1
ATOM 3302 N N . ARG B 1 144 ? 16.75 -33.438 -10.523 1 81.19 144 ARG B N 1
ATOM 3303 C CA . ARG B 1 144 ? 17.766 -32.438 -10.664 1 81.19 144 ARG B CA 1
ATOM 3304 C C . ARG B 1 144 ? 17.938 -31.641 -9.367 1 81.19 144 ARG B C 1
ATOM 3306 O O . ARG B 1 144 ? 19.047 -31.281 -8.984 1 81.19 144 ARG B O 1
ATOM 3313 N N . VAL B 1 145 ? 16.875 -31.312 -8.742 1 77.25 145 VAL B N 1
ATOM 3314 C CA . VAL B 1 145 ? 16.922 -30.594 -7.477 1 77.25 145 VAL B CA 1
ATOM 3315 C C . VAL B 1 145 ? 17.594 -31.453 -6.41 1 77.25 145 VAL B C 1
ATOM 3317 O O . VAL B 1 145 ? 18.375 -30.953 -5.605 1 77.25 145 VAL B O 1
ATOM 3320 N N . ALA B 1 146 ? 17.219 -32.75 -6.379 1 76.19 146 ALA B N 1
ATOM 3321 C CA . ALA B 1 146 ? 17.828 -33.688 -5.434 1 76.19 146 ALA B CA 1
ATOM 3322 C C . ALA B 1 146 ? 19.344 -33.75 -5.641 1 76.19 146 ALA B C 1
ATOM 3324 O O . ALA B 1 146 ? 20.109 -33.844 -4.672 1 76.19 146 ALA B O 1
ATOM 3325 N N . GLU B 1 147 ? 19.75 -33.656 -6.84 1 83.81 147 GLU B N 1
ATOM 3326 C CA . GLU B 1 147 ? 21.156 -33.812 -7.195 1 83.81 147 GLU B CA 1
ATOM 3327 C C . GLU B 1 147 ? 21.953 -32.562 -6.871 1 83.81 147 GLU B C 1
ATOM 3329 O O . GLU B 1 147 ? 23.031 -32.625 -6.285 1 83.81 147 GLU B O 1
ATOM 3334 N N . LYS B 1 148 ? 21.469 -31.438 -7.227 1 85.44 148 LYS B N 1
ATOM 3335 C CA . LYS B 1 148 ? 22.281 -30.234 -7.203 1 85.44 148 LYS B CA 1
ATOM 3336 C C . LYS B 1 148 ? 21.797 -29.25 -6.148 1 85.44 148 LYS B C 1
ATOM 3338 O O . LYS B 1 148 ? 22.484 -28.281 -5.82 1 85.44 148 LYS B O 1
ATOM 3343 N N . GLY B 1 149 ? 20.641 -29.531 -5.656 1 78.88 149 GLY B N 1
ATOM 3344 C CA . GLY B 1 149 ? 20 -28.562 -4.781 1 78.88 149 GLY B CA 1
ATOM 3345 C C . GLY B 1 149 ? 19.125 -27.578 -5.523 1 78.88 149 GLY B C 1
ATOM 3346 O O . GLY B 1 149 ? 19.297 -27.359 -6.723 1 78.88 149 GLY B O 1
ATOM 3347 N N . LEU B 1 150 ? 18.156 -27.062 -4.895 1 77.62 150 LEU B N 1
ATOM 3348 C CA . LEU B 1 150 ? 17.156 -26.203 -5.496 1 77.62 150 LEU B CA 1
ATOM 3349 C C . LEU B 1 150 ? 17.781 -24.938 -6.059 1 77.62 150 LEU B C 1
ATOM 3351 O O . LEU B 1 150 ? 17.5 -24.547 -7.195 1 77.62 150 LEU B O 1
ATOM 3355 N N . ARG B 1 151 ? 18.578 -24.219 -5.277 1 80.69 151 ARG B N 1
ATOM 3356 C CA . ARG B 1 151 ? 19.156 -22.953 -5.719 1 80.69 151 ARG B CA 1
ATOM 3357 C C . ARG B 1 151 ? 19.953 -23.141 -7.012 1 80.69 151 ARG B C 1
ATOM 3359 O O . ARG B 1 151 ? 19.797 -22.375 -7.957 1 80.69 151 ARG B O 1
ATOM 3366 N N . GLN B 1 152 ? 20.844 -24.156 -6.992 1 84.06 152 GLN B N 1
ATOM 3367 C CA . GLN B 1 152 ? 21.672 -24.391 -8.172 1 84.06 152 GLN B CA 1
ATOM 3368 C C . GLN B 1 152 ? 20.812 -24.797 -9.375 1 84.06 152 GLN B C 1
ATOM 3370 O O . GLN B 1 152 ? 21.094 -24.391 -10.5 1 84.06 152 GLN B O 1
ATOM 3375 N N . PHE B 1 153 ? 19.906 -25.609 -9.125 1 82.44 153 PHE B N 1
ATOM 3376 C CA . PHE B 1 153 ? 18.969 -25.969 -10.188 1 82.44 153 PHE B CA 1
ATOM 3377 C C . PHE B 1 153 ? 18.328 -24.734 -10.797 1 82.44 153 PHE B C 1
ATOM 3379 O O . PHE B 1 153 ? 18.281 -24.594 -12.023 1 82.44 153 PHE B O 1
ATOM 3386 N N . LEU B 1 154 ? 17.828 -23.828 -10.008 1 83.94 154 LEU B N 1
ATOM 3387 C CA . LEU B 1 154 ? 17.156 -22.625 -10.492 1 83.94 154 LEU B CA 1
ATOM 3388 C C . LEU B 1 154 ? 18.156 -21.703 -11.188 1 83.94 154 LEU B C 1
ATOM 3390 O O . LEU B 1 154 ? 17.812 -21.078 -12.203 1 83.94 154 LEU B O 1
ATOM 3394 N N . ALA B 1 155 ? 19.312 -21.641 -10.625 1 87.25 155 ALA B N 1
ATOM 3395 C CA . ALA B 1 155 ? 20.344 -20.844 -11.273 1 87.25 155 ALA B CA 1
ATOM 3396 C C . ALA B 1 155 ? 20.656 -21.359 -12.672 1 87.25 155 ALA B C 1
ATOM 3398 O O . ALA B 1 155 ? 20.781 -20.578 -13.617 1 87.25 155 ALA B O 1
ATOM 3399 N N . ASP B 1 156 ? 20.703 -22.703 -12.805 1 87.69 156 ASP B N 1
ATOM 3400 C CA . ASP B 1 156 ? 21.016 -23.344 -14.07 1 87.69 156 ASP B CA 1
ATOM 3401 C C . ASP B 1 156 ? 19.906 -23.141 -15.094 1 87.69 156 ASP B C 1
ATOM 3403 O O . ASP B 1 156 ? 20.156 -23.188 -16.297 1 87.69 156 ASP B O 1
ATOM 3407 N N . THR B 1 157 ? 18.703 -22.922 -14.602 1 87.12 157 THR B N 1
ATOM 3408 C CA . THR B 1 157 ? 17.547 -22.828 -15.492 1 87.12 157 THR B CA 1
ATOM 3409 C C . THR B 1 157 ? 16.922 -21.438 -15.406 1 87.12 157 THR B C 1
ATOM 3411 O O . THR B 1 157 ? 15.734 -21.266 -15.695 1 87.12 157 THR B O 1
ATOM 3414 N N . ILE B 1 158 ? 17.641 -20.469 -14.984 1 89.56 158 ILE B N 1
ATOM 3415 C CA . ILE B 1 158 ? 17.141 -19.125 -14.68 1 89.56 158 ILE B CA 1
ATOM 3416 C C . ILE B 1 158 ? 16.578 -18.5 -15.953 1 89.56 158 ILE B C 1
ATOM 3418 O O . ILE B 1 158 ? 15.656 -17.672 -15.891 1 89.56 158 ILE B O 1
ATOM 3422 N N . ASP B 1 159 ? 17.062 -18.906 -17.109 1 89.38 159 ASP B N 1
ATOM 3423 C CA . ASP B 1 159 ? 16.609 -18.359 -18.391 1 89.38 159 ASP B CA 1
ATOM 3424 C C . ASP B 1 159 ? 15.203 -18.844 -18.719 1 89.38 159 ASP B C 1
ATOM 3426 O O . ASP B 1 159 ? 14.547 -18.297 -19.609 1 89.38 159 ASP B O 1
ATOM 3430 N N . ASP B 1 160 ? 14.68 -19.828 -18.062 1 88.88 160 ASP B N 1
ATOM 3431 C CA . ASP B 1 160 ? 13.281 -20.234 -18.188 1 88.88 160 ASP B CA 1
ATOM 3432 C C . ASP B 1 160 ? 12.359 -19.203 -17.531 1 88.88 160 ASP B C 1
ATOM 3434 O O . ASP B 1 160 ? 11.172 -19.109 -17.875 1 88.88 160 ASP B O 1
ATOM 3438 N N . ARG B 1 161 ? 12.906 -18.438 -16.672 1 91.75 161 ARG B N 1
ATOM 3439 C CA . ARG B 1 161 ? 12.086 -17.562 -15.82 1 91.75 161 ARG B CA 1
ATOM 3440 C C . ARG B 1 161 ? 12.312 -16.094 -16.156 1 91.75 161 ARG B C 1
ATOM 3442 O O . ARG B 1 161 ? 11.398 -15.289 -16.047 1 91.75 161 ARG B O 1
ATOM 3449 N N . PHE B 1 162 ? 13.469 -15.773 -16.516 1 94.19 162 PHE B N 1
ATOM 3450 C CA . PHE B 1 162 ? 13.82 -14.391 -16.797 1 94.19 162 PHE B CA 1
ATOM 3451 C C . PHE B 1 162 ? 14.438 -14.258 -18.172 1 94.19 162 PHE B C 1
ATOM 3453 O O . PHE B 1 162 ? 15.156 -15.148 -18.625 1 94.19 162 PHE B O 1
ATOM 3460 N N . PRO B 1 163 ? 14.156 -13.117 -18.828 1 94.19 163 PRO B N 1
ATOM 3461 C CA . PRO B 1 163 ? 14.852 -12.883 -20.094 1 94.19 163 PRO B CA 1
ATOM 3462 C C . PRO B 1 163 ? 16.359 -12.68 -19.906 1 94.19 163 PRO B C 1
ATOM 3464 O O . PRO B 1 163 ? 16.797 -12.281 -18.828 1 94.19 163 PRO B O 1
ATOM 3467 N N . PRO B 1 164 ? 17.109 -12.938 -20.938 1 92.19 164 PRO B N 1
ATOM 3468 C CA . PRO B 1 164 ? 18.562 -12.906 -20.859 1 92.19 164 PRO B CA 1
ATOM 3469 C C . PRO B 1 164 ? 19.094 -11.578 -20.328 1 92.19 164 PRO B C 1
ATOM 3471 O O . PRO B 1 164 ? 20.094 -11.547 -19.594 1 92.19 164 PRO B O 1
ATOM 3474 N N . GLU B 1 165 ? 18.422 -10.523 -20.609 1 93.94 165 GLU B N 1
ATOM 3475 C CA . GLU B 1 165 ? 18.906 -9.203 -20.219 1 93.94 165 GLU B CA 1
ATOM 3476 C C . GLU B 1 165 ? 18.797 -9 -18.719 1 93.94 165 GLU B C 1
ATOM 3478 O O . GLU B 1 165 ? 19.422 -8.094 -18.156 1 93.94 165 GLU B O 1
ATOM 3483 N N . LEU B 1 166 ? 18 -9.836 -18.094 1 93.62 166 LEU B N 1
ATOM 3484 C CA . LEU B 1 166 ? 17.812 -9.672 -16.656 1 93.62 166 LEU B CA 1
ATOM 3485 C C . LEU B 1 166 ? 18.688 -10.648 -15.875 1 93.62 166 LEU B C 1
ATOM 3487 O O . LEU B 1 166 ? 18.875 -10.508 -14.664 1 93.62 166 LEU B O 1
ATOM 3491 N N . VAL B 1 167 ? 19.234 -11.609 -16.562 1 90.88 167 VAL B N 1
ATOM 3492 C CA . VAL B 1 167 ? 20.078 -12.594 -15.898 1 90.88 167 VAL B CA 1
ATOM 3493 C C . VAL B 1 167 ? 21.328 -11.914 -15.336 1 90.88 167 VAL B C 1
ATOM 3495 O O . VAL B 1 167 ? 22 -11.156 -16.047 1 90.88 167 VAL B O 1
ATOM 3498 N N . GLY B 1 168 ? 21.609 -12.07 -14.055 1 89.44 168 GLY B N 1
ATOM 3499 C CA . GLY B 1 168 ? 22.766 -11.469 -13.406 1 89.44 168 GLY B CA 1
ATOM 3500 C C . GLY B 1 168 ? 22.453 -10.125 -12.766 1 89.44 168 GLY B C 1
ATOM 3501 O O . GLY B 1 168 ? 23.297 -9.57 -12.055 1 89.44 168 GLY B O 1
ATOM 3502 N N . THR B 1 169 ? 21.297 -9.617 -13.109 1 91.62 169 THR B N 1
ATOM 3503 C CA . THR B 1 169 ? 20.891 -8.359 -12.484 1 91.62 169 THR B CA 1
ATOM 3504 C C . THR B 1 169 ? 20.438 -8.594 -11.047 1 91.62 169 THR B C 1
ATOM 3506 O O . THR B 1 169 ? 20.141 -9.727 -10.664 1 91.62 169 THR B O 1
ATOM 3509 N N . PRO B 1 170 ? 20.391 -7.539 -10.211 1 89.75 170 PRO B N 1
ATOM 3510 C CA . PRO B 1 170 ? 19.938 -7.68 -8.828 1 89.75 170 PRO B CA 1
ATOM 3511 C C . PRO B 1 170 ? 18.516 -8.242 -8.719 1 89.75 170 PRO B C 1
ATOM 3513 O O . PRO B 1 170 ? 18.219 -8.969 -7.77 1 89.75 170 PRO B O 1
ATOM 3516 N N . ARG B 1 171 ? 17.766 -7.957 -9.68 1 88.62 171 ARG B N 1
ATOM 3517 C CA . ARG B 1 171 ? 16.391 -8.469 -9.688 1 88.62 171 ARG B CA 1
ATOM 3518 C C . ARG B 1 171 ? 16.375 -9.992 -9.766 1 88.62 171 ARG B C 1
ATOM 3520 O O . ARG B 1 171 ? 15.703 -10.648 -8.969 1 88.62 171 ARG B O 1
ATOM 3527 N N . CYS B 1 172 ? 17.125 -10.492 -10.703 1 89 172 CYS B N 1
ATOM 3528 C CA . CYS B 1 172 ? 17.219 -11.938 -10.859 1 89 172 CYS B CA 1
ATOM 3529 C C . CYS B 1 172 ? 17.891 -12.578 -9.656 1 89 172 CYS B C 1
ATOM 3531 O O . CYS B 1 172 ? 17.469 -13.633 -9.188 1 89 172 CYS B O 1
ATOM 3533 N N . GLU B 1 173 ? 18.922 -11.906 -9.164 1 87.12 173 GLU B N 1
ATOM 3534 C CA . GLU B 1 173 ? 19.656 -12.438 -8.023 1 87.12 173 GLU B CA 1
ATOM 3535 C C . GLU B 1 173 ? 18.781 -12.484 -6.773 1 87.12 173 GLU B C 1
ATOM 3537 O O . GLU B 1 173 ? 18.891 -13.406 -5.965 1 87.12 173 GLU B O 1
ATOM 3542 N N . GLN B 1 174 ? 17.969 -11.508 -6.668 1 85 174 GLN B N 1
ATOM 3543 C CA . GLN B 1 174 ? 17.047 -11.492 -5.535 1 85 174 GLN B CA 1
ATOM 3544 C C . GLN B 1 174 ? 16.094 -12.688 -5.578 1 85 174 GLN B C 1
ATOM 3546 O O . GLN B 1 174 ? 15.758 -13.25 -4.535 1 85 174 GLN B O 1
ATOM 3551 N N . PHE B 1 175 ? 15.68 -13 -6.711 1 85.38 175 PHE B N 1
ATOM 3552 C CA . PHE B 1 175 ? 14.844 -14.18 -6.887 1 85.38 175 PHE B CA 1
ATOM 3553 C C . PHE B 1 175 ? 15.555 -15.438 -6.395 1 85.38 175 PHE B C 1
ATOM 3555 O O . PHE B 1 175 ? 14.992 -16.219 -5.625 1 85.38 175 PHE B O 1
ATOM 3562 N N . LEU B 1 176 ? 16.797 -15.531 -6.801 1 85.19 176 LEU B N 1
ATOM 3563 C CA . LEU B 1 176 ? 17.578 -16.703 -6.445 1 85.19 176 LEU B CA 1
ATOM 3564 C C . LEU B 1 176 ? 17.891 -16.719 -4.953 1 85.19 176 LEU B C 1
ATOM 3566 O O . LEU B 1 176 ? 17.828 -17.781 -4.316 1 85.19 176 LEU B O 1
ATOM 3570 N N . ASP B 1 177 ? 18.109 -15.539 -4.426 1 82.94 177 ASP B N 1
ATOM 3571 C CA . ASP B 1 177 ? 18.469 -15.438 -3.014 1 82.94 177 ASP B CA 1
ATOM 3572 C C . ASP B 1 177 ? 17.281 -15.781 -2.117 1 82.94 177 ASP B C 1
ATOM 3574 O O . ASP B 1 177 ? 17.453 -16.391 -1.06 1 82.94 177 ASP B O 1
ATOM 3578 N N . ALA B 1 178 ? 16.125 -15.43 -2.6 1 79.38 178 ALA B N 1
ATOM 3579 C CA . ALA B 1 178 ? 14.922 -15.656 -1.8 1 79.38 178 ALA B CA 1
ATOM 3580 C C . ALA B 1 178 ? 14.562 -17.141 -1.745 1 79.38 178 ALA B C 1
ATOM 3582 O O . ALA B 1 178 ? 13.805 -17.562 -0.871 1 79.38 178 ALA B O 1
ATOM 3583 N N . LEU B 1 179 ? 15.094 -17.906 -2.639 1 77.38 179 LEU B N 1
ATOM 3584 C CA . LEU B 1 179 ? 14.805 -19.344 -2.688 1 77.38 179 LEU B CA 1
ATOM 3585 C C . LEU B 1 179 ? 15.391 -20.047 -1.469 1 77.38 179 LEU B C 1
ATOM 3587 O O . LEU B 1 179 ? 14.859 -21.062 -1.028 1 77.38 179 LEU B O 1
ATOM 3591 N N . SER B 1 180 ? 16.5 -19.484 -0.986 1 71.5 180 SER B N 1
ATOM 3592 C CA . SER B 1 180 ? 17.188 -20.078 0.151 1 71.5 180 SER B CA 1
ATOM 3593 C C . SER B 1 180 ? 16.328 -20.031 1.41 1 71.5 180 SER B C 1
ATOM 3595 O O . SER B 1 180 ? 16.578 -20.75 2.371 1 71.5 180 SER B O 1
ATOM 3597 N N . ASP B 1 181 ? 15.266 -19.344 1.359 1 75.88 181 ASP B N 1
ATOM 3598 C CA . ASP B 1 181 ? 14.422 -19.141 2.533 1 75.88 181 ASP B CA 1
ATOM 3599 C C . ASP B 1 181 ? 13.375 -20.25 2.648 1 75.88 181 ASP B C 1
ATOM 3601 O O . ASP B 1 181 ? 12.656 -20.328 3.643 1 75.88 181 ASP B O 1
ATOM 3605 N N . HIS B 1 182 ? 13.438 -21.25 1.749 1 83.19 182 HIS B N 1
ATOM 3606 C CA . HIS B 1 182 ? 12.391 -22.266 1.709 1 83.19 182 HIS B CA 1
ATOM 3607 C C . HIS B 1 182 ? 12.883 -23.578 2.297 1 83.19 182 HIS B C 1
ATOM 3609 O O . HIS B 1 182 ? 14.086 -23.859 2.287 1 83.19 182 HIS B O 1
ATOM 3615 N N . ASP B 1 183 ? 11.906 -24.266 2.922 1 87.62 183 ASP B N 1
ATOM 3616 C CA . ASP B 1 183 ? 12.18 -25.672 3.254 1 87.62 183 ASP B CA 1
ATOM 3617 C C . ASP B 1 183 ? 12.258 -26.531 1.992 1 87.62 183 ASP B C 1
ATOM 3619 O O . ASP B 1 183 ? 11.227 -26.844 1.387 1 87.62 183 ASP B O 1
ATOM 3623 N N . MET B 1 184 ? 13.406 -26.984 1.716 1 81.81 184 MET B N 1
ATOM 3624 C CA . MET B 1 184 ? 13.664 -27.609 0.429 1 81.81 184 MET B CA 1
ATOM 3625 C C . MET B 1 184 ? 12.945 -28.953 0.332 1 81.81 184 MET B C 1
ATOM 3627 O O . MET B 1 184 ? 12.516 -29.359 -0.751 1 81.81 184 MET B O 1
ATOM 3631 N N . ALA B 1 185 ? 12.875 -29.609 1.419 1 85.06 185 ALA B N 1
ATOM 3632 C CA . ALA 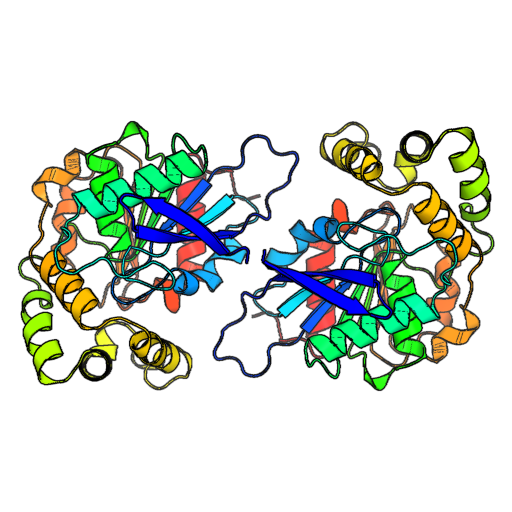B 1 185 ? 12.164 -30.891 1.402 1 85.06 185 ALA B CA 1
ATOM 3633 C C . ALA B 1 185 ? 10.695 -30.688 1.049 1 85.06 185 ALA B C 1
ATOM 3635 O O . ALA B 1 185 ? 10.141 -31.422 0.221 1 85.06 185 ALA B O 1
ATOM 3636 N N . TYR B 1 186 ? 10.109 -29.719 1.65 1 90.94 186 TYR B N 1
ATOM 3637 C CA . TYR B 1 186 ? 8.703 -29.438 1.355 1 90.94 186 TYR B CA 1
ATOM 3638 C C . TYR B 1 186 ? 8.531 -28.969 -0.081 1 90.94 186 TYR B C 1
ATOM 3640 O O . TYR B 1 186 ? 7.629 -29.422 -0.788 1 90.94 186 TYR B O 1
ATOM 3648 N N . ILE B 1 187 ? 9.398 -28.109 -0.521 1 89.06 187 ILE B N 1
ATOM 3649 C CA . ILE B 1 187 ? 9.297 -27.547 -1.866 1 89.06 187 ILE B CA 1
ATOM 3650 C C . ILE B 1 187 ? 9.469 -28.656 -2.898 1 89.06 187 ILE B C 1
ATOM 3652 O O . ILE B 1 187 ? 8.781 -28.688 -3.918 1 89.06 187 ILE B O 1
ATOM 3656 N N . GLY B 1 188 ? 10.383 -29.516 -2.613 1 83.75 188 GLY B N 1
ATOM 3657 C CA . GLY B 1 188 ? 10.539 -30.672 -3.492 1 83.75 188 GLY B CA 1
ATOM 3658 C C . GLY B 1 188 ? 9.273 -31.5 -3.615 1 83.75 188 GLY B C 1
ATOM 3659 O O . GLY B 1 188 ? 8.883 -31.891 -4.719 1 83.75 188 GLY B O 1
ATOM 3660 N N . ARG B 1 189 ? 8.641 -31.766 -2.492 1 87.19 189 ARG B N 1
ATOM 3661 C CA . ARG B 1 189 ? 7.383 -32.5 -2.488 1 87.19 189 ARG B CA 1
ATOM 3662 C C . ARG B 1 189 ? 6.301 -31.75 -3.246 1 87.19 189 ARG B C 1
ATOM 3664 O O . ARG B 1 189 ? 5.531 -32.344 -4.004 1 87.19 189 ARG B O 1
ATOM 3671 N N . PHE B 1 190 ? 6.277 -30.484 -3.008 1 91.56 190 PHE B N 1
ATOM 3672 C CA . PHE B 1 190 ? 5.289 -29.609 -3.627 1 91.56 190 PHE B CA 1
ATOM 3673 C C . PHE B 1 190 ? 5.434 -29.609 -5.145 1 91.56 190 PHE B C 1
ATOM 3675 O O . PHE B 1 190 ? 4.465 -29.875 -5.863 1 91.56 190 PHE B O 1
ATOM 3682 N N . VAL B 1 191 ? 6.602 -29.406 -5.664 1 86.56 191 VAL B N 1
ATOM 3683 C CA . VAL B 1 191 ? 6.875 -29.359 -7.098 1 86.56 191 VAL B CA 1
ATOM 3684 C C . VAL B 1 191 ? 6.668 -30.75 -7.711 1 86.56 191 VAL B C 1
ATOM 3686 O O . VAL B 1 191 ? 6.133 -30.875 -8.812 1 86.56 191 VAL B O 1
ATOM 3689 N N . GLY B 1 192 ? 7.125 -31.734 -6.984 1 84.38 192 GLY B N 1
ATOM 3690 C CA . GLY B 1 192 ? 6.91 -33.094 -7.445 1 84.38 192 GLY B CA 1
ATOM 3691 C C . GLY B 1 192 ? 5.445 -33.438 -7.625 1 84.38 192 GLY B C 1
ATOM 3692 O O . GLY B 1 192 ? 5.062 -34.062 -8.617 1 84.38 192 GLY B O 1
ATOM 3693 N N . TYR B 1 193 ? 4.664 -33.062 -6.699 1 89.06 193 TYR B N 1
ATOM 3694 C CA . TYR B 1 193 ? 3.229 -33.281 -6.797 1 89.06 193 TYR B CA 1
ATOM 3695 C C . TYR B 1 193 ? 2.639 -32.531 -7.988 1 89.06 193 TYR B C 1
ATOM 3697 O O . TYR B 1 193 ? 1.92 -33.125 -8.805 1 89.06 193 TYR B O 1
ATOM 3705 N N . MET B 1 194 ? 2.959 -31.281 -8.133 1 88.5 194 MET B N 1
ATOM 3706 C CA . MET B 1 194 ? 2.402 -30.453 -9.195 1 88.5 194 MET B CA 1
ATOM 3707 C C . MET B 1 194 ? 2.803 -30.984 -10.562 1 88.5 194 MET B C 1
ATOM 3709 O O . MET B 1 194 ? 2.012 -30.938 -11.508 1 88.5 194 MET B O 1
ATOM 3713 N N . ALA B 1 195 ? 3.965 -31.484 -10.648 1 82.94 195 ALA B N 1
ATOM 3714 C CA . ALA B 1 195 ? 4.504 -31.969 -11.914 1 82.94 195 ALA B CA 1
ATOM 3715 C C . ALA B 1 195 ? 3.719 -33.188 -12.422 1 82.94 195 ALA B C 1
ATOM 3717 O O . ALA B 1 195 ? 3.797 -33.531 -13.602 1 82.94 195 ALA B O 1
ATOM 3718 N N . GLN B 1 196 ? 2.93 -33.75 -11.555 1 85 196 GLN B N 1
ATOM 3719 C CA . GLN B 1 196 ? 2.219 -34.969 -11.914 1 85 196 GLN B CA 1
ATOM 3720 C C . GLN B 1 196 ? 0.749 -34.688 -12.211 1 85 196 GLN B C 1
ATOM 3722 O O . GLN B 1 196 ? -0.004 -35.594 -12.586 1 85 196 GLN B O 1
ATOM 3727 N N . GLN B 1 197 ? 0.359 -33.5 -12.094 1 88.19 197 GLN B N 1
ATOM 3728 C CA . GLN B 1 197 ? -1.057 -33.156 -12.211 1 88.19 197 GLN B CA 1
ATOM 3729 C C . GLN B 1 197 ? -1.413 -32.75 -13.633 1 88.19 197 GLN B C 1
ATOM 3731 O O . GLN B 1 197 ? -0.573 -32.219 -14.359 1 88.19 197 GLN B O 1
ATOM 3736 N N . GLU B 1 198 ? -2.658 -33.094 -14.039 1 88.56 198 GLU B N 1
ATOM 3737 C CA . GLU B 1 198 ? -3.26 -32.688 -15.312 1 88.56 198 GLU B CA 1
ATOM 3738 C C . GLU B 1 198 ? -4.785 -32.75 -15.234 1 88.56 198 GLU B C 1
ATOM 3740 O O . GLU B 1 198 ? -5.355 -33.719 -14.773 1 88.56 198 GLU B O 1
ATOM 3745 N N . TRP B 1 199 ? -5.383 -31.641 -15.648 1 92.94 199 TRP B N 1
ATOM 3746 C CA . TRP B 1 199 ? -6.844 -31.625 -15.594 1 92.94 199 TRP B CA 1
ATOM 3747 C C . TRP B 1 199 ? -7.422 -30.859 -16.781 1 92.94 199 TRP B C 1
ATOM 3749 O O . TRP B 1 199 ? -8.477 -30.234 -16.656 1 92.94 199 TRP B O 1
ATOM 3759 N N . GLY B 1 200 ? -6.742 -30.906 -17.953 1 92.88 200 GLY B N 1
ATOM 3760 C CA . GLY B 1 200 ? -7.133 -30.156 -19.125 1 92.88 200 GLY B CA 1
ATOM 3761 C C . GLY B 1 200 ? -8.539 -30.469 -19.594 1 92.88 200 GLY B C 1
ATOM 3762 O O . GLY B 1 200 ? -9.25 -29.594 -20.094 1 92.88 200 GLY B O 1
ATOM 3763 N N . ASP B 1 201 ? -8.969 -31.656 -19.375 1 92.75 201 ASP B N 1
ATOM 3764 C CA . ASP B 1 201 ? -10.273 -32.094 -19.875 1 92.75 201 ASP B CA 1
ATOM 3765 C C . ASP B 1 201 ? -11.383 -31.688 -18.906 1 92.75 201 ASP B C 1
ATOM 3767 O O . ASP B 1 201 ? -12.57 -31.859 -19.203 1 92.75 201 ASP B O 1
ATOM 3771 N N . GLN B 1 202 ? -11 -31.062 -17.781 1 96.25 202 GLN B N 1
ATOM 3772 C CA . GLN B 1 202 ? -11.984 -30.703 -16.781 1 96.25 202 GLN B CA 1
ATOM 3773 C C . GLN B 1 202 ? -12.227 -29.203 -16.766 1 96.25 202 GLN B C 1
ATOM 3775 O O . GLN B 1 202 ? -13.031 -28.703 -15.969 1 96.25 202 GLN B O 1
ATOM 3780 N N . LEU B 1 203 ? -11.641 -28.484 -17.625 1 97 203 LEU B N 1
ATOM 3781 C CA . LEU B 1 203 ? -11.633 -27.031 -17.562 1 97 203 LEU B CA 1
ATOM 3782 C C . LEU B 1 203 ? -13.016 -26.453 -17.859 1 97 203 LEU B C 1
ATOM 3784 O O . LEU B 1 203 ? -13.305 -25.297 -17.547 1 97 203 LEU B O 1
ATOM 3788 N N . HIS B 1 204 ? -13.891 -27.266 -18.5 1 96.5 204 HIS B N 1
ATOM 3789 C CA . HIS B 1 204 ? -15.25 -26.828 -18.797 1 96.5 204 HIS B CA 1
ATOM 3790 C C . HIS B 1 204 ? -16.031 -26.547 -17.516 1 96.5 204 HIS B C 1
ATOM 3792 O O . HIS B 1 204 ? -17.062 -25.875 -17.547 1 96.5 204 HIS B O 1
ATOM 3798 N N . ARG B 1 205 ? -15.492 -27 -16.391 1 97.69 205 ARG B N 1
ATOM 3799 C CA . ARG B 1 205 ? -16.141 -26.812 -15.094 1 97.69 205 ARG B CA 1
ATOM 3800 C C . ARG B 1 205 ? -15.875 -25.406 -14.562 1 97.69 205 ARG B C 1
ATOM 3802 O O . ARG B 1 205 ? -16.531 -24.953 -13.617 1 97.69 205 ARG B O 1
ATOM 3809 N N . ILE B 1 206 ? -14.922 -24.719 -15.094 1 98.06 206 ILE B N 1
ATOM 3810 C CA . ILE B 1 206 ? -14.703 -23.312 -14.773 1 98.06 206 ILE B CA 1
ATOM 3811 C C . ILE B 1 206 ? -15.68 -22.438 -15.555 1 98.06 206 ILE B C 1
ATOM 3813 O O . ILE B 1 206 ? -15.594 -22.344 -16.781 1 98.06 206 ILE B O 1
ATOM 3817 N N . THR B 1 207 ? -16.562 -21.781 -14.844 1 97.25 207 THR B N 1
ATOM 3818 C CA . THR B 1 207 ? -17.656 -21.078 -15.523 1 97.25 207 THR B CA 1
ATOM 3819 C C . THR B 1 207 ? -17.5 -19.562 -15.383 1 97.25 207 THR B C 1
ATOM 3821 O O . THR B 1 207 ? -18.172 -18.797 -16.078 1 97.25 207 THR B O 1
ATOM 3824 N N . CYS B 1 208 ? -16.672 -19.109 -14.492 1 97.31 208 CYS B N 1
ATOM 3825 C CA . CYS B 1 208 ? -16.453 -17.672 -14.312 1 97.31 208 CYS B CA 1
ATOM 3826 C C . CYS B 1 208 ? -15.625 -17.094 -15.453 1 97.31 208 CYS B C 1
ATOM 3828 O O . CYS B 1 208 ? -14.922 -17.828 -16.141 1 97.31 208 CYS B O 1
ATOM 3830 N N . PRO B 1 209 ? -15.789 -15.758 -15.727 1 98.06 209 PRO B N 1
ATOM 3831 C CA . PRO B 1 209 ? -14.836 -15.141 -16.656 1 98.06 209 PRO B CA 1
ATOM 3832 C C . PRO B 1 209 ? -13.383 -15.391 -16.266 1 98.06 209 PRO B C 1
ATOM 3834 O O . PRO B 1 209 ? -13.031 -15.289 -15.086 1 98.06 209 PRO B O 1
ATOM 3837 N N . THR B 1 210 ? -12.555 -15.797 -17.234 1 98.19 210 THR B N 1
ATOM 3838 C CA . THR B 1 210 ? -11.18 -16.188 -16.938 1 98.19 210 THR B CA 1
ATOM 3839 C C . THR B 1 210 ? -10.211 -15.492 -17.891 1 98.19 210 THR B C 1
ATOM 3841 O O . THR B 1 210 ? -10.414 -15.484 -19.109 1 98.19 210 THR B O 1
ATOM 3844 N N . LEU B 1 211 ? -9.227 -14.82 -17.328 1 98.44 211 LEU B N 1
ATOM 3845 C CA . LEU B 1 211 ? -8.094 -14.289 -18.078 1 98.44 211 LEU B CA 1
ATOM 3846 C C . LEU B 1 211 ? -6.918 -15.25 -18.047 1 98.44 211 LEU B C 1
ATOM 3848 O O . LEU B 1 211 ? -6.508 -15.711 -16.969 1 98.44 211 LEU B O 1
ATOM 3852 N N . VAL B 1 212 ? -6.418 -15.617 -19.203 1 97.38 212 VAL B N 1
ATOM 3853 C CA . VAL B 1 212 ? -5.227 -16.453 -19.312 1 97.38 212 VAL B CA 1
ATOM 3854 C C . VAL B 1 212 ? -4.102 -15.664 -19.969 1 97.38 212 VAL B C 1
ATOM 3856 O O . VAL B 1 212 ? -4.238 -15.211 -21.109 1 97.38 212 VAL B O 1
ATOM 3859 N N . VAL B 1 213 ? -3.037 -15.445 -19.25 1 97.25 213 VAL B N 1
ATOM 3860 C CA . VAL B 1 213 ? -1.85 -14.781 -19.797 1 97.25 213 VAL B CA 1
ATOM 3861 C C . VAL B 1 213 ? -0.729 -15.805 -19.969 1 97.25 213 VAL B C 1
ATOM 3863 O O . VAL B 1 213 ? -0.271 -16.406 -19 1 97.25 213 VAL B O 1
ATOM 3866 N N . ILE B 1 214 ? -0.258 -15.961 -21.172 1 94.75 214 ILE B N 1
ATOM 3867 C CA . ILE B 1 214 ? 0.719 -16.984 -21.516 1 94.75 214 ILE B CA 1
ATOM 3868 C C . ILE B 1 214 ? 2.078 -16.328 -21.781 1 94.75 214 ILE B C 1
ATOM 3870 O O . ILE B 1 214 ? 2.215 -15.492 -22.656 1 94.75 214 ILE B O 1
ATOM 3874 N N . PRO B 1 215 ? 3.104 -16.672 -20.938 1 93.94 215 PRO B N 1
ATOM 3875 C CA . PRO B 1 215 ? 4.461 -16.312 -21.359 1 93.94 215 PRO B CA 1
ATOM 3876 C C . PRO B 1 215 ? 4.891 -17.016 -22.641 1 93.94 215 PRO B C 1
ATOM 3878 O O . PRO B 1 215 ? 4.988 -18.25 -22.656 1 93.94 215 PRO B O 1
ATOM 3881 N N . GLY B 1 216 ? 5.238 -16.328 -23.656 1 90.06 216 GLY B N 1
ATOM 3882 C CA . GLY B 1 216 ? 5.352 -16.875 -25 1 90.06 216 GLY B CA 1
ATOM 3883 C C . GLY B 1 216 ? 6.645 -17.625 -25.234 1 90.06 216 GLY B C 1
ATOM 3884 O O . GLY B 1 216 ? 6.742 -18.438 -26.172 1 90.06 216 GLY B O 1
ATOM 3885 N N . ALA B 1 217 ? 7.676 -17.344 -24.531 1 82.12 217 ALA B N 1
ATOM 3886 C CA . ALA B 1 217 ? 8.953 -18.031 -24.703 1 82.12 217 ALA B CA 1
ATOM 3887 C C . ALA B 1 217 ? 9.172 -19.078 -23.625 1 82.12 217 ALA B C 1
ATOM 3889 O O . ALA B 1 217 ? 10.281 -19.594 -23.469 1 82.12 217 ALA B O 1
ATOM 3890 N N . GLY B 1 218 ? 8.266 -19.438 -23 1 69.31 218 GLY B N 1
ATOM 3891 C CA . GLY B 1 218 ? 8.445 -20.266 -21.812 1 69.31 218 GLY B CA 1
ATOM 3892 C C . GLY B 1 218 ? 8.578 -21.734 -22.109 1 69.31 218 GLY B C 1
ATOM 3893 O O . GLY B 1 218 ? 7.906 -22.25 -23.016 1 69.31 218 GLY B O 1
ATOM 3894 N N . ARG B 1 219 ? 9.703 -22.234 -21.625 1 69.5 219 ARG B N 1
ATOM 3895 C CA . ARG B 1 219 ? 9.852 -23.688 -21.672 1 69.5 219 ARG B CA 1
ATOM 3896 C C . ARG B 1 219 ? 9.016 -24.359 -20.578 1 69.5 219 ARG B C 1
ATOM 3898 O O . ARG B 1 219 ? 8.68 -25.547 -20.672 1 69.5 219 ARG B O 1
ATOM 3905 N N . ILE B 1 220 ? 8.734 -23.484 -19.609 1 66.94 220 ILE B N 1
ATOM 3906 C CA . ILE B 1 220 ? 7.832 -23.953 -18.562 1 66.94 220 ILE B CA 1
ATOM 3907 C C . ILE B 1 220 ? 6.387 -23.844 -19.031 1 66.94 220 ILE B C 1
ATOM 3909 O O . ILE B 1 220 ? 5.871 -22.75 -19.234 1 66.94 220 ILE B O 1
ATOM 3913 N N . GLY B 1 221 ? 5.785 -24.969 -19.406 1 60.53 221 GLY B N 1
ATOM 3914 C CA . GLY B 1 221 ? 4.449 -24.953 -19.984 1 60.53 221 GLY B CA 1
ATOM 3915 C C . GLY B 1 221 ? 4.426 -24.531 -21.438 1 60.53 221 GLY B C 1
ATOM 3916 O O . GLY B 1 221 ? 4.105 -23.391 -21.766 1 60.53 221 GLY B O 1
ATOM 3917 N N . ALA B 1 222 ? 4.969 -25.344 -22.281 1 64.94 222 ALA B N 1
ATOM 3918 C CA . ALA B 1 222 ? 4.988 -25.078 -23.719 1 64.94 222 ALA B CA 1
ATOM 3919 C C . ALA B 1 222 ? 3.613 -24.641 -24.219 1 64.94 222 ALA B C 1
ATOM 3921 O O . ALA B 1 222 ? 2.6 -24.891 -23.562 1 64.94 222 ALA B O 1
ATOM 3922 N N . MET B 1 223 ? 3.602 -23.828 -25.188 1 69 223 MET B N 1
ATOM 3923 C CA . MET B 1 223 ? 2.383 -23.25 -25.75 1 69 223 MET B CA 1
ATOM 3924 C C . MET B 1 223 ? 1.31 -24.328 -25.922 1 69 223 MET B C 1
ATOM 3926 O O . MET B 1 223 ? 0.12 -24.047 -25.75 1 69 223 MET B O 1
ATOM 3930 N N . ASP B 1 224 ? 1.726 -25.469 -26.172 1 77.25 224 ASP B N 1
ATOM 3931 C CA . ASP B 1 224 ? 0.773 -26.562 -26.375 1 77.25 224 ASP B CA 1
ATOM 3932 C C . ASP B 1 224 ? 0.073 -26.922 -25.078 1 77.25 224 ASP B C 1
ATOM 3934 O O . ASP B 1 224 ? -1.033 -27.469 -25.094 1 77.25 224 ASP B O 1
ATOM 3938 N N . ALA B 1 225 ? 0.692 -26.516 -24.016 1 81.06 225 ALA B N 1
ATOM 3939 C CA . ALA B 1 225 ? 0.12 -26.812 -22.703 1 81.06 225 ALA B CA 1
ATOM 3940 C C . ALA B 1 225 ? -1.138 -25.984 -22.453 1 81.06 225 ALA B C 1
ATOM 3942 O O . ALA B 1 225 ? -1.955 -26.328 -21.594 1 81.06 225 ALA B O 1
ATOM 3943 N N . TYR B 1 226 ? -1.35 -24.953 -23.25 1 88.69 226 TYR B N 1
ATOM 3944 C CA . TYR B 1 226 ? -2.465 -24.047 -23.016 1 88.69 226 TYR B CA 1
ATOM 3945 C C . TYR B 1 226 ? -3.617 -24.344 -23.969 1 88.69 226 TYR B C 1
ATOM 3947 O O . TYR B 1 226 ? -4.695 -23.766 -23.844 1 88.69 226 TYR B O 1
ATOM 3955 N N . GLN B 1 227 ? -3.41 -25.297 -24.891 1 88.12 227 GLN B N 1
ATOM 3956 C CA . GLN B 1 227 ? -4.426 -25.609 -25.891 1 88.12 227 GLN B CA 1
ATOM 3957 C C . GLN B 1 227 ? -5.738 -26.016 -25.234 1 88.12 227 GLN B C 1
ATOM 3959 O O . GLN B 1 227 ? -6.812 -25.578 -25.641 1 88.12 227 GLN B O 1
ATOM 3964 N N . PRO B 1 228 ? -5.676 -26.891 -24.219 1 91.38 228 PRO B N 1
ATOM 3965 C CA . PRO B 1 228 ? -6.938 -27.266 -23.562 1 91.38 228 PRO B CA 1
ATOM 3966 C C . PRO B 1 228 ? -7.719 -26.062 -23.047 1 91.38 228 PRO B C 1
ATOM 3968 O O . PRO B 1 228 ? -8.945 -26.109 -22.969 1 91.38 228 PRO B O 1
ATOM 3971 N N . MET B 1 229 ? -7.023 -25.031 -22.609 1 93.25 229 MET B N 1
ATOM 3972 C CA . MET B 1 229 ? -7.699 -23.828 -22.125 1 93.25 229 MET B CA 1
ATOM 3973 C C . MET B 1 229 ? -8.531 -23.188 -23.234 1 93.25 229 MET B C 1
ATOM 3975 O O . MET B 1 229 ? -9.664 -22.766 -23.016 1 93.25 229 MET B O 1
ATOM 3979 N N . ARG B 1 230 ? -8 -23.172 -24.422 1 90.12 230 ARG B N 1
ATOM 3980 C CA . ARG B 1 230 ? -8.727 -22.672 -25.594 1 90.12 230 ARG B CA 1
ATOM 3981 C C . ARG B 1 230 ? -9.93 -23.562 -25.906 1 90.12 230 ARG B C 1
ATOM 3983 O O . ARG B 1 230 ? -11 -23.062 -26.266 1 90.12 230 ARG B O 1
ATOM 3990 N N . ASP B 1 231 ? -9.695 -24.75 -25.719 1 92.12 231 ASP B N 1
ATOM 3991 C CA . ASP B 1 231 ? -10.695 -25.734 -26.141 1 92.12 231 ASP B CA 1
ATOM 3992 C C . ASP B 1 231 ? -11.844 -25.797 -25.141 1 92.12 231 ASP B C 1
ATOM 3994 O O . ASP B 1 231 ? -13 -26 -25.516 1 92.12 231 ASP B O 1
ATOM 3998 N N . HIS B 1 232 ? -11.523 -25.594 -23.859 1 94.5 232 HIS B N 1
ATOM 3999 C CA . HIS B 1 232 ? -12.5 -26.047 -22.875 1 94.5 232 HIS B CA 1
ATOM 4000 C C . HIS B 1 232 ? -12.992 -24.891 -22.016 1 94.5 232 HIS B C 1
ATOM 4002 O O . HIS B 1 232 ? -14.023 -25 -21.359 1 94.5 232 HIS B O 1
ATOM 4008 N N . LEU B 1 233 ? -12.258 -23.781 -21.938 1 95.38 233 LEU B N 1
ATOM 4009 C CA . LEU B 1 233 ? -12.75 -22.625 -21.188 1 95.38 233 LEU B CA 1
ATOM 4010 C C . LEU B 1 233 ? -13.742 -21.828 -22.031 1 95.38 233 LEU B C 1
ATOM 4012 O O . LEU B 1 233 ? -13.383 -21.266 -23.062 1 95.38 233 LEU B O 1
ATOM 4016 N N . LYS B 1 234 ? -14.945 -21.672 -21.609 1 91.56 234 LYS B N 1
ATOM 4017 C CA . LYS B 1 234 ? -16.016 -21.047 -22.391 1 91.56 234 LYS B CA 1
ATOM 4018 C C . LYS B 1 234 ? -15.938 -19.531 -22.297 1 91.56 234 LYS B C 1
ATOM 4020 O O . LYS B 1 234 ? -16.328 -18.828 -23.234 1 91.56 234 LYS B O 1
ATOM 4025 N N . ARG B 1 235 ? -15.547 -18.969 -21.172 1 95.38 235 ARG B N 1
ATOM 4026 C CA . ARG B 1 235 ? -15.477 -17.531 -20.938 1 95.38 235 ARG B CA 1
ATOM 4027 C C . ARG B 1 235 ? -14.047 -17.078 -20.672 1 95.38 235 ARG B C 1
ATOM 4029 O O . ARG B 1 235 ? -13.766 -16.469 -19.641 1 95.38 235 ARG B O 1
ATOM 4036 N N . ALA B 1 236 ? -13.188 -17.406 -21.641 1 96.19 236 ALA B N 1
ATOM 4037 C CA . ALA B 1 236 ? -11.773 -17.109 -21.438 1 96.19 236 ALA B CA 1
ATOM 4038 C C . ALA B 1 236 ? -11.305 -15.992 -22.359 1 96.19 236 ALA B C 1
ATOM 4040 O O . ALA B 1 236 ? -11.727 -15.914 -23.516 1 96.19 236 ALA B O 1
ATOM 4041 N N . GLU B 1 237 ? -10.555 -15.086 -21.859 1 96.88 237 GLU B N 1
ATOM 4042 C CA . GLU B 1 237 ? -9.695 -14.18 -22.609 1 96.88 237 GLU B CA 1
ATOM 4043 C C . GLU B 1 237 ? -8.234 -14.609 -22.516 1 96.88 237 GLU B C 1
ATOM 4045 O O . GLU B 1 237 ? -7.68 -14.742 -21.422 1 96.88 237 GLU B O 1
ATOM 4050 N N . ILE B 1 238 ? -7.656 -14.875 -23.688 1 95.56 238 ILE B N 1
ATOM 4051 C CA . ILE B 1 238 ? -6.293 -15.391 -23.719 1 95.56 238 ILE B CA 1
ATOM 4052 C C . ILE B 1 238 ? -5.352 -14.336 -24.281 1 95.56 238 ILE B C 1
ATOM 4054 O O . ILE B 1 238 ? -5.582 -13.82 -25.375 1 95.56 238 ILE B O 1
ATOM 4058 N N . LEU B 1 239 ? -4.344 -13.938 -23.531 1 96.44 239 LEU B N 1
ATOM 4059 C CA . LEU B 1 239 ? -3.281 -13.016 -23.922 1 96.44 239 LEU B CA 1
ATOM 4060 C C . LEU B 1 239 ? -1.934 -13.734 -23.953 1 96.44 239 LEU B C 1
ATOM 4062 O O . LEU B 1 239 ? -1.591 -14.461 -23.031 1 96.44 239 LEU B O 1
ATOM 4066 N N . VAL B 1 240 ? -1.215 -13.562 -25.047 1 95.12 240 VAL B N 1
ATOM 4067 C CA . VAL B 1 240 ? 0.14 -14.094 -25.141 1 95.12 240 VAL B CA 1
ATOM 4068 C C . VAL B 1 240 ? 1.153 -12.961 -25.016 1 95.12 240 VAL B C 1
ATOM 4070 O O . VAL B 1 240 ? 1.096 -11.977 -25.75 1 95.12 240 VAL B O 1
ATOM 4073 N N . TYR B 1 241 ? 1.996 -13.016 -23.984 1 96.25 241 TYR B N 1
ATOM 4074 C CA . TYR B 1 241 ? 3.15 -12.125 -23.891 1 96.25 241 TYR B CA 1
ATOM 4075 C C . TYR B 1 241 ? 4.316 -12.648 -24.719 1 96.25 241 TYR B C 1
ATOM 4077 O O . TYR B 1 241 ? 5.207 -13.32 -24.188 1 96.25 241 TYR B O 1
ATOM 4085 N N . GLU B 1 242 ? 4.332 -12.312 -25.984 1 94.12 242 GLU B N 1
ATOM 4086 C CA . GLU B 1 242 ? 5.293 -12.852 -26.938 1 94.12 242 GLU B CA 1
ATOM 4087 C C . GLU B 1 242 ? 6.727 -12.625 -26.469 1 94.12 242 GLU B C 1
ATOM 4089 O O . GLU B 1 242 ? 7.094 -11.508 -26.109 1 94.12 242 GLU B O 1
ATOM 4094 N N . GLY B 1 243 ? 7.473 -13.672 -26.438 1 92.56 243 GLY B N 1
ATOM 4095 C CA . GLY B 1 243 ? 8.891 -13.578 -26.141 1 92.56 243 GLY B CA 1
ATOM 4096 C C . GLY B 1 243 ? 9.195 -13.5 -24.656 1 92.56 243 GLY B C 1
ATOM 4097 O O . GLY B 1 243 ? 10.359 -13.469 -24.266 1 92.56 243 GLY B O 1
ATOM 4098 N N . GLU B 1 244 ? 8.195 -13.492 -23.844 1 94.62 244 GLU B N 1
ATOM 4099 C CA . GLU B 1 244 ? 8.422 -13.32 -22.406 1 94.62 244 GLU B CA 1
ATOM 4100 C C . GLU B 1 244 ? 8.57 -14.672 -21.703 1 94.62 244 GLU B C 1
ATOM 4102 O O . GLU B 1 244 ? 8.156 -15.703 -22.234 1 94.62 244 GLU B O 1
ATOM 4107 N N . ARG B 1 245 ? 9.211 -14.594 -20.562 1 93.81 245 ARG B N 1
ATOM 4108 C CA . ARG B 1 245 ? 9.547 -15.781 -19.781 1 93.81 245 ARG B CA 1
ATOM 4109 C C . ARG B 1 245 ? 8.594 -15.953 -18.609 1 93.81 245 ARG B C 1
ATOM 4111 O O . ARG B 1 245 ? 7.672 -15.156 -18.422 1 93.81 245 ARG B O 1
ATOM 4118 N N . HIS B 1 246 ? 8.734 -17.031 -17.859 1 92.69 246 HIS B N 1
ATOM 4119 C CA . HIS B 1 246 ? 7.738 -17.531 -16.938 1 92.69 246 HIS B CA 1
ATOM 4120 C C . HIS B 1 246 ? 7.484 -16.547 -15.797 1 92.69 246 HIS B C 1
ATOM 4122 O O . HIS B 1 246 ? 6.367 -16.469 -15.281 1 92.69 246 HIS B O 1
ATOM 4128 N N . SER B 1 247 ? 8.461 -15.695 -15.398 1 93.94 247 SER B N 1
ATOM 4129 C CA . SER B 1 247 ? 8.328 -14.836 -14.227 1 93.94 247 SER B CA 1
ATOM 4130 C C . SER B 1 247 ? 7.801 -13.453 -14.609 1 93.94 247 SER B C 1
ATOM 4132 O O . SER B 1 247 ? 8.219 -12.445 -14.039 1 93.94 247 SER B O 1
ATOM 4134 N N . ILE B 1 248 ? 6.859 -13.414 -15.516 1 95.88 248 ILE B N 1
ATOM 4135 C CA . ILE B 1 248 ? 6.293 -12.172 -16.031 1 95.88 248 ILE B CA 1
ATOM 4136 C C . ILE B 1 248 ? 5.691 -11.359 -14.891 1 95.88 248 ILE B C 1
ATOM 4138 O O . ILE B 1 248 ? 5.734 -10.133 -14.898 1 95.88 248 ILE B O 1
ATOM 4142 N N . CYS B 1 249 ? 5.152 -11.969 -13.828 1 96.81 249 CYS B N 1
ATOM 4143 C CA . CYS B 1 249 ? 4.531 -11.266 -12.711 1 96.81 249 CYS B CA 1
ATOM 4144 C C . CYS B 1 249 ? 5.566 -10.469 -11.922 1 96.81 249 CYS B C 1
ATOM 4146 O O . CYS B 1 249 ? 5.227 -9.492 -11.258 1 96.81 249 CYS B O 1
ATOM 4148 N N . GLU B 1 250 ? 6.816 -10.914 -12.008 1 94 250 GLU B N 1
ATOM 4149 C CA . GLU B 1 250 ? 7.879 -10.289 -11.227 1 94 250 GLU B CA 1
ATOM 4150 C C . GLU B 1 250 ? 8.562 -9.172 -12.008 1 94 250 GLU B C 1
ATOM 4152 O O . GLU B 1 250 ? 8.852 -8.109 -11.461 1 94 250 GLU B O 1
ATOM 4157 N N . TYR B 1 251 ? 8.797 -9.438 -13.336 1 94.62 251 TYR B N 1
ATOM 4158 C CA . TYR B 1 251 ? 9.617 -8.445 -14.023 1 94.62 251 TYR B CA 1
ATOM 4159 C C . TYR B 1 251 ? 8.781 -7.621 -14.984 1 94.62 251 TYR B C 1
ATOM 4161 O O . TYR B 1 251 ? 9.242 -6.598 -15.5 1 94.62 251 TYR B O 1
ATOM 4169 N N . LEU B 1 252 ? 7.492 -7.918 -15.211 1 96.69 252 LEU B N 1
ATOM 4170 C CA . LEU B 1 252 ? 6.555 -7.09 -15.961 1 96.69 252 LEU B CA 1
ATOM 4171 C C . LEU B 1 252 ? 5.312 -6.781 -15.133 1 96.69 252 LEU B C 1
ATOM 4173 O O . LEU B 1 252 ? 4.188 -6.938 -15.617 1 96.69 252 LEU B O 1
ATOM 4177 N N . PRO B 1 253 ? 5.477 -6.316 -13.914 1 97.12 253 PRO B N 1
ATOM 4178 C CA . PRO B 1 253 ? 4.309 -6.129 -13.055 1 97.12 253 PRO B CA 1
ATOM 4179 C C . PRO B 1 253 ? 3.33 -5.094 -13.602 1 97.12 253 PRO B C 1
ATOM 4181 O O . PRO B 1 253 ? 2.113 -5.273 -13.5 1 97.12 253 PRO B O 1
ATOM 4184 N N . GLN B 1 254 ? 3.809 -4 -14.18 1 96.62 254 GLN B N 1
ATOM 4185 C CA . GLN B 1 254 ? 2.93 -2.943 -14.672 1 96.62 254 GLN B CA 1
ATOM 4186 C C . GLN B 1 254 ? 2.045 -3.445 -15.805 1 96.62 254 GLN B C 1
ATOM 4188 O O . GLN B 1 254 ? 0.856 -3.123 -15.867 1 96.62 254 GLN B O 1
ATOM 4193 N N . ARG B 1 255 ? 2.643 -4.191 -16.703 1 98.06 255 ARG B N 1
ATOM 4194 C CA . ARG B 1 255 ? 1.869 -4.754 -17.797 1 98.06 255 ARG B CA 1
ATOM 4195 C C . ARG B 1 255 ? 0.829 -5.746 -17.281 1 98.06 255 ARG B C 1
ATOM 4197 O O . ARG B 1 255 ? -0.336 -5.695 -17.688 1 98.06 255 ARG B O 1
ATOM 4204 N N . CYS B 1 256 ? 1.224 -6.621 -16.406 1 98.62 256 CYS B N 1
ATOM 4205 C CA . CYS B 1 256 ? 0.313 -7.605 -15.828 1 98.62 256 CYS B CA 1
ATOM 4206 C C . CYS B 1 256 ? -0.854 -6.926 -15.125 1 98.62 256 CYS B C 1
ATOM 4208 O O . CYS B 1 256 ? -2.012 -7.297 -15.328 1 98.62 256 CYS B O 1
ATOM 4210 N N . VAL B 1 257 ? -0.548 -5.898 -14.344 1 98.31 257 VAL B N 1
ATOM 4211 C CA . VAL B 1 257 ? -1.572 -5.184 -13.594 1 98.31 257 VAL B CA 1
ATOM 4212 C C . VAL B 1 257 ? -2.52 -4.469 -14.555 1 98.31 257 VAL B C 1
ATOM 4214 O O . VAL B 1 257 ? -3.738 -4.48 -14.359 1 98.31 257 VAL B O 1
ATOM 4217 N N . ALA B 1 258 ? -1.964 -3.834 -15.578 1 97.88 258 ALA B N 1
ATOM 4218 C CA . ALA B 1 258 ? -2.797 -3.141 -16.562 1 97.88 258 ALA B CA 1
ATOM 4219 C C . ALA B 1 258 ? -3.775 -4.102 -17.234 1 97.88 258 ALA B C 1
ATOM 4221 O O . ALA B 1 258 ? -4.965 -3.801 -17.344 1 97.88 258 ALA B O 1
ATOM 4222 N N . ASP B 1 259 ? -3.305 -5.262 -17.625 1 98.31 259 ASP B N 1
ATOM 4223 C CA . ASP B 1 259 ? -4.156 -6.242 -18.297 1 98.31 259 ASP B CA 1
ATOM 4224 C C . ASP B 1 259 ? -5.18 -6.828 -17.328 1 98.31 259 ASP B C 1
ATOM 4226 O O . ASP B 1 259 ? -6.336 -7.051 -17.688 1 98.31 259 ASP B O 1
ATOM 4230 N N . LEU B 1 260 ? -4.77 -7.055 -16.109 1 98.25 260 LEU B N 1
ATOM 4231 C CA . LEU B 1 260 ? -5.703 -7.539 -15.094 1 98.25 260 LEU B CA 1
ATOM 4232 C C . LEU B 1 260 ? -6.805 -6.52 -14.844 1 98.25 260 LEU B C 1
ATOM 4234 O O . LEU B 1 260 ? -7.988 -6.875 -14.797 1 98.25 260 LEU B O 1
ATOM 4238 N N . ARG B 1 261 ? -6.406 -5.262 -14.664 1 96.94 261 ARG B N 1
ATOM 4239 C CA . ARG B 1 261 ? -7.383 -4.207 -14.406 1 96.94 261 ARG B CA 1
ATOM 4240 C C . ARG B 1 261 ? -8.391 -4.102 -15.547 1 96.94 261 ARG B C 1
ATOM 4242 O O . ARG B 1 261 ? -9.586 -3.961 -15.312 1 96.94 261 ARG B O 1
ATOM 4249 N N . SER B 1 262 ? -7.867 -4.113 -16.781 1 96.75 262 SER B N 1
ATOM 4250 C CA . SER B 1 262 ? -8.734 -4.047 -17.953 1 96.75 262 SER B CA 1
ATOM 4251 C C . SER B 1 262 ? -9.734 -5.199 -17.969 1 96.75 262 SER B C 1
ATOM 4253 O O . SER B 1 262 ? -10.922 -5 -18.219 1 96.75 262 SER B O 1
ATOM 4255 N N . PHE B 1 263 ? -9.258 -6.355 -17.703 1 97.94 263 PHE B N 1
ATOM 4256 C CA . PHE B 1 263 ? -10.094 -7.547 -17.641 1 97.94 263 PHE B CA 1
ATOM 4257 C C . PHE B 1 263 ? -11.156 -7.41 -16.562 1 97.94 263 PHE B C 1
ATOM 4259 O O . PHE B 1 263 ? -12.336 -7.652 -16.812 1 97.94 263 PHE B O 1
ATOM 4266 N N . LEU B 1 264 ? -10.75 -6.996 -15.32 1 96.62 264 LEU B N 1
ATOM 4267 C CA . LEU B 1 264 ? -11.664 -6.867 -14.195 1 96.62 264 LEU B CA 1
ATOM 4268 C C . LEU B 1 264 ? -12.727 -5.812 -14.469 1 96.62 264 LEU B C 1
ATOM 4270 O O . LEU B 1 264 ? -13.883 -5.965 -14.062 1 96.62 264 LEU B O 1
ATOM 4274 N N . ALA B 1 265 ? -12.328 -4.734 -15.117 1 93.69 265 ALA B N 1
ATOM 4275 C CA . ALA B 1 265 ? -13.281 -3.676 -15.453 1 93.69 265 ALA B CA 1
ATOM 4276 C C . ALA B 1 265 ? -14.406 -4.207 -16.344 1 93.69 265 ALA B C 1
ATOM 4278 O O . ALA B 1 265 ? -15.539 -3.736 -16.266 1 93.69 265 ALA B O 1
ATOM 4279 N N . ARG B 1 266 ? -14.07 -5.215 -17.094 1 94 266 ARG B N 1
ATOM 4280 C CA . ARG B 1 266 ? -15.047 -5.777 -18.016 1 94 266 ARG B CA 1
ATOM 4281 C C . ARG B 1 266 ? -15.898 -6.84 -17.328 1 94 266 ARG B C 1
ATOM 4283 O O . ARG B 1 266 ? -17 -7.148 -17.781 1 94 266 ARG B O 1
ATOM 4290 N N . HIS B 1 267 ? -15.461 -7.398 -16.297 1 92.12 267 HIS B N 1
ATOM 4291 C CA . HIS B 1 267 ? -16.141 -8.555 -15.734 1 92.12 267 HIS B CA 1
ATOM 4292 C C . HIS B 1 267 ? -16.422 -8.359 -14.242 1 92.12 267 HIS B C 1
ATOM 4294 O O . HIS B 1 267 ? -16.328 -9.305 -13.461 1 92.12 267 HIS B O 1
ATOM 4300 N N . GLY B 1 268 ? -16.828 -7.152 -13.727 1 72.69 268 GLY B N 1
ATOM 4301 C CA . GLY B 1 268 ? -17.344 -6.984 -12.375 1 72.69 268 GLY B CA 1
ATOM 4302 C C . GLY B 1 268 ? -16.406 -6.207 -11.469 1 72.69 268 GLY B C 1
ATOM 4303 O O . GLY B 1 268 ? -16.641 -6.109 -10.266 1 72.69 268 GLY B O 1
ATOM 4304 N N . GLY B 1 269 ? -15.273 -5.895 -11.867 1 64.81 269 GLY B N 1
ATOM 4305 C CA . GLY B 1 269 ? -14.453 -5 -11.07 1 64.81 269 GLY B CA 1
ATOM 4306 C C . GLY B 1 269 ? -14.867 -3.547 -11.172 1 64.81 269 GLY B C 1
ATOM 4307 O O . GLY B 1 269 ? -15.688 -3.191 -12.023 1 64.81 269 GLY B O 1
ATOM 4308 N N . PRO B 1 270 ? -14.633 -2.84 -10.109 1 58.16 270 PRO B N 1
ATOM 4309 C CA . PRO B 1 270 ? -14.898 -1.407 -10.266 1 58.16 270 PRO B CA 1
ATOM 4310 C C . PRO B 1 270 ? -14.258 -0.822 -11.523 1 58.16 270 PRO B C 1
ATOM 4312 O O . PRO B 1 270 ? -13.219 -1.308 -11.969 1 58.16 270 PRO B O 1
ATOM 4315 N N . ALA B 1 271 ? -15.055 -0.127 -12.414 1 45.78 271 ALA B N 1
ATOM 4316 C CA . ALA B 1 271 ? -14.508 0.522 -13.602 1 45.78 271 ALA B CA 1
ATOM 4317 C C . ALA B 1 271 ? -13.352 1.451 -13.227 1 45.78 271 ALA B C 1
ATOM 4319 O O . ALA B 1 271 ? -13.359 2.061 -12.156 1 45.78 271 ALA B O 1
ATOM 4320 N N . TRP B 1 272 ? -12.039 1.279 -13.758 1 42.94 272 TRP B N 1
ATOM 4321 C CA . TRP B 1 272 ? -10.977 2.264 -13.586 1 42.94 272 TRP B CA 1
ATOM 4322 C C . TRP B 1 272 ? -11.508 3.678 -13.812 1 42.94 272 TRP B C 1
ATOM 4324 O O . TRP B 1 272 ? -12.266 3.92 -14.75 1 42.94 272 TRP B O 1
ATOM 4334 N N . PRO B 1 273 ? -11.211 4.629 -12.93 1 39.03 273 PRO B N 1
ATOM 4335 C CA . PRO B 1 273 ? -11.695 5.969 -13.258 1 39.03 273 PRO B CA 1
ATOM 4336 C C . PRO B 1 273 ? -11.117 6.504 -14.562 1 39.03 273 PRO B C 1
ATOM 4338 O O . PRO B 1 273 ? -10.047 6.062 -15 1 39.03 273 PRO B O 1
#

pLDDT: mean 90.33, std 9.98, range [39.03, 98.81]

Secondary structure (DSSP, 8-state):
-EEEEEEETTEEEEEEEE--S-TTSSSPPEEEEE--TT--GGGGGGGHHHHTTTSEEEEEPPTTSTTSPPPPTTS--SHHHHHHHHHHHHHHTT-SSEEEEEETHHHHHHHHHHHH-GGGEEEEEEES--SB-TTSGGGGHHHHHHHH-HHHHHHHTGGGTS-GGGTTSHHHHHHHHHHTTS-HHHHHHHHHHHTT-B-GGGGGG--S-EEEEEETT-SSS-GGGGHHHHHH-TTEEEEEETT--TTHHHH-HHHHHHHHHHHHHHTTSPP--/-EEEEEEETTEEEEEEEE--S-TTSSSPPEEEEE--TT--GGGGGGGHHHHTTTSEEEEEPPTTSTTS----TTS--SHHHHHHHHHHHHHHTT-SSEEEEEETHHHHHHHHHHHH-GGGEEEEEEES--SB-TTSGGGGHHHHHHHH-HHHHHHHTGGGTS-GGGTTSHHHHHHHHHHTTS-HHHHHHHHHHHTT-B-GGGGGG--S-EEEEEETT-SSS-GGGGHHHHHH-TTEEEEEETT--TTHHHH-HHHHHHHHHHHHHHTTSPP--

InterPro domains:
  IPR000073 Alpha/beta hydrolase fold-1 [PF00561] (30-162)
  IPR000073 Alpha/beta hydrolase fold-1 [PR00111] (54-69)
  IPR000073 Alpha/beta hydrolase fold-1 [PR00111] (100-113)
  IPR000073 Alpha/beta hydrolase fold-1 [PR00111] (114-127)
  IPR029058 Alpha/Beta hydrolase fold [G3DSA:3.40.50.1820] (1-264)
  IPR029058 Alpha/Beta hydrolase fold [SSF53474] (3-266)
  IPR050266 AB hydrolase superfamily [PTHR43798] (20-266)

Sequence (546 aa):
MMQHYYERDGVRLSYYLDDYTDPWTQAPTLLLLLHGAMANAQRFYSWVPGLSRDYRVVRADLRGHGLSDVPPADKPLDLQVLTEDILALLDHLGCERVHLAGNSAGGYVGQHLAMQHPQRIETLALFGSAPGLRNSQASTWLERVAEKGLRQFLADTIDDRFPPELVGTPRCEQFLDALSDHDMAYIGRFVGYMAQQEWGDQLHRITCPTLVVIPGAGRIGAMDAYQPMRDHLKRAEILVYEGERHSICEYLPQRCVADLRSFLARHGGPAWPMMQHYYERDGVRLSYYLDDYTDPWTQAPTLLLLLHGAMANAQRFYSWVPGLSRDYRVVRADLRGHGLSDVPPADKPLDLQVLTEDILALLDHLGCERVHLAGNSAGGYVGQHLAMQHPQRIETLALFGSAPGLRNSQASTWLERVAEKGLRQFLADTIDDRFPPELVGTPRCEQFLDALSDHDMAYIGRFVGYMAQQEWGDQLHRITCPTLVVIPGAGRIGAMDAYQPMRDHLKRAEILVYEGERHSICEYLPQRCVADLRSFLARHGGPAWP

Foldseek 3Di:
DDKDWDDDPRKIWIKDWQAPEDPPDPPQAAEEEEEAFLAAQVLLVVQCVLPRHFHGYMGIGFAQGDPIDPDDPPDDDDLVVRLVVVVRVCVVVVQQAHAYEYAARGLQNVLVNCLVPVRRYLEYEYALHFQFQEPAPLQCVLVVCVVPNDLVSCLVVVCQAFPPVCNPPPLSVVSSVSSVVGDRVSSSVNSNNRNRGGDLVSSLSRAHQYEAEHAAPHSRQHPVRRVSVVVRPPRYDYHYPHPGHRNCCNPVVVVVSVVVLVSCCVRPGDNDD/DDKDWDDDPRKIWIKDWQAPEDPVDPPQAAEEEEEAFLAAQVLLVVQCVLPRHFHGYMGIGFAQGDPIDPDDPPDDDDLVVRLVVVVVVCVVVVQQAHAYEYAARGLQNVLVNCLVPVRRYLEYEYAAHFQAQEPAPLQCVLVVCVVPNDLVSCLVVVCQAFPPVCNPPPLSVVSSVSSVVGDRVSSSVNSNNRNRGGDLVSSLSRAHQYEAEHAAPHSRQHPVRRVSVVVRPPRYDYHYPHPGHRNCCNPVVVVVSVVVLVSCLVRPGDNDD